Protein AF-A0A951I788-F1 (afdb_monomer)

Sequence (431 aa):
MEDENIITALIYFEYGTEKSGVHGPYVSKDLDGYKVYNKINFRVRSKNEISKVMESAEQKAAFIKACNNFEFGFIRKLKELISNSDDDSFSTLNKNLDYILGLDSGRRTQVSFYALWCIMYGISFSTIQSVKIEIRDEIRQLCHLMNNIDSKEDFDRQIIAFRNRYKAPQPHSSFEDGLREMPHAKLTDISSIAAGKPILSNNDKQLKGKVPFIKKLKADSYIINPSEHSFTLWPNDGSVWKQSLKERILIQKGVENNNIVLSLINVPAVVGQNIVSIVPTRPGFHIYYIFGILASPVAYHLLGSGQKEKSELAIHAIKNLPIPLIDEPNQVPFIRLTEYLLALPEKDKRFLFFKRLLDLIALEVFFKDDFRSAGVEILSQLKSLPAIESNIEDDKDKFVDVDKVYSELSDPAHEVMALSLKALNINPTKN

Radius of gyration: 25.07 Å; Cα contacts (8 Å, |Δi|>4): 619; chains: 1; bounding box: 65×50×66 Å

Structure (mmCIF, N/CA/C/O backbone):
data_AF-A0A951I788-F1
#
_entry.id   AF-A0A951I788-F1
#
loop_
_atom_site.group_PDB
_atom_site.id
_atom_site.type_symbol
_atom_site.label_atom_id
_atom_site.label_alt_id
_atom_site.label_comp_id
_atom_site.label_asym_id
_atom_site.label_entity_id
_atom_site.label_seq_id
_atom_site.pdbx_PDB_ins_code
_atom_site.Cartn_x
_atom_site.Cartn_y
_atom_site.Cartn_z
_atom_site.occupancy
_atom_site.B_iso_or_equiv
_atom_site.auth_seq_id
_atom_site.auth_comp_id
_atom_site.auth_asym_id
_atom_site.auth_atom_id
_atom_site.pdbx_PDB_model_num
ATOM 1 N N . MET A 1 1 ? 2.827 7.978 31.286 1.00 51.19 1 MET A N 1
ATOM 2 C CA . MET A 1 1 ? 2.399 6.910 30.367 1.00 51.19 1 MET A CA 1
ATOM 3 C C . MET A 1 1 ? 3.086 7.232 29.069 1.00 51.19 1 MET A C 1
ATOM 5 O O . MET A 1 1 ? 2.883 8.333 28.582 1.00 51.19 1 MET A O 1
ATOM 9 N N . GLU A 1 2 ? 3.999 6.376 28.638 1.00 73.81 2 GLU A N 1
ATOM 10 C CA . GLU A 1 2 ? 4.799 6.638 27.441 1.00 73.81 2 GLU A CA 1
ATOM 11 C C . GLU A 1 2 ? 3.942 6.347 26.213 1.00 73.81 2 GLU A C 1
ATOM 13 O O . GLU A 1 2 ? 3.358 5.264 26.114 1.00 73.81 2 GLU A O 1
ATOM 18 N N . ASP A 1 3 ? 3.840 7.321 25.310 1.00 82.12 3 ASP A N 1
ATOM 19 C CA . ASP A 1 3 ? 3.029 7.235 24.091 1.00 82.12 3 ASP A CA 1
ATOM 20 C C . ASP A 1 3 ? 3.413 6.010 23.238 1.00 82.12 3 ASP A C 1
ATOM 22 O O . ASP A 1 3 ? 2.553 5.371 22.629 1.00 82.12 3 ASP A O 1
ATOM 26 N N . GLU A 1 4 ? 4.682 5.599 23.300 1.00 86.44 4 GLU A N 1
ATOM 27 C CA . GLU A 1 4 ? 5.230 4.403 22.650 1.00 86.44 4 GLU A CA 1
ATOM 28 C C . GLU A 1 4 ? 4.503 3.112 23.052 1.00 86.44 4 GLU A C 1
ATOM 30 O O . GLU A 1 4 ? 4.222 2.266 22.200 1.00 86.44 4 GLU A O 1
ATOM 35 N N . ASN A 1 5 ? 4.115 2.968 24.323 1.00 88.06 5 ASN A N 1
ATOM 36 C CA . ASN A 1 5 ? 3.394 1.784 24.802 1.00 88.06 5 ASN A CA 1
ATOM 37 C C . ASN A 1 5 ? 1.968 1.711 24.238 1.00 88.06 5 ASN A C 1
ATOM 39 O O . ASN A 1 5 ? 1.449 0.621 23.986 1.00 88.06 5 ASN A O 1
ATOM 43 N N . ILE A 1 6 ? 1.320 2.865 24.043 1.00 91.38 6 ILE A N 1
ATOM 44 C CA . ILE A 1 6 ? -0.019 2.928 23.445 1.00 91.38 6 ILE A CA 1
ATOM 45 C C . ILE A 1 6 ? 0.082 2.557 21.968 1.00 91.38 6 ILE A C 1
ATOM 47 O O . ILE A 1 6 ? -0.643 1.671 21.522 1.00 91.38 6 ILE A O 1
ATOM 51 N N . ILE A 1 7 ? 1.012 3.182 21.241 1.00 93.12 7 ILE A N 1
ATOM 52 C CA . ILE A 1 7 ? 1.238 2.937 19.812 1.00 93.12 7 ILE A CA 1
ATOM 53 C C . ILE A 1 7 ? 1.564 1.461 19.567 1.00 93.12 7 ILE A C 1
ATOM 55 O O . ILE A 1 7 ? 0.912 0.817 18.749 1.00 93.12 7 ILE A O 1
ATOM 59 N N . THR A 1 8 ? 2.502 0.897 20.330 1.00 93.56 8 THR A N 1
ATOM 60 C CA . THR A 1 8 ? 2.912 -0.510 20.196 1.00 93.56 8 THR A CA 1
ATOM 61 C C . THR A 1 8 ? 1.738 -1.462 20.414 1.00 93.56 8 THR A C 1
ATOM 63 O O . THR A 1 8 ? 1.557 -2.414 19.658 1.00 93.56 8 THR A O 1
ATOM 66 N N . ALA A 1 9 ? 0.889 -1.195 21.409 1.00 94.00 9 ALA A N 1
ATOM 67 C CA . ALA A 1 9 ? -0.285 -2.021 21.660 1.00 94.00 9 ALA A CA 1
ATOM 68 C C . ALA A 1 9 ? -1.354 -1.904 20.561 1.00 94.00 9 ALA A C 1
ATOM 70 O O . ALA A 1 9 ? -1.969 -2.907 20.214 1.00 94.00 9 ALA A O 1
ATOM 71 N N . LEU A 1 10 ? -1.568 -0.712 19.997 1.00 94.62 10 LEU A N 1
ATOM 72 C CA . LEU A 1 10 ? -2.505 -0.528 18.886 1.00 94.62 10 LEU A CA 1
ATOM 73 C C . LEU A 1 10 ? -2.024 -1.235 17.610 1.00 94.62 10 LEU A C 1
ATOM 75 O O . LEU A 1 10 ? -2.814 -1.909 16.954 1.00 94.62 10 LEU A O 1
ATOM 79 N N . ILE A 1 11 ? -0.724 -1.157 17.304 1.00 94.44 11 ILE A N 1
ATOM 80 C CA . ILE A 1 11 ? -0.102 -1.931 16.216 1.00 94.44 11 ILE A CA 1
ATOM 81 C C . ILE A 1 11 ? -0.267 -3.432 16.470 1.00 94.44 11 ILE A C 1
ATOM 83 O O . ILE A 1 11 ? -0.579 -4.193 15.557 1.00 94.44 11 ILE A O 1
ATOM 87 N N . TYR A 1 12 ? -0.100 -3.872 17.718 1.00 93.69 12 TYR A N 1
ATOM 88 C CA . TYR A 1 12 ? -0.312 -5.267 18.079 1.00 93.69 12 TYR A CA 1
ATOM 89 C C . TYR A 1 12 ? -1.769 -5.714 17.890 1.00 93.69 12 TYR A C 1
ATOM 91 O O . TYR A 1 12 ? -2.011 -6.837 17.451 1.00 93.69 12 TYR A O 1
ATOM 99 N N . PHE A 1 13 ? -2.750 -4.844 18.149 1.00 92.31 13 PHE A N 1
ATOM 100 C CA . PHE A 1 13 ? -4.143 -5.152 17.825 1.00 92.31 13 PHE A CA 1
ATOM 101 C C . PHE A 1 13 ? -4.349 -5.317 16.324 1.00 92.31 13 PHE A C 1
ATOM 103 O O . PHE A 1 13 ? -4.982 -6.296 15.932 1.00 92.31 13 PHE A O 1
ATOM 110 N N . GLU A 1 14 ? -3.767 -4.430 15.511 1.00 90.50 14 GLU A N 1
ATOM 111 C CA . GLU A 1 14 ? -3.787 -4.519 14.047 1.00 90.50 14 GLU A CA 1
ATOM 112 C C . GLU A 1 14 ? -3.213 -5.862 13.573 1.00 90.50 14 GLU A C 1
ATOM 114 O O . GLU A 1 14 ? -3.875 -6.600 12.843 1.00 90.50 14 GLU A O 1
ATOM 119 N N . TYR A 1 15 ? -2.044 -6.246 14.092 1.00 91.44 15 TYR A N 1
ATOM 120 C CA . TYR A 1 15 ? -1.424 -7.553 13.856 1.00 91.44 15 TYR A CA 1
ATOM 121 C C . TYR A 1 15 ? -2.345 -8.723 14.242 1.00 91.44 15 TYR A C 1
ATOM 123 O O . TYR A 1 15 ? -2.467 -9.707 13.509 1.00 91.44 15 TYR A O 1
ATOM 131 N N . GLY A 1 16 ? -3.024 -8.614 15.387 1.00 88.06 16 GLY A N 1
ATOM 132 C CA . GLY A 1 16 ? -3.962 -9.620 15.875 1.00 88.06 16 GLY A CA 1
ATOM 133 C C . GLY A 1 16 ? -5.195 -9.791 14.983 1.00 88.06 16 GLY A C 1
ATOM 134 O O . GLY A 1 16 ? -5.715 -10.907 14.899 1.00 88.06 16 GLY A O 1
ATOM 135 N N . THR A 1 17 ? -5.645 -8.740 14.285 1.00 83.75 17 THR A N 1
ATOM 136 C CA . THR A 1 17 ? -6.822 -8.818 13.396 1.00 83.75 17 THR A CA 1
ATOM 137 C C . THR A 1 17 ? -6.600 -9.731 12.195 1.00 83.75 17 THR A C 1
ATOM 139 O O . THR A 1 17 ? -7.507 -10.462 11.817 1.00 83.75 17 THR A O 1
ATOM 142 N N . GLU A 1 18 ? -5.385 -9.787 11.644 1.00 70.19 18 GLU A N 1
ATOM 143 C CA . GLU A 1 18 ? -5.087 -10.658 10.498 1.00 70.19 18 GLU A CA 1
ATOM 144 C C . GLU A 1 18 ? -5.062 -12.143 10.880 1.00 70.19 18 GLU A C 1
ATOM 146 O O . GLU A 1 18 ? -5.366 -13.013 10.066 1.00 70.19 18 GLU A O 1
ATOM 151 N N . LYS A 1 19 ? -4.713 -12.444 12.137 1.00 68.75 19 LYS A N 1
ATOM 152 C CA . LYS A 1 19 ? -4.648 -13.815 12.669 1.00 68.75 19 LYS A CA 1
ATOM 153 C C . LYS A 1 19 ? -5.966 -14.304 13.250 1.00 68.75 19 LYS A C 1
ATOM 155 O O . LYS A 1 19 ? -6.134 -15.499 13.491 1.00 68.75 19 LYS A O 1
ATOM 160 N N . SER A 1 20 ? -6.870 -13.380 13.541 1.00 62.38 20 SER A N 1
ATOM 161 C CA . SER A 1 20 ? -8.139 -13.660 14.188 1.00 62.38 20 SER A CA 1
ATOM 162 C C . SER A 1 20 ? -9.224 -13.522 13.131 1.00 62.38 20 SER A C 1
ATOM 164 O O . SER A 1 20 ? -9.684 -12.420 12.872 1.00 62.38 20 SER A O 1
ATOM 166 N N . GLY A 1 21 ? -9.694 -14.629 12.549 1.00 54.75 21 GLY A N 1
ATOM 167 C CA . GLY A 1 21 ? -10.907 -14.638 11.710 1.00 54.75 21 GLY A CA 1
ATOM 168 C C . GLY A 1 21 ? -12.195 -14.336 12.498 1.00 54.75 21 GLY A C 1
ATOM 169 O O . GLY A 1 21 ? -13.260 -14.853 12.179 1.00 54.75 21 GLY A O 1
ATOM 170 N N . VAL A 1 22 ? -12.089 -13.593 13.603 1.00 53.91 22 VAL A N 1
ATOM 171 C CA . VAL A 1 22 ? -13.124 -13.440 14.618 1.00 53.91 22 VAL A CA 1
ATOM 172 C C . VAL A 1 22 ? -13.979 -12.226 14.286 1.00 53.91 22 VAL A C 1
ATOM 174 O O . VAL A 1 22 ? -13.533 -11.083 14.335 1.00 53.91 22 VAL A O 1
ATOM 177 N N . HIS A 1 23 ? -15.252 -12.492 14.016 1.00 53.78 23 HIS A N 1
ATOM 178 C CA . HIS A 1 23 ? -16.305 -11.492 13.928 1.00 53.78 23 HIS A CA 1
ATOM 179 C C . HIS A 1 23 ? -17.006 -11.384 15.288 1.00 53.78 23 HIS A C 1
ATOM 181 O O . HIS A 1 23 ? -17.914 -12.149 15.602 1.00 53.78 23 HIS A O 1
ATOM 187 N N . GLY A 1 24 ? -16.547 -10.447 16.118 1.00 61.50 24 GLY A N 1
ATOM 188 C CA . GLY A 1 24 ? -17.158 -10.087 17.400 1.00 61.50 24 GLY A CA 1
ATOM 189 C C . GLY A 1 24 ? -17.111 -8.570 17.638 1.00 61.50 24 GLY A C 1
ATOM 190 O O . GLY A 1 24 ? -16.564 -7.836 16.810 1.00 61.50 24 GLY A O 1
ATOM 191 N N . PRO A 1 25 ? -17.660 -8.060 18.759 1.00 60.59 25 PRO A N 1
ATOM 192 C CA . PRO A 1 25 ? -17.604 -6.628 19.082 1.00 60.59 25 PRO A CA 1
ATOM 193 C C . PRO A 1 25 ? -16.152 -6.138 19.210 1.00 60.59 25 PRO A C 1
ATOM 195 O O . PRO A 1 25 ? -15.811 -5.050 18.739 1.00 60.59 25 PRO A O 1
ATOM 198 N N . TYR A 1 26 ? -15.272 -6.993 19.733 1.00 67.94 26 TYR A N 1
ATOM 199 C CA . TYR A 1 26 ? -13.830 -6.780 19.786 1.00 67.94 26 TYR A CA 1
ATOM 200 C C . TYR A 1 26 ? -13.182 -7.550 18.639 1.00 67.94 26 TYR A C 1
ATOM 202 O O . TYR A 1 26 ? -13.280 -8.770 18.549 1.00 67.94 26 TYR A O 1
ATOM 210 N N . VAL A 1 27 ? -12.579 -6.799 17.728 1.00 69.62 27 VAL A N 1
ATOM 211 C CA . VAL A 1 27 ? -12.089 -7.277 16.430 1.00 69.62 27 VAL A CA 1
ATOM 212 C C . VAL A 1 27 ? -10.801 -8.085 16.565 1.00 69.62 27 VAL A C 1
ATOM 214 O O . VAL A 1 27 ? -10.542 -9.008 15.800 1.00 69.62 27 VAL A O 1
ATOM 217 N N . SER A 1 28 ? -9.984 -7.741 17.557 1.00 75.50 28 SER A N 1
ATOM 218 C CA . SER A 1 28 ? -8.787 -8.493 17.903 1.00 75.50 28 SER A CA 1
ATOM 219 C C . SER A 1 28 ? -9.064 -9.340 19.135 1.00 75.50 28 SER A C 1
ATOM 221 O O . SER A 1 28 ? -9.581 -8.837 20.135 1.00 75.50 28 SER A O 1
ATOM 223 N N . LYS A 1 29 ? -8.649 -10.612 19.098 1.00 80.50 29 LYS A N 1
ATOM 224 C CA . LYS A 1 29 ? -8.667 -11.498 20.272 1.00 80.50 29 LYS A CA 1
ATOM 225 C C . LYS A 1 29 ? -7.791 -10.978 21.415 1.00 80.50 29 LYS A C 1
ATOM 227 O O . LYS A 1 29 ? -7.950 -11.443 22.541 1.00 80.50 29 LYS A O 1
ATOM 232 N N . ASP A 1 30 ? -6.876 -10.060 21.111 1.00 87.06 30 ASP A N 1
ATOM 233 C CA . ASP A 1 30 ? -5.893 -9.500 22.032 1.00 87.06 30 ASP A CA 1
ATOM 234 C C . ASP A 1 30 ? -6.407 -8.239 22.744 1.00 87.06 30 ASP A C 1
ATOM 236 O O . ASP A 1 30 ? -5.791 -7.787 23.715 1.00 87.06 30 ASP A O 1
ATOM 240 N N . LEU A 1 31 ? -7.557 -7.708 22.310 1.00 89.81 31 LEU A N 1
ATOM 241 C CA . LEU A 1 31 ? -8.275 -6.618 22.958 1.00 89.81 31 LEU A CA 1
ATOM 242 C C . LEU A 1 31 ? -9.454 -7.166 23.771 1.00 89.81 31 LEU A C 1
ATOM 244 O O . LEU A 1 31 ? -10.265 -7.946 23.279 1.00 89.81 31 LEU A O 1
ATOM 248 N N . ASP A 1 32 ? -9.573 -6.717 25.017 1.00 88.62 32 ASP A N 1
ATOM 249 C CA . ASP A 1 32 ? -10.652 -7.114 25.920 1.00 88.62 32 ASP A CA 1
ATOM 250 C C . ASP A 1 32 ? -11.352 -5.884 26.482 1.00 88.62 32 ASP A C 1
ATOM 252 O O . ASP A 1 32 ? -10.710 -5.051 27.128 1.00 88.62 32 ASP A O 1
ATOM 256 N N . GLY A 1 33 ? -12.660 -5.782 26.246 1.00 89.00 33 GLY A N 1
ATOM 257 C CA . GLY A 1 33 ? -13.533 -4.850 26.950 1.00 89.00 33 GLY A CA 1
ATOM 258 C C . GLY A 1 33 ? -14.158 -5.531 28.163 1.00 89.00 33 GLY A C 1
ATOM 259 O O . GLY A 1 33 ? -14.648 -6.653 28.060 1.00 89.00 33 GLY A O 1
ATOM 260 N N . TYR A 1 34 ? -14.141 -4.883 29.322 1.00 90.00 34 TYR A N 1
ATOM 261 C CA . TYR A 1 34 ? -14.698 -5.430 30.559 1.00 90.00 34 TYR A CA 1
ATOM 262 C C . TYR A 1 34 ? -15.330 -4.329 31.408 1.00 90.00 34 TYR A C 1
ATOM 264 O O . TYR A 1 34 ? -14.893 -3.177 31.395 1.00 90.00 34 TYR A O 1
ATOM 272 N N . LYS A 1 35 ? -16.376 -4.685 32.157 1.00 90.62 35 LYS A N 1
ATOM 273 C CA . LYS A 1 35 ? -17.075 -3.752 33.041 1.00 90.62 35 LYS A CA 1
ATOM 274 C C . LYS A 1 35 ? -16.393 -3.698 34.408 1.00 90.62 35 LYS A C 1
ATOM 276 O O . LYS A 1 35 ? -16.079 -4.733 34.990 1.00 90.62 35 LYS A O 1
ATOM 281 N N . VAL A 1 36 ? -16.201 -2.495 34.937 1.00 89.25 36 VAL A N 1
ATOM 282 C CA . VAL A 1 36 ? -15.782 -2.233 36.318 1.00 89.25 36 VAL A CA 1
ATOM 283 C C . VAL A 1 36 ? -16.747 -1.200 36.893 1.00 89.25 36 VAL A C 1
ATOM 285 O O . VAL A 1 36 ? -16.778 -0.057 36.437 1.00 89.25 36 VAL A O 1
ATOM 288 N N . TYR A 1 37 ? -17.558 -1.601 37.874 1.00 87.88 37 TYR A N 1
ATOM 289 C CA . TYR A 1 37 ? -18.695 -0.811 38.367 1.00 87.88 37 TYR A CA 1
ATOM 290 C C . TYR A 1 37 ? -19.642 -0.413 37.222 1.00 87.88 37 TYR A C 1
ATOM 292 O O . TYR A 1 37 ? -20.185 -1.293 36.559 1.00 87.88 37 TYR A O 1
ATOM 300 N N . ASN A 1 38 ? -19.808 0.885 36.960 1.00 87.38 38 ASN A N 1
ATOM 301 C CA . ASN A 1 38 ? -20.658 1.419 35.890 1.00 87.38 38 ASN A CA 1
ATOM 302 C C . ASN A 1 38 ? -19.860 1.836 34.646 1.00 87.38 38 ASN A C 1
ATOM 304 O O . ASN A 1 38 ? -20.390 2.525 33.779 1.00 87.38 38 ASN A O 1
ATOM 308 N N . LYS A 1 39 ? -18.585 1.429 34.560 1.00 89.19 39 LYS A N 1
ATOM 309 C CA . LYS A 1 39 ? -17.678 1.831 33.484 1.00 89.19 39 LYS A CA 1
ATOM 310 C C . LYS A 1 39 ? -17.190 0.653 32.654 1.00 89.19 39 LYS A C 1
ATOM 312 O O . LYS A 1 39 ? -16.792 -0.373 33.205 1.00 89.19 39 LYS A O 1
ATOM 317 N N . ILE A 1 40 ? -17.129 0.829 31.340 1.00 91.44 40 ILE A N 1
ATOM 318 C CA . ILE A 1 40 ? -16.417 -0.062 30.425 1.00 91.44 40 ILE A CA 1
ATOM 319 C C . ILE A 1 40 ? -14.955 0.362 30.354 1.00 91.44 40 ILE A C 1
ATOM 321 O O . ILE A 1 40 ? -14.629 1.522 30.115 1.00 91.44 40 ILE A O 1
ATOM 325 N N . ASN A 1 41 ? -14.070 -0.606 30.556 1.00 91.50 41 ASN A N 1
ATOM 326 C CA . ASN A 1 41 ? -12.634 -0.460 30.397 1.00 91.50 41 ASN A CA 1
ATOM 327 C C . ASN A 1 41 ? -12.132 -1.381 29.292 1.00 91.50 41 ASN A C 1
ATOM 329 O O . ASN A 1 41 ? -12.756 -2.390 28.975 1.00 91.50 41 ASN A O 1
ATOM 333 N N . PHE A 1 42 ? -10.969 -1.039 28.745 1.00 92.00 42 PHE A N 1
ATOM 334 C CA . PHE A 1 42 ? -10.278 -1.818 27.728 1.00 92.00 42 PHE A CA 1
ATOM 335 C C . PHE A 1 42 ? -8.872 -2.170 28.198 1.00 92.00 42 PHE A C 1
ATOM 337 O O . PHE A 1 42 ? -8.193 -1.354 28.822 1.00 92.00 42 PHE A O 1
ATOM 344 N N . ARG A 1 43 ? -8.406 -3.370 27.857 1.00 91.06 43 ARG A N 1
ATOM 345 C CA . ARG A 1 43 ? -7.030 -3.809 28.120 1.00 91.06 43 ARG A CA 1
ATOM 346 C C . ARG A 1 43 ? -6.499 -4.703 27.008 1.00 91.06 43 ARG A C 1
ATOM 348 O O . ARG A 1 43 ? -7.262 -5.361 26.307 1.00 91.06 43 ARG A O 1
ATOM 355 N N . VAL A 1 44 ? -5.174 -4.781 26.930 1.00 91.25 44 VAL A N 1
ATOM 356 C CA . VAL A 1 44 ? -4.469 -5.856 26.221 1.00 91.25 44 VAL A CA 1
ATOM 357 C C . VAL A 1 44 ? -4.607 -7.141 27.041 1.00 91.25 44 VAL A C 1
ATOM 359 O O . VAL A 1 44 ? -4.323 -7.116 28.242 1.00 91.25 44 VAL A O 1
ATOM 362 N N . ARG A 1 45 ? -5.006 -8.257 26.420 1.00 87.81 45 ARG A N 1
ATOM 363 C CA . ARG A 1 45 ? -5.160 -9.549 27.116 1.00 87.81 45 ARG A CA 1
ATOM 364 C C . ARG A 1 45 ? -3.847 -10.123 27.627 1.00 87.81 45 ARG A C 1
ATOM 366 O O . ARG A 1 45 ? -3.783 -10.545 28.776 1.00 87.81 45 ARG A O 1
ATOM 373 N N . SER A 1 46 ? -2.808 -10.125 26.795 1.00 85.56 46 SER A N 1
ATOM 374 C CA . SER A 1 46 ? -1.492 -10.640 27.171 1.00 85.56 46 SER A CA 1
ATOM 375 C C . SER A 1 46 ? -0.382 -9.724 26.674 1.00 85.56 46 SER A C 1
ATOM 377 O O . SER A 1 46 ? -0.001 -9.752 25.508 1.00 85.56 46 SER A O 1
ATOM 379 N N . LYS A 1 47 ? 0.160 -8.900 27.576 1.00 84.44 47 LYS A N 1
ATOM 380 C CA . LYS A 1 47 ? 1.266 -7.985 27.247 1.00 84.44 47 LYS A CA 1
ATOM 381 C C . LYS A 1 47 ? 2.560 -8.728 26.906 1.00 84.44 47 LYS A C 1
ATOM 383 O O . LYS A 1 47 ? 3.304 -8.265 26.055 1.00 84.44 47 LYS A O 1
ATOM 388 N N . ASN A 1 48 ? 2.792 -9.891 27.519 1.00 88.19 48 ASN A N 1
ATOM 389 C CA . ASN A 1 48 ? 3.985 -10.704 27.264 1.00 88.19 48 ASN A CA 1
ATOM 390 C C . ASN A 1 48 ? 4.039 -11.218 25.818 1.00 88.19 48 ASN A C 1
ATOM 392 O O . ASN A 1 48 ? 5.123 -11.460 25.298 1.00 88.19 48 ASN A O 1
ATOM 396 N N . GLU A 1 49 ? 2.886 -11.372 25.159 1.00 88.88 49 GLU A N 1
ATOM 397 C CA . GLU A 1 49 ? 2.854 -11.772 23.751 1.00 88.88 49 GLU A CA 1
ATOM 398 C C . GLU A 1 49 ? 3.360 -10.662 22.826 1.00 88.88 49 GLU A C 1
ATOM 400 O O . GLU A 1 49 ? 3.967 -10.978 21.810 1.00 88.88 49 GLU A O 1
ATOM 405 N N . ILE A 1 50 ? 3.206 -9.382 23.193 1.00 91.06 50 ILE A N 1
ATOM 406 C CA . ILE A 1 50 ? 3.736 -8.259 22.403 1.00 91.06 50 ILE A CA 1
ATOM 407 C C . ILE A 1 50 ? 5.256 -8.398 22.257 1.00 91.06 50 ILE A C 1
ATOM 409 O O . ILE A 1 50 ? 5.765 -8.402 21.138 1.00 91.06 50 ILE A O 1
ATOM 413 N N . SER A 1 51 ? 5.971 -8.583 23.373 1.00 90.44 51 SER A N 1
ATOM 414 C CA . SER A 1 51 ? 7.429 -8.755 23.365 1.00 90.44 51 SER A CA 1
ATOM 415 C C . SER A 1 51 ? 7.851 -9.974 22.545 1.00 90.44 51 SER A C 1
ATOM 417 O O . SER A 1 51 ? 8.728 -9.859 21.695 1.00 90.44 51 SER A O 1
ATOM 419 N N . LYS A 1 52 ? 7.161 -11.114 22.703 1.00 91.94 52 LYS A N 1
ATOM 420 C CA . LYS A 1 52 ? 7.441 -12.327 21.913 1.00 91.94 52 LYS A CA 1
ATOM 421 C C . LYS A 1 52 ? 7.291 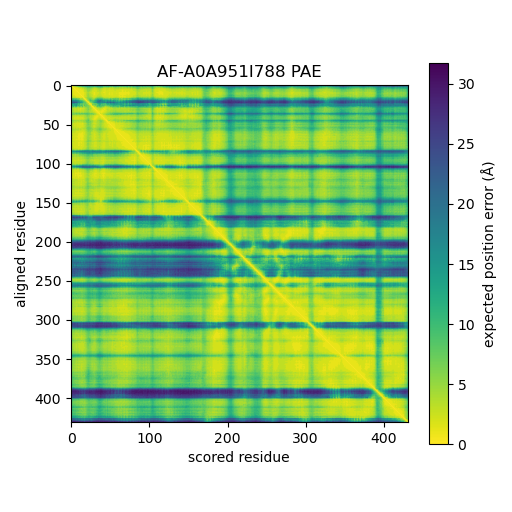-12.102 20.410 1.00 91.94 52 LYS A C 1
ATOM 423 O O . LYS A 1 52 ? 8.088 -12.623 19.636 1.00 91.94 52 LYS A O 1
ATOM 428 N N . VAL A 1 53 ? 6.267 -11.356 19.991 1.00 92.12 53 VAL A N 1
ATOM 429 C CA . VAL A 1 53 ? 6.049 -11.034 18.574 1.00 92.12 53 VAL A CA 1
ATOM 430 C C . VAL A 1 53 ? 7.156 -10.128 18.050 1.00 92.12 53 VAL A C 1
ATOM 432 O O . VAL A 1 53 ? 7.688 -10.385 16.974 1.00 92.12 53 VAL A O 1
ATOM 435 N N . MET A 1 54 ? 7.535 -9.104 18.815 1.00 89.19 54 MET A N 1
ATOM 436 C CA . MET A 1 54 ? 8.577 -8.154 18.417 1.00 89.19 54 MET A CA 1
ATOM 437 C C . MET A 1 54 ? 9.975 -8.785 18.348 1.00 89.19 54 MET A C 1
ATOM 439 O O . MET A 1 54 ? 10.781 -8.392 17.507 1.00 89.19 54 MET A O 1
ATOM 443 N N . GLU A 1 55 ? 10.259 -9.766 19.203 1.00 91.50 55 GLU A N 1
ATOM 444 C CA . GLU A 1 55 ? 11.538 -10.487 19.243 1.00 91.50 55 GLU A CA 1
ATOM 445 C C . GLU A 1 55 ? 11.603 -11.655 18.240 1.00 91.50 55 GLU A C 1
ATOM 447 O O . GLU A 1 55 ? 12.678 -12.195 17.973 1.00 91.50 55 GLU A O 1
ATOM 452 N N . SER A 1 56 ? 10.471 -12.046 17.647 1.00 92.94 56 SER A N 1
ATOM 453 C CA . SER A 1 56 ? 10.398 -13.162 16.704 1.00 92.94 56 SER A CA 1
ATOM 454 C C . SER A 1 56 ? 10.783 -12.739 15.285 1.00 92.94 56 SER A C 1
ATOM 456 O O . SER A 1 56 ? 10.065 -11.997 14.609 1.00 92.94 56 SER A O 1
ATOM 458 N N . ALA A 1 57 ? 11.886 -13.298 14.779 1.00 91.12 57 ALA A N 1
ATOM 459 C CA . ALA A 1 57 ? 12.301 -13.115 13.387 1.00 91.12 57 ALA A CA 1
ATOM 460 C C . ALA A 1 57 ? 11.238 -13.606 12.385 1.00 91.12 57 ALA A C 1
ATOM 462 O O . ALA A 1 57 ? 11.029 -12.967 11.356 1.00 91.12 57 ALA A O 1
ATOM 463 N N . GLU A 1 58 ? 10.525 -14.688 12.711 1.00 91.56 58 GLU A N 1
ATOM 464 C CA . GLU A 1 58 ? 9.454 -15.256 11.880 1.00 91.56 58 GLU A CA 1
ATOM 465 C C . GLU A 1 58 ? 8.257 -14.306 11.742 1.00 91.56 58 GLU A C 1
ATOM 467 O O . GLU A 1 58 ? 7.610 -14.246 10.700 1.00 91.56 58 GLU A O 1
ATOM 472 N N . GLN A 1 59 ? 7.955 -13.540 12.793 1.00 90.94 59 GLN A N 1
ATOM 473 C CA . GLN A 1 59 ? 6.792 -12.650 12.825 1.00 90.94 59 GLN A CA 1
ATOM 474 C C . GLN A 1 59 ? 7.116 -11.233 12.348 1.00 90.94 59 GLN A C 1
ATOM 476 O O . GLN A 1 59 ? 6.200 -10.436 12.138 1.00 90.94 59 GLN A O 1
ATOM 481 N N . LYS A 1 60 ? 8.399 -10.932 12.115 1.00 90.81 60 LYS A N 1
ATOM 482 C CA . LYS A 1 60 ? 8.895 -9.613 11.712 1.00 90.81 60 LYS A CA 1
ATOM 483 C C . LYS A 1 60 ? 8.144 -9.039 10.509 1.00 90.81 60 LYS A C 1
ATOM 485 O O . LYS A 1 60 ? 7.695 -7.899 10.574 1.00 90.81 60 LYS A O 1
ATOM 490 N N . ALA A 1 61 ? 7.985 -9.810 9.432 1.00 88.56 61 ALA A N 1
ATOM 491 C CA . ALA A 1 61 ? 7.321 -9.339 8.213 1.00 88.56 61 ALA A CA 1
ATOM 492 C C . ALA A 1 61 ? 5.843 -8.986 8.463 1.00 88.56 61 ALA A C 1
ATOM 494 O O . ALA A 1 61 ? 5.379 -7.905 8.098 1.00 88.56 61 ALA A O 1
ATOM 495 N N . ALA A 1 62 ? 5.120 -9.860 9.168 1.00 89.94 62 ALA A N 1
ATOM 496 C CA . ALA A 1 62 ? 3.722 -9.634 9.529 1.00 89.94 62 ALA A CA 1
ATOM 497 C C . ALA A 1 62 ? 3.551 -8.451 10.502 1.00 89.94 62 ALA A C 1
ATOM 499 O O . ALA A 1 62 ? 2.592 -7.691 10.390 1.00 89.94 62 ALA A O 1
ATOM 500 N N . PHE A 1 63 ? 4.490 -8.243 11.427 1.00 92.50 63 PHE A N 1
ATOM 501 C CA . PHE A 1 63 ? 4.450 -7.094 12.330 1.00 92.50 63 PHE A CA 1
ATOM 502 C C . PHE A 1 63 ? 4.777 -5.776 11.608 1.00 92.50 63 PHE A C 1
ATOM 504 O O . PHE A 1 63 ? 4.097 -4.779 11.827 1.00 92.50 63 PHE A O 1
ATOM 511 N N . ILE A 1 64 ? 5.739 -5.767 10.674 1.00 92.19 64 ILE A N 1
ATOM 512 C CA . ILE A 1 64 ? 6.005 -4.608 9.797 1.00 92.19 64 ILE A CA 1
ATOM 513 C C . ILE A 1 64 ? 4.753 -4.238 8.994 1.00 92.19 64 ILE A C 1
ATOM 515 O O . ILE A 1 64 ? 4.409 -3.058 8.891 1.00 92.19 64 ILE A O 1
ATOM 519 N N . LYS A 1 65 ? 4.044 -5.235 8.457 1.00 90.25 65 LYS A N 1
ATOM 520 C CA . LYS A 1 65 ? 2.761 -5.026 7.779 1.00 90.25 65 LYS A CA 1
ATOM 521 C C . LYS A 1 65 ? 1.740 -4.369 8.711 1.00 90.25 65 LYS A C 1
ATOM 523 O O . LYS A 1 65 ? 1.136 -3.373 8.325 1.00 90.25 65 LYS A O 1
ATOM 528 N N . ALA A 1 66 ? 1.609 -4.850 9.947 1.00 92.31 66 ALA A N 1
ATOM 529 C CA . ALA A 1 66 ? 0.729 -4.243 10.943 1.00 92.31 66 ALA A CA 1
ATOM 530 C C . ALA A 1 66 ? 1.110 -2.785 11.262 1.00 92.31 66 ALA A C 1
ATOM 532 O O . ALA A 1 66 ? 0.226 -1.934 11.334 1.00 92.31 66 ALA A O 1
ATOM 533 N N . CYS A 1 67 ? 2.406 -2.460 11.369 1.00 93.62 67 CYS A N 1
ATOM 534 C CA . CYS A 1 67 ? 2.869 -1.074 11.519 1.00 93.62 67 CYS A CA 1
ATOM 535 C C . CYS A 1 67 ? 2.406 -0.193 10.349 1.00 93.62 67 CYS A C 1
ATOM 537 O O . CYS A 1 67 ? 1.916 0.916 10.556 1.00 93.62 67 CYS A O 1
ATOM 539 N N . ASN A 1 68 ? 2.551 -0.688 9.116 1.00 92.94 68 ASN A N 1
ATOM 540 C CA . ASN A 1 68 ? 2.151 0.036 7.911 1.00 92.94 68 ASN A CA 1
ATOM 541 C C . ASN A 1 68 ? 0.627 0.206 7.832 1.00 92.94 68 ASN A C 1
ATOM 543 O O . ASN A 1 68 ? 0.161 1.309 7.557 1.00 92.94 68 ASN A O 1
ATOM 547 N N . ASN A 1 69 ? -0.150 -0.836 8.132 1.00 90.75 69 ASN A N 1
ATOM 548 C CA . ASN A 1 69 ? -1.614 -0.772 8.166 1.00 90.75 69 ASN A CA 1
ATOM 549 C C . ASN A 1 69 ? -2.117 0.189 9.250 1.00 90.75 69 ASN A C 1
ATOM 551 O O . ASN A 1 69 ? -3.044 0.968 9.020 1.00 90.75 69 ASN A O 1
ATOM 555 N N . PHE A 1 70 ? -1.480 0.187 10.421 1.00 93.56 70 PHE A N 1
ATOM 556 C CA . PHE A 1 70 ? -1.815 1.106 11.499 1.00 93.56 70 PHE A CA 1
ATOM 557 C C . PHE A 1 70 ? -1.572 2.567 11.090 1.00 93.56 70 PHE A C 1
ATOM 559 O O . PHE A 1 70 ? -2.468 3.400 11.224 1.00 93.56 70 PHE A O 1
ATOM 566 N N . GLU A 1 71 ? -0.396 2.888 10.547 1.00 93.44 71 GLU A N 1
ATOM 567 C CA . GLU A 1 71 ? -0.041 4.260 10.166 1.00 93.44 71 GLU A CA 1
ATOM 568 C C . GLU A 1 71 ? -0.833 4.750 8.943 1.00 93.44 71 GLU A C 1
ATOM 570 O O . GLU A 1 71 ? -1.526 5.768 8.987 1.00 93.44 71 GLU A O 1
ATOM 575 N N . PHE A 1 72 ? -0.780 4.005 7.844 1.00 92.12 72 PHE A N 1
ATOM 576 C CA . PHE A 1 72 ? -1.364 4.425 6.571 1.00 92.12 72 PHE A CA 1
ATOM 577 C C . PHE A 1 72 ? -2.856 4.080 6.441 1.00 92.12 72 PHE A C 1
ATOM 579 O O . PHE A 1 72 ? -3.526 4.568 5.532 1.00 92.12 72 PHE A O 1
ATOM 586 N N . GLY A 1 73 ? -3.397 3.277 7.359 1.00 89.62 73 GLY A N 1
ATOM 587 C CA . GLY A 1 73 ? -4.819 2.962 7.465 1.00 89.62 73 GLY A CA 1
ATOM 588 C C . GLY A 1 73 ? -5.478 3.686 8.635 1.00 89.62 73 GLY A C 1
ATOM 589 O O . GLY A 1 73 ? -6.216 4.652 8.433 1.00 89.62 73 GLY A O 1
ATOM 590 N N . PHE A 1 74 ? -5.250 3.218 9.866 1.00 92.50 74 PHE A N 1
ATOM 591 C CA . PHE A 1 74 ? -5.940 3.750 11.048 1.00 92.50 74 PHE A CA 1
ATOM 592 C C . PHE A 1 74 ? -5.600 5.221 11.327 1.00 92.50 74 PHE A C 1
ATOM 594 O O . PHE A 1 74 ? -6.517 6.036 11.422 1.00 92.50 74 PHE A O 1
ATOM 601 N N . ILE A 1 75 ? -4.317 5.592 11.407 1.00 94.12 75 ILE A N 1
ATOM 602 C CA . ILE A 1 75 ? -3.911 6.979 11.693 1.00 94.12 75 ILE A CA 1
ATOM 603 C C . ILE A 1 75 ? -4.340 7.920 10.566 1.00 94.12 75 ILE A C 1
ATOM 605 O O . ILE A 1 75 ? -4.833 9.012 10.847 1.00 94.12 75 ILE A O 1
ATOM 609 N N . ARG A 1 76 ? -4.249 7.488 9.300 1.00 92.06 76 ARG A N 1
ATOM 610 C CA . ARG A 1 76 ? -4.783 8.240 8.151 1.00 92.06 76 ARG A CA 1
ATOM 611 C C . ARG A 1 76 ? -6.276 8.540 8.311 1.00 92.06 76 ARG A C 1
ATOM 613 O O . ARG A 1 76 ? -6.684 9.692 8.180 1.00 92.06 76 ARG A O 1
ATOM 620 N N . LYS A 1 77 ? -7.079 7.519 8.630 1.00 93.12 77 LYS A N 1
ATOM 621 C CA . LYS A 1 77 ? -8.525 7.654 8.872 1.00 93.12 77 LYS A CA 1
ATOM 622 C C . LYS A 1 77 ? -8.834 8.531 10.076 1.00 93.12 77 LYS A C 1
ATOM 624 O O . LYS A 1 77 ? -9.748 9.338 10.003 1.00 93.12 77 LYS A O 1
ATOM 629 N N . LEU A 1 78 ? -8.083 8.393 11.167 1.00 95.19 78 LEU A N 1
ATOM 630 C CA . LEU A 1 78 ? -8.259 9.222 12.355 1.00 95.19 78 LEU A CA 1
ATOM 631 C C . LEU A 1 78 ? -7.939 10.685 12.059 1.00 95.19 78 LEU A C 1
ATOM 633 O O . LEU A 1 78 ? -8.707 11.555 12.454 1.00 95.19 78 LEU A O 1
ATOM 637 N N . LYS A 1 79 ? -6.844 10.953 11.342 1.00 93.75 79 LYS A N 1
ATOM 638 C CA . LYS A 1 79 ? -6.474 12.307 10.931 1.00 93.75 79 LYS A CA 1
ATOM 639 C C . LYS A 1 79 ? -7.571 12.927 10.077 1.00 93.75 79 LYS A C 1
ATOM 641 O O . LYS A 1 79 ? -8.039 14.004 10.420 1.00 93.75 79 LYS A O 1
ATOM 646 N N . GLU A 1 80 ? -8.026 12.220 9.041 1.00 93.06 80 GLU A N 1
ATOM 647 C CA . GLU A 1 80 ? -9.160 12.677 8.237 1.00 93.06 80 GLU A CA 1
ATOM 648 C C . GLU A 1 80 ? -10.373 12.915 9.129 1.00 93.06 80 GLU A C 1
ATOM 650 O O . GLU A 1 80 ? -10.917 14.009 9.120 1.00 93.06 80 GLU A O 1
ATOM 655 N N . LEU A 1 81 ? -10.734 11.960 9.987 1.00 94.75 81 LEU A N 1
ATOM 656 C CA . LEU A 1 81 ? -11.867 12.093 10.889 1.00 94.75 81 LEU A CA 1
ATOM 657 C C . LEU A 1 81 ? -11.760 13.340 11.761 1.00 94.75 81 LEU A C 1
ATOM 659 O O . LEU A 1 81 ? -12.787 13.966 11.939 1.00 94.75 81 LEU A O 1
ATOM 663 N N . ILE A 1 82 ? -10.596 13.748 12.277 1.00 94.12 82 ILE A N 1
ATOM 664 C CA . ILE A 1 82 ? -10.445 14.905 13.190 1.00 94.12 82 ILE A CA 1
ATOM 665 C C . ILE A 1 82 ? -10.021 16.219 12.506 1.00 94.12 82 ILE A C 1
ATOM 667 O O . ILE A 1 82 ? -10.012 17.256 13.161 1.00 94.12 82 ILE A O 1
ATOM 671 N N . SER A 1 83 ? -9.727 16.212 11.207 1.00 92.56 83 SER A N 1
ATOM 672 C CA . SER A 1 83 ? -9.386 17.406 10.414 1.00 92.56 83 SER A CA 1
ATOM 673 C C . SER A 1 83 ? -10.588 18.315 10.147 1.00 92.56 83 SER A C 1
ATOM 675 O O . SER A 1 83 ? -11.701 17.823 10.005 1.00 92.56 83 SER A O 1
ATOM 677 N N . ASN A 1 84 ? -10.423 19.626 10.023 1.00 83.75 84 ASN A N 1
ATOM 678 C CA . ASN A 1 84 ? -11.496 20.513 9.545 1.00 83.75 84 ASN A CA 1
ATOM 679 C C . ASN A 1 84 ? -11.088 21.090 8.187 1.00 83.75 84 ASN A C 1
ATOM 681 O O . ASN A 1 84 ? -9.899 21.234 7.932 1.00 83.75 84 ASN A O 1
ATOM 685 N N . SER A 1 85 ? -12.050 21.419 7.318 1.00 70.50 85 SER A N 1
ATOM 686 C CA . SER A 1 85 ? -11.752 21.928 5.965 1.00 70.50 85 SER A CA 1
ATOM 687 C C . SER A 1 85 ? -10.867 23.178 5.969 1.00 70.50 85 SER A C 1
ATOM 689 O O . SER A 1 85 ? -10.116 23.394 5.022 1.00 70.50 85 SER A O 1
ATOM 691 N N . ASP A 1 86 ? -10.933 23.961 7.049 1.00 75.19 86 ASP A N 1
ATOM 692 C CA . ASP A 1 86 ? -10.373 25.310 7.097 1.00 75.19 86 ASP A CA 1
ATOM 693 C C . ASP A 1 86 ? -9.157 25.433 8.041 1.00 75.19 86 ASP A C 1
ATOM 695 O O . ASP A 1 86 ? -8.439 26.430 7.984 1.00 75.19 86 ASP A O 1
ATOM 699 N N . ASP A 1 87 ? -8.906 24.442 8.912 1.00 82.06 87 ASP A N 1
ATOM 700 C CA . ASP A 1 87 ? -7.792 24.461 9.875 1.00 82.06 87 ASP A CA 1
ATOM 701 C C . ASP A 1 87 ? -7.370 23.047 10.322 1.00 82.06 87 ASP A C 1
ATOM 703 O O . ASP A 1 87 ? -8.059 22.381 11.100 1.00 82.06 87 ASP A O 1
ATOM 707 N N . ASP A 1 88 ? -6.183 22.639 9.869 1.00 82.88 88 ASP A N 1
ATOM 708 C CA . ASP A 1 88 ? -5.511 21.378 10.207 1.00 82.88 88 ASP A CA 1
ATOM 709 C C . ASP A 1 88 ? -4.328 21.567 11.178 1.00 82.88 88 ASP A C 1
ATOM 711 O O . ASP A 1 88 ? -3.427 20.726 11.274 1.00 82.88 88 ASP A O 1
ATOM 715 N N . SER A 1 89 ? -4.288 22.682 11.914 1.00 88.62 89 SER A N 1
ATOM 716 C CA . SER A 1 89 ? -3.258 22.907 12.926 1.00 88.62 89 SER A CA 1
ATOM 717 C C . SER A 1 89 ? -3.305 21.843 14.030 1.00 88.62 89 SER A C 1
ATOM 719 O O . SER A 1 89 ? -4.365 21.361 14.433 1.00 88.62 89 SER A O 1
ATOM 721 N N . PHE A 1 90 ? -2.143 21.509 14.604 1.00 88.19 90 PHE A N 1
ATOM 722 C CA . PHE A 1 90 ? -2.057 20.553 15.718 1.00 88.19 90 PHE A CA 1
ATOM 723 C C . PHE A 1 90 ? -2.957 20.924 16.906 1.00 88.19 90 PHE A C 1
ATOM 725 O O . PHE A 1 90 ? -3.434 20.038 17.610 1.00 88.19 90 PHE A O 1
ATOM 732 N N . SER A 1 91 ? -3.199 22.217 17.138 1.00 88.69 91 SER A N 1
ATOM 733 C CA . SER A 1 91 ? -4.111 22.693 18.184 1.00 88.69 91 SER A CA 1
ATOM 734 C C . SER A 1 91 ? -5.551 22.258 17.903 1.00 88.69 91 SER A C 1
ATOM 736 O O . SER A 1 91 ? -6.204 21.680 18.771 1.00 88.69 91 SER A O 1
ATOM 738 N N . THR A 1 92 ? -6.023 22.465 16.674 1.00 89.75 92 THR A N 1
ATOM 739 C CA . THR A 1 92 ? -7.382 22.109 16.251 1.00 89.75 92 THR A CA 1
ATOM 740 C C . THR A 1 92 ? -7.575 20.599 16.179 1.00 89.75 92 THR A C 1
ATOM 742 O O . THR A 1 92 ? -8.547 20.087 16.733 1.00 89.75 92 THR A O 1
ATOM 745 N N . LEU A 1 93 ? -6.601 19.861 15.636 1.00 91.56 93 LEU A N 1
ATOM 746 C CA . LEU A 1 93 ? -6.623 18.393 15.646 1.00 91.56 93 LEU A CA 1
ATOM 747 C C . LEU A 1 93 ? -6.694 17.841 17.078 1.00 91.56 93 LEU A C 1
ATOM 749 O O . LEU A 1 93 ? -7.469 16.927 17.348 1.00 91.56 93 LEU A O 1
ATOM 753 N N . ASN A 1 94 ? -5.932 18.416 18.016 1.00 90.31 94 ASN A N 1
ATOM 754 C CA . ASN A 1 94 ? -5.978 18.005 19.418 1.00 90.31 94 ASN A CA 1
ATOM 755 C C . ASN A 1 94 ? -7.348 18.266 20.053 1.00 90.31 94 ASN A C 1
ATOM 757 O O . ASN A 1 94 ? -7.887 17.364 20.687 1.00 90.31 94 ASN A O 1
ATOM 761 N N . LYS A 1 95 ? -7.935 19.449 19.845 1.00 90.56 95 LYS A N 1
ATOM 762 C CA . LYS A 1 95 ? -9.276 19.764 20.362 1.00 90.56 95 LYS A CA 1
ATOM 763 C C . LYS A 1 95 ? -10.340 18.818 19.806 1.00 90.56 95 LYS A C 1
ATOM 765 O O . LYS A 1 95 ? -11.187 18.343 20.555 1.00 90.56 95 LYS A O 1
ATOM 770 N N . ASN A 1 96 ? -10.275 18.509 18.513 1.00 91.75 96 ASN A N 1
ATOM 771 C CA . ASN A 1 96 ? -11.214 17.590 17.873 1.00 91.75 96 ASN A CA 1
ATOM 772 C C . ASN A 1 96 ? -11.025 16.148 18.366 1.00 91.75 96 ASN A C 1
ATOM 774 O O . ASN A 1 96 ? -12.005 15.427 18.538 1.00 91.75 96 ASN A O 1
ATOM 778 N N . LEU A 1 97 ? -9.786 15.734 18.648 1.00 93.06 97 LEU A N 1
ATOM 779 C CA . LEU A 1 97 ? -9.512 14.449 19.287 1.00 93.06 97 LEU A CA 1
ATOM 780 C C . LEU A 1 97 ? -10.088 14.392 20.713 1.00 93.06 97 LEU A C 1
ATOM 782 O O . LEU A 1 97 ? -10.703 13.396 21.082 1.00 93.06 97 LEU A O 1
ATOM 786 N N . ASP A 1 98 ? -9.942 15.458 21.500 1.00 92.12 98 ASP A N 1
ATOM 787 C CA . ASP A 1 98 ? -10.522 15.534 22.849 1.00 92.12 98 ASP A CA 1
ATOM 788 C C . ASP A 1 98 ? -12.055 15.494 22.811 1.00 92.12 98 ASP A C 1
ATOM 790 O O . ASP A 1 98 ? -12.675 14.793 23.615 1.00 92.12 98 ASP A O 1
ATOM 794 N N . TYR A 1 99 ? -12.653 16.165 21.822 1.00 91.69 99 TYR A N 1
ATOM 795 C CA . TYR A 1 99 ? -14.088 16.135 21.560 1.00 91.69 99 TYR A CA 1
ATOM 796 C C . TYR A 1 99 ? -14.600 14.711 21.309 1.00 91.69 99 TYR A C 1
ATOM 798 O O . TYR A 1 99 ? -15.507 14.262 22.007 1.00 91.69 99 TYR A O 1
ATOM 806 N N . ILE A 1 100 ? -14.009 13.969 20.362 1.00 93.81 100 ILE A N 1
ATOM 807 C CA . ILE A 1 100 ? -14.484 12.607 20.043 1.00 93.81 100 ILE A CA 1
ATOM 808 C C . ILE A 1 100 ? -14.230 11.608 21.176 1.00 93.81 100 ILE A C 1
ATOM 810 O O . ILE A 1 100 ? -14.937 10.610 21.293 1.00 93.81 100 ILE A O 1
ATOM 814 N N . LEU A 1 101 ? -13.238 11.865 22.032 1.00 91.69 101 LEU A N 1
ATOM 815 C CA . LEU A 1 101 ? -12.973 11.051 23.218 1.00 91.69 101 LEU A CA 1
ATOM 816 C C . LEU A 1 101 ? -13.876 11.420 24.409 1.00 91.69 101 LEU A C 1
ATOM 818 O O . LEU A 1 101 ? -13.772 10.783 25.458 1.00 91.69 101 LEU A O 1
ATOM 822 N N . GLY A 1 102 ? -14.751 12.424 24.266 1.00 85.31 102 GLY A N 1
ATOM 823 C CA . GLY A 1 102 ? -15.660 12.874 25.322 1.00 85.31 102 GLY A CA 1
ATOM 824 C C . GLY A 1 102 ? -14.928 13.461 26.532 1.00 85.31 102 GLY A C 1
ATOM 825 O O . GLY A 1 102 ? -15.370 13.291 27.670 1.00 85.31 102 GLY A O 1
ATOM 826 N N . LEU A 1 103 ? -13.771 14.094 26.311 1.00 82.56 103 LEU A N 1
ATOM 827 C CA . LEU A 1 103 ? -12.938 14.662 27.369 1.00 82.56 103 LEU A CA 1
ATOM 828 C C . LEU A 1 103 ? -13.343 16.118 27.630 1.00 82.56 103 LEU A C 1
ATOM 830 O O . LEU A 1 103 ? -12.700 17.043 27.150 1.00 82.56 103 LEU A O 1
ATOM 834 N N . ASP A 1 104 ? -14.390 16.329 28.431 1.00 64.62 104 ASP A N 1
ATOM 835 C CA . ASP A 1 104 ? -14.872 17.688 28.740 1.00 64.62 104 ASP A CA 1
ATOM 836 C C . ASP A 1 104 ? -13.908 18.474 29.672 1.00 64.62 104 ASP A C 1
ATOM 838 O O . ASP A 1 104 ? -13.968 19.699 29.752 1.00 64.62 104 ASP A O 1
ATOM 842 N N . SER A 1 105 ? -12.992 17.787 30.374 1.00 56.00 105 SER A N 1
ATOM 843 C CA . SER A 1 105 ? -11.873 18.380 31.150 1.00 56.00 105 SER A CA 1
ATOM 844 C C . SER A 1 105 ? -10.777 17.366 31.547 1.00 56.00 105 SER A C 1
ATOM 846 O O . SER A 1 105 ? -9.939 17.626 32.413 1.00 56.00 105 SER A O 1
ATOM 848 N N . GLY A 1 106 ? -10.801 16.171 30.949 1.00 65.50 106 GLY A N 1
ATOM 849 C CA . GLY A 1 106 ? -10.011 15.017 31.381 1.00 65.50 106 GLY A CA 1
ATOM 850 C C . GLY A 1 106 ? -8.704 14.817 30.614 1.00 65.50 106 GLY A C 1
ATOM 851 O O . GLY A 1 106 ? -8.511 15.311 29.508 1.00 65.50 106 GLY A O 1
ATOM 852 N N . ARG A 1 107 ? -7.802 14.016 31.188 1.00 79.31 107 ARG A N 1
ATOM 853 C CA . ARG A 1 107 ? -6.586 13.552 30.508 1.00 79.31 107 ARG A CA 1
ATOM 854 C C . ARG A 1 107 ? -6.930 12.401 29.559 1.00 79.31 107 ARG A C 1
ATOM 856 O O . ARG A 1 107 ? -7.631 11.473 29.957 1.00 79.31 107 ARG A O 1
ATOM 863 N N . ARG A 1 108 ? -6.361 12.404 28.349 1.00 87.38 108 ARG A N 1
ATOM 864 C CA . ARG A 1 108 ? -6.395 11.237 27.449 1.00 87.38 108 ARG A CA 1
ATOM 865 C C . ARG A 1 108 ? -5.826 10.009 28.156 1.00 87.38 108 ARG A C 1
ATOM 867 O O . ARG A 1 108 ? -4.771 10.085 28.791 1.00 87.38 108 ARG A O 1
ATOM 874 N N . THR A 1 109 ? -6.510 8.877 28.033 1.00 88.06 109 THR A N 1
ATOM 875 C CA . THR A 1 109 ? -6.071 7.610 28.627 1.00 88.06 109 THR A CA 1
ATOM 876 C C . THR A 1 109 ? -5.793 6.574 27.545 1.00 88.06 109 THR A C 1
ATOM 878 O O . THR A 1 109 ? -6.393 6.603 26.473 1.00 88.06 109 THR A O 1
ATOM 881 N N . GLN A 1 110 ? -4.920 5.612 27.841 1.00 89.62 110 GLN A N 1
ATOM 882 C CA . GLN A 1 110 ? -4.696 4.436 26.992 1.00 89.62 110 GLN A CA 1
ATOM 883 C C . GLN A 1 110 ? -6.001 3.697 26.666 1.00 89.62 110 GLN A C 1
ATOM 885 O O . GLN A 1 110 ? -6.207 3.285 25.529 1.00 89.62 110 GLN A O 1
ATOM 890 N N . VAL A 1 111 ? -6.907 3.600 27.642 1.00 89.62 111 VAL A N 1
ATOM 891 C CA . VAL A 1 111 ? -8.231 2.983 27.477 1.00 89.62 111 VAL A CA 1
ATOM 892 C C . VAL A 1 111 ? -9.051 3.706 26.405 1.00 89.62 111 VAL A C 1
ATOM 894 O O . VAL A 1 111 ? -9.660 3.047 25.567 1.00 89.62 111 VAL A O 1
ATOM 897 N N . SER A 1 112 ? -9.019 5.042 26.384 1.00 91.31 112 SER A N 1
ATOM 898 C CA . SER A 1 112 ? -9.712 5.858 25.378 1.00 91.31 112 SER A CA 1
ATOM 899 C C . SER A 1 112 ? -9.208 5.566 23.961 1.00 91.31 112 SER A C 1
ATOM 901 O O . SER A 1 112 ? -10.004 5.430 23.038 1.00 91.31 112 SER A O 1
ATOM 903 N N . PHE A 1 113 ? -7.894 5.401 23.781 1.00 93.62 113 PHE A N 1
ATOM 904 C CA . PHE A 1 113 ? -7.322 5.062 22.474 1.00 93.62 113 PHE A CA 1
ATOM 905 C C . PHE A 1 113 ? -7.634 3.629 22.036 1.00 93.62 113 PHE A C 1
ATOM 907 O O . PHE A 1 113 ? -7.871 3.387 20.854 1.00 93.62 113 PHE A O 1
ATOM 914 N N . TYR A 1 114 ? -7.682 2.683 22.974 1.00 93.88 114 TYR A N 1
ATOM 915 C CA . TYR A 1 114 ? -8.081 1.304 22.687 1.00 93.88 114 TYR A CA 1
ATOM 916 C C . TYR A 1 114 ? -9.543 1.220 22.251 1.00 93.88 114 TYR A C 1
ATOM 918 O O . TYR A 1 114 ? -9.860 0.529 21.281 1.00 93.88 114 TYR A O 1
ATOM 926 N N . ALA A 1 115 ? -10.416 1.968 22.929 1.00 92.50 115 ALA A N 1
ATOM 927 C CA . ALA A 1 115 ? -11.811 2.110 22.543 1.00 92.50 115 ALA A CA 1
ATOM 928 C C . ALA A 1 115 ? -11.936 2.733 21.149 1.00 92.50 115 ALA A C 1
ATOM 930 O O . ALA A 1 115 ? -12.630 2.180 20.302 1.00 92.50 115 ALA A O 1
ATOM 931 N N . LEU A 1 116 ? -11.215 3.826 20.882 1.00 94.88 116 LEU A N 1
ATOM 932 C CA . LEU A 1 116 ? -11.252 4.515 19.594 1.00 94.88 116 LEU A CA 1
ATOM 933 C C . LEU A 1 116 ? -10.813 3.610 18.434 1.00 94.88 116 LEU A C 1
ATOM 935 O O . LEU A 1 116 ? -11.518 3.531 17.429 1.00 94.88 116 LEU A O 1
ATOM 939 N N . TRP A 1 117 ? -9.696 2.887 18.583 1.00 94.19 117 TRP A N 1
ATOM 940 C CA . TRP A 1 117 ? -9.251 1.911 17.580 1.00 94.19 117 TRP A CA 1
ATOM 941 C C . TRP A 1 117 ? -10.306 0.831 17.339 1.00 94.19 117 TRP A C 1
ATOM 943 O O . TRP A 1 117 ? -10.636 0.535 16.192 1.00 94.19 117 TRP A O 1
ATOM 953 N N . CYS A 1 118 ? -10.897 0.304 18.416 1.00 91.75 118 CYS A N 1
ATOM 954 C CA . CYS A 1 118 ? -11.971 -0.674 18.324 1.00 91.75 118 CYS A CA 1
ATOM 955 C C . CYS A 1 118 ? -13.155 -0.095 17.537 1.00 91.75 118 CYS A C 1
ATOM 957 O O . CYS A 1 118 ? -13.560 -0.660 16.526 1.00 91.75 118 CYS A O 1
ATOM 959 N N . ILE A 1 119 ? -13.702 1.043 17.956 1.00 93.00 119 ILE A N 1
ATOM 960 C CA . ILE A 1 119 ? -14.903 1.644 17.364 1.00 93.00 119 ILE A CA 1
ATOM 961 C C . ILE A 1 119 ? -14.702 1.929 15.868 1.00 93.00 119 ILE A C 1
ATOM 963 O O . ILE A 1 119 ? -15.545 1.545 15.062 1.00 93.00 119 ILE A O 1
ATOM 967 N N . MET A 1 120 ? -13.565 2.518 15.485 1.00 92.19 120 MET A N 1
ATOM 968 C CA . MET A 1 120 ? -13.267 2.884 14.092 1.00 92.19 120 MET A CA 1
ATOM 969 C C . MET A 1 120 ? -12.923 1.700 13.176 1.00 92.19 120 MET A C 1
ATOM 971 O O . MET A 1 120 ? -12.764 1.881 11.961 1.00 92.19 120 MET A O 1
ATOM 975 N N . TYR A 1 121 ? -12.757 0.496 13.722 1.00 88.69 121 TYR A N 1
ATOM 976 C CA . TYR A 1 121 ? -12.406 -0.661 12.913 1.00 88.69 121 TYR A CA 1
ATOM 977 C C . TYR A 1 121 ? -13.492 -0.977 11.875 1.00 88.69 121 TYR A C 1
ATOM 979 O O . TYR A 1 121 ? -14.683 -1.013 12.183 1.00 88.69 121 TYR A O 1
ATOM 987 N N . GLY A 1 122 ? -13.065 -1.250 10.641 1.00 82.75 122 GLY A N 1
ATOM 988 C CA . GLY A 1 122 ? -13.952 -1.610 9.531 1.00 82.75 122 GLY A CA 1
ATOM 989 C C . GLY A 1 122 ? -14.641 -0.434 8.831 1.00 82.75 122 GLY A C 1
ATOM 990 O O . GLY A 1 122 ? -15.248 -0.650 7.788 1.00 82.75 122 GLY A O 1
ATOM 991 N N . ILE A 1 123 ? -14.518 0.797 9.339 1.00 88.12 123 ILE A N 1
ATOM 992 C CA . ILE A 1 123 ? -14.997 1.993 8.630 1.00 88.12 123 ILE A CA 1
ATOM 993 C C . ILE A 1 123 ? -13.992 2.351 7.533 1.00 88.12 123 ILE A C 1
ATOM 995 O O . ILE A 1 123 ? -12.786 2.441 7.809 1.00 88.12 123 ILE A O 1
ATOM 999 N N . SER A 1 124 ? -14.475 2.532 6.304 1.00 87.25 124 SER A N 1
ATOM 1000 C CA . SER A 1 124 ? -13.644 2.907 5.160 1.00 87.25 124 SER A CA 1
ATOM 1001 C C . SER A 1 124 ? -13.293 4.398 5.152 1.00 87.25 124 SER A C 1
ATOM 1003 O O . SER A 1 124 ? -13.829 5.193 5.926 1.00 87.25 124 SER A O 1
ATOM 1005 N N . PHE A 1 125 ? -12.335 4.781 4.309 1.00 87.62 125 PHE A N 1
ATOM 1006 C CA . PHE A 1 125 ? -11.869 6.164 4.246 1.00 87.62 125 PHE A CA 1
ATOM 1007 C C . PHE A 1 125 ? -12.922 7.086 3.607 1.00 87.62 125 PHE A C 1
ATOM 1009 O O . PHE A 1 125 ? -13.219 8.138 4.167 1.00 87.62 125 PHE A O 1
ATOM 1016 N N . SER A 1 126 ? -13.550 6.666 2.508 1.00 84.62 126 SER A N 1
ATOM 1017 C CA . SER A 1 126 ? -14.643 7.373 1.823 1.00 84.62 126 SER A CA 1
ATOM 1018 C C . SER A 1 126 ? -15.840 7.618 2.729 1.00 84.62 126 SER A C 1
ATOM 1020 O O . SER A 1 126 ? -16.338 8.739 2.759 1.00 84.62 1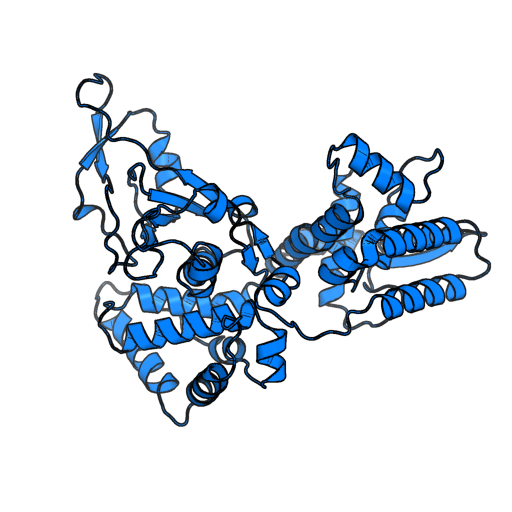26 SER A O 1
ATOM 1022 N N . THR A 1 127 ? -16.260 6.627 3.523 1.00 88.56 127 THR A N 1
ATOM 1023 C CA . THR A 1 127 ? -17.362 6.805 4.476 1.00 88.56 127 THR A CA 1
ATOM 1024 C C . THR A 1 127 ? -17.027 7.892 5.498 1.00 88.56 127 THR A C 1
ATOM 1026 O O . THR A 1 127 ? -17.873 8.720 5.830 1.00 88.56 127 THR A O 1
ATOM 1029 N N . ILE A 1 128 ? -15.774 7.952 5.968 1.00 91.69 128 ILE A N 1
ATOM 1030 C CA . ILE A 1 128 ? -15.331 9.045 6.844 1.00 91.69 128 ILE A CA 1
ATOM 1031 C C . ILE A 1 128 ? -15.394 10.383 6.111 1.00 91.69 128 ILE A C 1
ATOM 1033 O 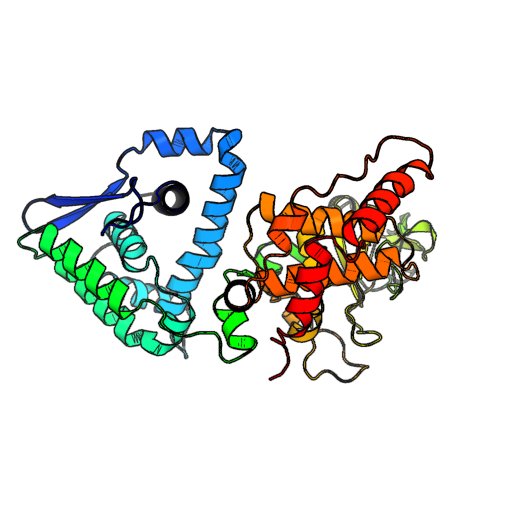O . ILE A 1 128 ? -15.851 11.355 6.700 1.00 91.69 128 ILE A O 1
ATOM 1037 N N . GLN A 1 129 ? -14.979 10.452 4.846 1.00 88.62 129 GLN A N 1
ATOM 1038 C CA . GLN A 1 129 ? -15.048 11.694 4.074 1.00 88.62 129 GLN A CA 1
ATOM 1039 C C . GLN A 1 129 ? -16.490 12.161 3.835 1.00 88.62 129 GLN A C 1
ATOM 1041 O O . GLN A 1 129 ? -16.753 13.360 3.897 1.00 88.62 129 GLN A O 1
ATOM 1046 N N . SER A 1 130 ? -17.427 11.242 3.590 1.00 87.50 130 SER A N 1
ATOM 1047 C CA . SER A 1 130 ? -18.807 11.583 3.236 1.00 87.50 130 SER A CA 1
ATOM 1048 C C . SER A 1 130 ? -19.660 12.003 4.432 1.00 87.50 130 SER A C 1
ATOM 1050 O O . SER A 1 130 ? -20.473 12.912 4.305 1.00 87.50 130 SER A O 1
ATOM 1052 N N . VAL A 1 131 ? -19.497 11.351 5.590 1.00 91.56 131 VAL A N 1
ATOM 1053 C CA . VAL A 1 131 ? -20.366 11.540 6.776 1.00 91.56 131 VAL A CA 1
ATOM 1054 C C . VAL A 1 131 ? -19.566 11.794 8.059 1.00 91.56 131 VAL A C 1
ATOM 1056 O O . VAL A 1 131 ? -19.920 11.376 9.160 1.00 91.56 131 VAL A O 1
ATOM 1059 N N . LYS A 1 132 ? -18.460 12.527 7.918 1.00 92.19 132 LYS A N 1
ATOM 1060 C CA . LYS A 1 132 ? -17.489 12.850 8.972 1.00 92.19 132 LYS A CA 1
ATOM 1061 C C . LYS A 1 132 ? -18.091 13.354 10.280 1.00 92.19 132 LYS A C 1
ATOM 1063 O O . LYS A 1 132 ? -17.683 12.917 11.353 1.00 92.19 132 LYS A O 1
ATOM 1068 N N . ILE A 1 133 ? -19.018 14.309 10.189 1.00 92.19 133 ILE A N 1
ATOM 1069 C CA . ILE A 1 133 ? -19.618 14.970 11.356 1.00 92.19 133 ILE A CA 1
ATOM 1070 C C . ILE A 1 133 ? -20.460 13.964 12.148 1.00 92.19 133 ILE A C 1
ATOM 1072 O O . ILE A 1 133 ? -20.273 13.838 13.354 1.00 92.19 133 ILE A O 1
ATOM 1076 N N . GLU A 1 134 ? -21.291 13.176 11.462 1.00 94.44 134 GLU A N 1
ATOM 1077 C CA . GLU A 1 134 ? -22.115 12.134 12.089 1.00 94.44 134 GLU A CA 1
ATOM 1078 C C . GLU A 1 134 ? -21.249 11.087 12.801 1.00 94.44 134 GLU A C 1
ATOM 1080 O O . GLU A 1 134 ? -21.491 10.756 13.963 1.00 94.44 134 GLU A O 1
ATOM 1085 N N . ILE A 1 135 ? -20.176 10.627 12.145 1.00 95.38 135 ILE A N 1
ATOM 1086 C CA . ILE A 1 135 ? -19.239 9.662 12.734 1.00 95.38 135 ILE A CA 1
ATOM 1087 C C . ILE A 1 135 ? -18.576 10.233 13.994 1.00 95.38 135 ILE A C 1
ATOM 1089 O O . ILE A 1 135 ? -18.452 9.518 14.988 1.00 95.38 135 ILE A O 1
ATOM 1093 N N . ARG A 1 136 ? -18.155 11.507 13.992 1.00 95.06 136 ARG A N 1
ATOM 1094 C CA . ARG A 1 136 ? -17.566 12.151 15.182 1.00 95.06 136 ARG A CA 1
ATOM 1095 C C . ARG A 1 136 ? -18.530 12.154 16.357 1.00 95.06 136 ARG A C 1
ATOM 1097 O O . ARG A 1 136 ? -18.128 11.809 17.468 1.00 95.06 136 ARG A O 1
ATOM 1104 N N . ASP A 1 137 ? -19.770 12.560 16.112 1.00 94.94 137 ASP A N 1
ATOM 1105 C CA . ASP A 1 137 ? -20.773 12.705 17.160 1.00 94.94 137 ASP A CA 1
ATOM 1106 C C . ASP A 1 137 ? -21.170 11.345 17.741 1.00 94.94 137 ASP A C 1
ATOM 1108 O O . ASP A 1 137 ? -21.268 11.204 18.961 1.00 94.94 137 ASP A O 1
ATOM 1112 N N . GLU A 1 138 ? -21.304 10.312 16.910 1.00 95.56 138 GLU A N 1
ATOM 1113 C CA . GLU A 1 138 ? -21.591 8.955 17.384 1.00 95.56 138 GLU A CA 1
ATOM 1114 C C . GLU A 1 138 ? -20.409 8.307 18.112 1.00 95.56 138 GLU A C 1
ATOM 1116 O O . GLU A 1 138 ? -20.609 7.662 19.142 1.00 95.56 138 GLU A O 1
ATOM 1121 N N . ILE A 1 139 ? -19.167 8.524 17.658 1.00 95.69 139 ILE A N 1
ATOM 1122 C CA . ILE A 1 139 ? -17.977 8.086 18.409 1.00 95.69 139 ILE A CA 1
ATOM 1123 C C . ILE A 1 139 ? -17.949 8.763 19.779 1.00 95.69 139 ILE A C 1
ATOM 1125 O O . ILE A 1 139 ? -17.729 8.089 20.786 1.00 95.69 139 ILE A O 1
ATOM 1129 N N . ARG A 1 140 ? -18.228 10.071 19.842 1.00 94.81 140 ARG A N 1
ATOM 1130 C CA . ARG A 1 140 ? -18.318 10.801 21.110 1.00 94.81 140 ARG A CA 1
ATOM 1131 C C . ARG A 1 140 ? -19.384 10.201 22.026 1.00 94.81 140 ARG A C 1
ATOM 1133 O O . ARG A 1 140 ? -19.121 9.991 23.210 1.00 94.81 140 ARG A O 1
ATOM 1140 N N . GLN A 1 141 ? -20.565 9.885 21.496 1.00 93.56 141 GLN A N 1
ATOM 1141 C CA . GLN A 1 141 ? -21.634 9.236 22.259 1.00 93.56 141 GLN A CA 1
ATOM 1142 C C . GLN A 1 141 ? -21.198 7.867 22.797 1.00 93.56 141 GLN A C 1
ATOM 1144 O O . GLN A 1 141 ? -21.387 7.598 23.982 1.00 93.56 141 GLN A O 1
ATOM 1149 N N . LEU A 1 142 ? -20.549 7.032 21.979 1.00 93.38 142 LEU A N 1
ATOM 1150 C CA . LEU A 1 142 ? -19.999 5.741 22.409 1.00 93.38 142 LEU A CA 1
ATOM 1151 C C . LEU A 1 142 ? -18.943 5.908 23.513 1.00 93.38 142 LEU A C 1
ATOM 1153 O O . LEU A 1 142 ? -18.985 5.191 24.513 1.00 93.38 142 LEU A O 1
ATOM 1157 N N . CYS A 1 143 ? -18.042 6.883 23.387 1.00 91.69 143 CYS A N 1
ATOM 1158 C CA . CYS A 1 143 ? -17.054 7.203 24.420 1.00 91.69 143 CYS A CA 1
ATOM 1159 C C . CYS A 1 143 ? -17.713 7.667 25.733 1.00 91.69 143 CYS A C 1
ATOM 1161 O O . CYS A 1 143 ? -17.272 7.273 26.813 1.00 91.69 143 CYS A O 1
ATOM 1163 N N . HIS A 1 144 ? -18.793 8.455 25.677 1.00 89.94 144 HIS A N 1
ATOM 1164 C CA . HIS A 1 144 ? -19.547 8.838 26.877 1.00 89.94 144 HIS A CA 1
ATOM 1165 C C . HIS A 1 144 ? -20.297 7.653 27.500 1.00 89.94 144 HIS A C 1
ATOM 1167 O O . HIS A 1 144 ? -20.275 7.501 28.725 1.00 89.94 144 HIS A O 1
ATOM 1173 N N . LEU A 1 145 ? -20.897 6.781 26.679 1.00 89.94 145 LEU A N 1
ATOM 1174 C CA . LEU A 1 145 ? -21.587 5.567 27.129 1.00 89.94 145 LEU A CA 1
ATOM 1175 C C . LEU A 1 145 ? -20.668 4.650 27.939 1.00 89.94 145 LEU A C 1
ATOM 1177 O O . LEU A 1 145 ? -21.127 4.021 28.889 1.00 89.94 145 LEU A O 1
ATOM 1181 N N . MET A 1 146 ? -19.359 4.635 27.654 1.00 89.62 146 MET A N 1
ATOM 1182 C CA . MET A 1 146 ? -18.393 3.873 28.453 1.00 89.62 146 MET A CA 1
ATOM 1183 C C . MET A 1 146 ? -18.401 4.236 29.942 1.00 89.62 146 MET A C 1
ATOM 1185 O O . MET A 1 146 ? -17.955 3.423 30.742 1.00 89.62 146 MET A O 1
ATOM 1189 N N . ASN A 1 147 ? -18.859 5.427 30.342 1.00 85.19 147 ASN A N 1
ATOM 1190 C CA . ASN A 1 147 ? -18.857 5.847 31.745 1.00 85.19 147 ASN A CA 1
ATOM 1191 C C . ASN A 1 147 ? -20.167 5.572 32.496 1.00 85.19 147 ASN A C 1
ATOM 1193 O O . ASN A 1 147 ? -20.151 5.642 33.724 1.00 85.19 147 ASN A O 1
ATOM 1197 N N . ASN A 1 148 ? -21.258 5.279 31.784 1.00 82.94 148 ASN A N 1
ATOM 1198 C CA . ASN A 1 148 ? -22.606 5.144 32.336 1.00 82.94 148 ASN A CA 1
ATOM 1199 C C . ASN A 1 148 ? -23.356 4.010 31.624 1.00 82.94 148 ASN A C 1
ATOM 1201 O O . ASN A 1 148 ? -24.314 4.268 30.896 1.00 82.94 148 ASN A O 1
ATOM 1205 N N . ILE A 1 149 ? -22.907 2.763 31.803 1.00 82.94 149 ILE A N 1
ATOM 1206 C CA . ILE A 1 149 ? -23.597 1.612 31.211 1.00 82.94 149 ILE A CA 1
ATOM 1207 C C . ILE A 1 149 ? -23.958 0.532 32.226 1.00 82.94 149 ILE A C 1
ATOM 1209 O O . ILE A 1 149 ? -23.197 0.228 33.153 1.00 82.94 149 ILE A O 1
ATOM 1213 N N . ASP A 1 150 ? -25.115 -0.086 32.003 1.00 80.75 150 ASP A N 1
ATOM 1214 C CA . ASP A 1 150 ? -25.676 -1.120 32.869 1.00 80.75 150 ASP A CA 1
ATOM 1215 C C . ASP A 1 150 ? -25.091 -2.504 32.576 1.00 80.75 150 ASP A C 1
ATOM 1217 O O . ASP A 1 150 ? -24.803 -3.256 33.511 1.00 80.75 150 ASP A O 1
ATOM 1221 N N . SER A 1 151 ? -24.800 -2.822 31.312 1.00 87.88 151 SER A N 1
ATOM 1222 C CA . SER A 1 151 ? -24.174 -4.092 30.928 1.00 87.88 151 SER A CA 1
ATOM 1223 C C . SER A 1 151 ? -23.078 -3.912 29.877 1.00 87.88 151 SER A C 1
ATOM 1225 O O . SER A 1 151 ? -23.065 -2.946 29.116 1.00 87.88 151 SER A O 1
ATOM 1227 N N . LYS A 1 152 ? -22.126 -4.851 29.836 1.00 89.62 152 LYS A N 1
ATOM 1228 C CA . LYS A 1 152 ? -21.101 -4.891 28.781 1.00 89.62 152 LYS A CA 1
ATOM 1229 C C . LYS A 1 152 ? -21.737 -5.254 27.438 1.00 89.62 152 LYS A C 1
ATOM 1231 O O . LYS A 1 152 ? -21.335 -4.749 26.398 1.00 89.62 152 LYS A O 1
ATOM 1236 N N . GLU A 1 153 ? -22.740 -6.115 27.474 1.00 89.38 153 GLU A N 1
ATOM 1237 C CA . GLU A 1 153 ? -23.469 -6.622 26.321 1.00 89.38 153 GLU A CA 1
ATOM 1238 C C . GLU A 1 153 ? -24.209 -5.493 25.591 1.00 89.38 153 GLU A C 1
ATOM 1240 O O . GLU A 1 153 ? -24.242 -5.476 24.361 1.00 89.38 153 GLU A O 1
ATOM 1245 N N . ASP A 1 154 ? -24.744 -4.513 26.327 1.00 88.88 154 ASP A N 1
ATOM 1246 C CA . ASP A 1 154 ? -25.318 -3.293 25.751 1.00 88.88 154 ASP A CA 1
ATOM 1247 C C . ASP A 1 154 ? -24.277 -2.496 24.972 1.00 88.88 154 ASP A C 1
ATOM 1249 O O . ASP A 1 154 ? -24.530 -2.083 23.841 1.00 88.88 154 ASP A O 1
ATOM 1253 N N . PHE A 1 155 ? -23.085 -2.323 25.544 1.00 91.19 155 PHE A N 1
ATOM 1254 C CA . PHE A 1 155 ? -22.005 -1.596 24.885 1.00 91.19 155 PHE A CA 1
ATOM 1255 C C . PHE A 1 155 ? -21.564 -2.303 23.600 1.00 91.19 155 PHE A C 1
ATOM 1257 O O . PHE A 1 155 ? -21.432 -1.679 22.547 1.00 91.19 155 PHE A O 1
ATOM 1264 N N . ASP A 1 156 ? -21.396 -3.623 23.679 1.00 91.06 156 ASP A N 1
ATOM 1265 C CA . ASP A 1 156 ? -21.021 -4.471 22.552 1.00 91.06 156 ASP A CA 1
ATOM 1266 C C . ASP A 1 156 ? -22.040 -4.358 21.406 1.00 91.06 156 ASP A C 1
ATOM 1268 O O . ASP A 1 156 ? -21.652 -4.222 20.242 1.00 91.06 156 ASP A O 1
ATOM 1272 N N . ARG A 1 157 ? -23.344 -4.349 21.726 1.00 91.00 157 ARG A N 1
ATOM 1273 C CA . ARG A 1 157 ? -24.417 -4.137 20.741 1.00 91.00 157 ARG A CA 1
ATOM 1274 C C . ARG A 1 157 ? -24.317 -2.774 20.062 1.00 91.00 157 ARG A C 1
ATOM 1276 O O . ARG A 1 157 ? -24.465 -2.711 18.843 1.00 91.00 157 ARG A O 1
ATOM 1283 N N . GLN A 1 158 ? -24.036 -1.714 20.817 1.00 92.19 158 GLN A N 1
ATOM 1284 C CA . GLN A 1 158 ? -23.918 -0.361 20.266 1.00 92.19 158 GLN A CA 1
ATOM 1285 C C . GLN A 1 158 ? -22.712 -0.224 19.328 1.00 92.19 158 GLN A C 1
ATOM 1287 O O . GLN A 1 158 ? -22.839 0.363 18.255 1.00 92.19 158 GLN A O 1
ATOM 1292 N N . ILE A 1 159 ? -21.568 -0.837 19.663 1.00 91.31 159 ILE A N 1
ATOM 1293 C CA . ILE A 1 159 ? -20.404 -0.887 18.761 1.00 91.31 159 ILE A CA 1
ATOM 1294 C C . ILE A 1 159 ? -20.758 -1.600 17.451 1.00 91.31 159 ILE A C 1
ATOM 1296 O O . ILE A 1 159 ? -20.414 -1.124 16.369 1.00 91.31 159 ILE A O 1
ATOM 1300 N N . ILE A 1 160 ? -21.435 -2.749 17.531 1.00 89.88 160 ILE A N 1
ATOM 1301 C CA . ILE A 1 160 ? -21.819 -3.522 16.342 1.00 89.88 160 ILE A CA 1
ATOM 1302 C C . ILE A 1 160 ? -22.808 -2.730 15.477 1.00 89.88 160 ILE A C 1
ATOM 1304 O O . ILE A 1 160 ? -22.638 -2.676 14.259 1.00 89.88 160 ILE A O 1
ATOM 1308 N N . ALA A 1 161 ? -23.810 -2.091 16.087 1.00 91.69 161 ALA A N 1
ATOM 1309 C CA . ALA A 1 161 ? -24.789 -1.266 15.382 1.00 91.69 161 ALA A CA 1
ATOM 1310 C C . ALA A 1 161 ? -24.121 -0.092 14.651 1.00 91.69 161 ALA A C 1
ATOM 1312 O O . ALA A 1 161 ? -24.355 0.096 13.456 1.00 91.69 161 ALA A O 1
ATOM 1313 N N . PHE A 1 162 ? -23.228 0.626 15.337 1.00 93.50 162 PHE A N 1
ATOM 1314 C CA . PHE A 1 162 ? -22.430 1.705 14.759 1.00 93.50 162 PHE A CA 1
ATOM 1315 C C . PHE A 1 162 ? -21.619 1.226 13.547 1.00 93.50 162 PHE A C 1
ATOM 1317 O O . PHE A 1 162 ? -21.726 1.787 12.457 1.00 93.50 162 PHE A O 1
ATOM 1324 N N . ARG A 1 163 ? -20.860 0.130 13.686 1.00 89.50 163 ARG A N 1
ATOM 1325 C CA . ARG A 1 163 ? -20.063 -0.400 12.569 1.00 89.50 163 ARG A CA 1
ATOM 1326 C C . ARG A 1 163 ? -20.924 -0.854 11.397 1.00 89.50 163 ARG A C 1
ATOM 1328 O O . ARG A 1 163 ? -20.535 -0.628 10.261 1.00 89.50 163 ARG A O 1
ATOM 1335 N N . ASN A 1 164 ? -22.072 -1.481 11.650 1.00 88.81 164 ASN A N 1
ATOM 1336 C CA . ASN A 1 164 ? -22.978 -1.918 10.588 1.00 88.81 164 ASN A CA 1
ATOM 1337 C C . ASN A 1 164 ? -23.583 -0.734 9.827 1.00 88.81 164 ASN A C 1
ATOM 1339 O O . ASN A 1 164 ? -23.732 -0.823 8.612 1.00 88.81 164 ASN A O 1
ATOM 1343 N N . ARG A 1 165 ? -23.885 0.372 10.518 1.00 90.62 165 ARG A N 1
ATOM 1344 C CA . ARG A 1 165 ? -24.387 1.605 9.896 1.00 90.62 165 ARG A CA 1
ATOM 1345 C C . ARG A 1 165 ? -23.371 2.228 8.939 1.00 90.62 165 ARG A C 1
ATOM 1347 O O . ARG A 1 165 ? -23.755 2.680 7.867 1.00 90.62 165 ARG A O 1
ATOM 1354 N N . TYR A 1 166 ? -22.094 2.230 9.316 1.00 89.75 166 TYR A N 1
ATOM 1355 C CA . TYR A 1 166 ? -21.010 2.845 8.537 1.00 89.75 166 TYR A CA 1
ATOM 1356 C C . TYR A 1 166 ? -20.189 1.840 7.718 1.00 89.75 166 TYR A C 1
ATOM 1358 O O . TYR A 1 166 ? -19.110 2.164 7.213 1.00 89.75 166 TYR A O 1
ATOM 1366 N N . LYS A 1 167 ? -20.688 0.610 7.566 1.00 80.44 167 LYS A N 1
ATOM 1367 C CA . LYS A 1 167 ? -20.079 -0.396 6.699 1.00 80.44 167 LYS A CA 1
ATOM 1368 C C . LYS A 1 167 ? -20.355 0.000 5.248 1.00 80.44 167 LYS A C 1
ATOM 1370 O O . LYS A 1 167 ? -21.513 0.098 4.853 1.00 80.44 167 LYS A O 1
ATOM 1375 N N . ALA A 1 168 ? -19.299 0.263 4.480 1.00 64.69 168 ALA A N 1
ATOM 1376 C CA . ALA A 1 168 ? -19.400 0.752 3.105 1.00 64.69 168 ALA A CA 1
ATOM 1377 C C . ALA A 1 168 ? -20.298 -0.163 2.237 1.00 64.69 168 ALA A C 1
ATOM 1379 O O . ALA A 1 168 ? -20.037 -1.369 2.191 1.00 64.69 168 ALA A O 1
ATOM 1380 N N . PRO A 1 169 ? -21.329 0.372 1.548 1.00 51.97 169 PRO A N 1
ATOM 1381 C CA . PRO A 1 169 ? -22.174 -0.418 0.655 1.00 51.97 169 PRO A CA 1
ATOM 1382 C C . PRO A 1 169 ? -21.928 -0.211 -0.851 1.00 51.97 169 PRO A C 1
ATOM 1384 O O . PRO A 1 169 ? -22.706 -0.754 -1.627 1.00 51.97 169 PRO A O 1
ATOM 1387 N N . GLN A 1 170 ? -20.931 0.558 -1.306 1.00 52.09 170 GLN A N 1
ATOM 1388 C CA . GLN A 1 170 ? -20.906 0.999 -2.711 1.00 52.09 170 GLN A CA 1
ATOM 1389 C C . GLN A 1 170 ? -19.693 0.487 -3.509 1.00 52.09 170 GLN A C 1
ATOM 1391 O O . GLN A 1 170 ? -18.566 0.640 -3.037 1.00 52.09 170 GLN A O 1
ATOM 1396 N N . PRO A 1 171 ? -19.900 -0.095 -4.708 1.00 52.84 171 PRO A N 1
ATOM 1397 C CA . PRO A 1 171 ? -18.832 -0.299 -5.683 1.00 52.84 171 PRO A CA 1
ATOM 1398 C C . PRO A 1 171 ? -18.272 1.052 -6.158 1.00 52.84 171 PRO A C 1
ATOM 1400 O O . PRO A 1 171 ? -18.992 2.053 -6.191 1.00 52.84 171 PRO A O 1
ATOM 1403 N N . HIS A 1 172 ? -16.987 1.079 -6.520 1.00 58.75 172 HIS A N 1
ATOM 1404 C CA . HIS A 1 172 ? -16.295 2.294 -6.958 1.00 58.75 172 HIS A CA 1
ATOM 1405 C C . HIS A 1 172 ? -16.924 2.808 -8.258 1.00 58.75 172 HIS A C 1
ATOM 1407 O O . HIS A 1 172 ? -16.984 2.093 -9.255 1.00 58.75 172 HIS A O 1
ATOM 1413 N N . SER A 1 173 ? -17.428 4.045 -8.251 1.00 54.72 173 SER A N 1
ATOM 1414 C CA . SER A 1 173 ? -18.088 4.634 -9.426 1.00 54.72 173 SER A CA 1
ATOM 1415 C C . SER A 1 173 ? -17.109 5.322 -10.386 1.00 54.72 173 SER A C 1
ATOM 1417 O O . SER A 1 173 ? -17.436 5.565 -11.549 1.00 54.72 173 SER A O 1
ATOM 1419 N N . SER A 1 174 ? -15.892 5.612 -9.914 1.00 66.50 174 SER A N 1
ATOM 1420 C CA . SER A 1 174 ? -14.838 6.293 -10.666 1.00 66.50 174 SER A CA 1
ATOM 1421 C C . SER A 1 174 ? -13.431 5.796 -10.303 1.00 66.50 174 SER A C 1
ATOM 1423 O O . SER A 1 174 ? -13.212 5.219 -9.236 1.00 66.50 174 SER A O 1
ATOM 1425 N N . PHE A 1 175 ? -12.455 6.075 -11.179 1.00 66.94 175 PHE A N 1
ATOM 1426 C CA . PHE A 1 175 ? -11.023 5.834 -10.946 1.00 66.94 175 PHE A CA 1
ATOM 1427 C C . PHE A 1 175 ? -10.537 6.453 -9.625 1.00 66.94 175 PHE A C 1
ATOM 1429 O O . PHE A 1 175 ? -9.775 5.841 -8.875 1.00 66.94 175 PHE A O 1
ATOM 1436 N N . GLU A 1 176 ? -11.001 7.671 -9.326 1.00 71.44 176 GLU A N 1
ATOM 1437 C CA . GLU A 1 176 ? -10.648 8.382 -8.099 1.00 71.44 176 GLU A CA 1
ATOM 1438 C C . GLU A 1 176 ? -11.206 7.704 -6.844 1.00 71.44 176 GLU A C 1
ATOM 1440 O O . GLU A 1 176 ? -10.536 7.713 -5.811 1.00 71.44 176 GLU A O 1
ATOM 1445 N N . ASP A 1 177 ? -12.395 7.100 -6.921 1.00 66.69 177 ASP A N 1
ATOM 1446 C CA . ASP A 1 177 ? -13.012 6.412 -5.782 1.00 66.69 177 ASP A CA 1
ATOM 1447 C C . ASP A 1 177 ? -12.192 5.179 -5.379 1.00 66.69 177 ASP A C 1
ATOM 1449 O O . ASP A 1 177 ? -11.835 5.034 -4.206 1.00 66.69 177 ASP A O 1
ATOM 1453 N N . GLY A 1 178 ? -11.779 4.362 -6.358 1.00 67.50 178 GLY A N 1
ATOM 1454 C CA . GLY A 1 178 ? -10.925 3.193 -6.108 1.00 67.50 178 GLY A CA 1
ATOM 1455 C C . GLY A 1 178 ? -9.587 3.570 -5.458 1.00 67.50 178 GLY A C 1
ATOM 1456 O O . GLY A 1 178 ? -9.144 2.944 -4.492 1.00 67.50 178 GLY A O 1
ATOM 1457 N N . LEU A 1 179 ? -8.979 4.674 -5.906 1.00 70.62 179 LEU A N 1
ATOM 1458 C CA . LEU A 1 179 ? -7.739 5.202 -5.327 1.00 70.62 179 LEU A CA 1
ATOM 1459 C C . LEU A 1 179 ? -7.887 5.687 -3.880 1.00 70.62 179 LEU A C 1
ATOM 1461 O O . LEU A 1 179 ? -6.954 5.540 -3.081 1.00 70.62 179 LEU A O 1
ATOM 1465 N N . ARG A 1 180 ? -9.026 6.302 -3.540 1.00 70.81 180 ARG A N 1
ATOM 1466 C CA . ARG A 1 180 ? -9.300 6.801 -2.180 1.00 70.81 180 ARG A CA 1
ATOM 1467 C C . ARG A 1 180 ? -9.465 5.649 -1.195 1.00 70.81 180 ARG A C 1
ATOM 1469 O O . ARG A 1 180 ? -8.967 5.725 -0.066 1.00 70.81 180 ARG A O 1
ATOM 1476 N N . GLU A 1 181 ? -10.119 4.585 -1.641 1.00 72.12 181 GLU A N 1
ATOM 1477 C CA . GLU A 1 181 ? -10.452 3.431 -0.813 1.00 72.12 181 GLU A CA 1
ATOM 1478 C C . GLU A 1 181 ? -9.270 2.505 -0.571 1.00 72.12 181 GLU A C 1
ATOM 1480 O O . GLU A 1 181 ? -9.113 1.972 0.531 1.00 72.12 181 GLU A O 1
ATOM 1485 N N . MET A 1 182 ? -8.387 2.371 -1.557 1.00 79.88 182 MET A N 1
ATOM 1486 C CA . MET A 1 182 ? -7.208 1.537 -1.421 1.00 79.88 182 MET A CA 1
ATOM 1487 C C . MET A 1 182 ? -6.250 2.102 -0.347 1.00 79.88 182 MET A C 1
ATOM 1489 O O . MET A 1 182 ? -5.791 3.253 -0.442 1.00 79.88 182 MET A O 1
ATOM 1493 N N . PRO A 1 183 ? -5.882 1.303 0.674 1.00 83.81 183 PRO A N 1
ATOM 1494 C CA . PRO A 1 183 ? -4.826 1.673 1.604 1.00 83.81 183 PRO A CA 1
ATOM 1495 C C . PRO A 1 183 ? -3.513 1.910 0.849 1.00 83.81 183 PRO A C 1
ATOM 1497 O O . PRO A 1 183 ? -3.027 1.036 0.130 1.00 83.81 183 PRO A O 1
ATOM 1500 N N . HIS A 1 184 ? -2.932 3.095 1.018 1.00 91.75 184 HIS A N 1
ATOM 1501 C CA . HIS A 1 184 ? -1.669 3.481 0.391 1.00 91.75 184 HIS A CA 1
ATOM 1502 C C . HIS A 1 184 ? -0.816 4.325 1.323 1.00 91.75 184 HIS A C 1
ATOM 1504 O O . HIS A 1 184 ? -1.335 5.085 2.143 1.00 91.75 184 HIS A O 1
ATOM 1510 N N . ALA A 1 185 ? 0.492 4.255 1.108 1.00 94.00 185 ALA A N 1
ATOM 1511 C CA . ALA A 1 185 ? 1.435 5.251 1.587 1.00 94.00 185 ALA A CA 1
ATOM 1512 C C . ALA A 1 185 ? 1.726 6.267 0.477 1.00 94.00 185 ALA A C 1
ATOM 1514 O O . ALA A 1 185 ? 1.696 5.913 -0.703 1.00 94.00 185 ALA A O 1
ATOM 1515 N N . LYS A 1 186 ? 2.055 7.517 0.817 1.00 94.50 186 LYS A N 1
ATOM 1516 C CA . LYS A 1 186 ? 2.658 8.405 -0.186 1.00 94.50 186 LYS A CA 1
ATOM 1517 C C . LYS A 1 186 ? 4.090 7.957 -0.431 1.00 94.50 186 LYS A C 1
ATOM 1519 O O . LYS A 1 186 ? 4.776 7.524 0.496 1.00 94.50 186 LYS A O 1
ATOM 1524 N N . LEU A 1 187 ? 4.589 8.138 -1.651 1.00 96.00 187 LEU A N 1
ATOM 1525 C CA . LEU A 1 187 ? 5.969 7.782 -1.973 1.00 96.00 187 LEU A CA 1
ATOM 1526 C C . LEU A 1 187 ? 6.985 8.465 -1.035 1.00 96.00 187 LEU A C 1
ATOM 1528 O O . LEU A 1 187 ? 7.961 7.837 -0.628 1.00 96.00 187 LEU A O 1
ATOM 1532 N N . THR A 1 188 ? 6.736 9.717 -0.635 1.00 95.81 188 THR A N 1
ATOM 1533 C CA . THR A 1 188 ? 7.595 10.446 0.317 1.00 95.81 188 THR A CA 1
ATOM 1534 C C . THR A 1 188 ? 7.570 9.899 1.748 1.00 95.81 188 THR A C 1
ATOM 1536 O O . THR A 1 188 ? 8.497 10.193 2.498 1.00 95.81 188 THR A O 1
ATOM 1539 N N . ASP A 1 189 ? 6.544 9.136 2.134 1.00 94.69 189 ASP A N 1
ATOM 1540 C CA . ASP A 1 189 ? 6.441 8.542 3.475 1.00 94.69 189 ASP A CA 1
ATOM 1541 C C . ASP A 1 189 ? 7.269 7.249 3.577 1.00 94.69 189 ASP A C 1
ATOM 1543 O O . ASP A 1 189 ? 7.600 6.784 4.669 1.00 94.69 189 ASP A O 1
ATOM 1547 N N . ILE A 1 190 ? 7.614 6.654 2.427 1.00 95.62 190 ILE A N 1
ATOM 1548 C CA . ILE A 1 190 ? 8.317 5.366 2.345 1.00 95.62 190 ILE A CA 1
ATOM 1549 C C . ILE A 1 190 ? 9.703 5.465 1.704 1.00 95.62 190 ILE A C 1
ATOM 1551 O O . ILE A 1 190 ? 10.481 4.509 1.766 1.00 95.62 190 ILE A O 1
ATOM 1555 N N . SER A 1 191 ? 10.020 6.609 1.096 1.00 95.56 191 SER A N 1
ATOM 1556 C CA . SER A 1 191 ? 11.262 6.838 0.360 1.00 95.56 191 SER A CA 1
ATOM 1557 C C . SER A 1 191 ? 11.847 8.223 0.613 1.00 95.56 191 SER A C 1
ATOM 1559 O O . SER A 1 191 ? 11.137 9.220 0.720 1.00 95.56 191 SER A O 1
ATOM 1561 N N . SER A 1 192 ? 13.175 8.302 0.583 1.00 93.75 192 SER A N 1
ATOM 1562 C CA . SER A 1 192 ? 13.895 9.563 0.435 1.00 93.75 192 SER A CA 1
ATOM 1563 C C . SER A 1 192 ? 13.878 9.997 -1.030 1.00 93.75 192 SER A C 1
ATOM 1565 O O . SER A 1 192 ? 14.289 9.237 -1.910 1.00 93.75 192 SER A O 1
ATOM 1567 N N . ILE A 1 193 ? 13.404 11.218 -1.293 1.00 93.38 193 ILE A N 1
ATOM 1568 C CA . ILE A 1 193 ? 13.239 11.761 -2.645 1.00 93.38 193 ILE A CA 1
ATOM 1569 C C . ILE A 1 193 ? 14.071 13.032 -2.792 1.00 93.38 193 ILE A C 1
ATOM 1571 O O . ILE A 1 193 ? 13.839 14.025 -2.098 1.00 93.38 193 ILE A O 1
ATOM 1575 N N . ALA A 1 194 ? 15.008 13.023 -3.737 1.00 90.31 194 ALA A N 1
ATOM 1576 C CA . ALA A 1 194 ? 15.911 14.137 -3.997 1.00 90.31 194 ALA A CA 1
ATOM 1577 C C . ALA A 1 194 ? 15.885 14.545 -5.473 1.00 90.31 194 ALA A C 1
ATOM 1579 O O . ALA A 1 194 ? 15.979 13.707 -6.367 1.00 90.31 194 ALA A O 1
ATOM 1580 N N . ALA A 1 195 ? 15.799 15.849 -5.736 1.00 89.38 195 ALA A N 1
ATOM 1581 C CA . ALA A 1 195 ? 16.053 16.378 -7.071 1.00 89.38 195 ALA A CA 1
ATOM 1582 C C . ALA A 1 195 ? 17.551 16.299 -7.391 1.00 89.38 195 ALA A C 1
ATOM 1584 O O . ALA A 1 195 ? 18.396 16.513 -6.515 1.00 89.38 195 ALA A O 1
ATOM 1585 N N . GLY A 1 196 ? 17.873 16.034 -8.653 1.00 86.38 196 GLY A N 1
ATOM 1586 C CA . GLY A 1 196 ? 19.241 16.073 -9.136 1.00 86.38 196 GLY A CA 1
ATOM 1587 C C . GLY A 1 196 ? 19.859 17.469 -9.102 1.00 86.38 196 GLY A C 1
ATOM 1588 O O . GLY A 1 196 ? 19.215 18.479 -8.803 1.00 86.38 196 GLY A O 1
ATOM 1589 N N . LYS A 1 197 ? 21.155 17.521 -9.389 1.00 84.62 197 LYS A N 1
ATOM 1590 C CA . LYS A 1 197 ? 22.002 18.699 -9.188 1.00 84.62 197 LYS A CA 1
ATOM 1591 C C . LYS A 1 197 ? 22.400 19.330 -10.529 1.00 84.62 197 LYS A C 1
ATOM 1593 O O . LYS A 1 197 ? 22.443 18.630 -11.543 1.00 84.62 197 LYS A O 1
ATOM 1598 N N . PRO A 1 198 ? 22.674 20.648 -10.569 1.00 80.75 198 PRO A N 1
ATOM 1599 C CA . PRO A 1 198 ? 23.289 21.257 -11.745 1.00 80.75 198 PRO A CA 1
ATOM 1600 C C . PRO A 1 198 ? 24.688 20.685 -11.967 1.00 80.75 198 PRO A C 1
ATOM 1602 O O . PRO A 1 198 ? 25.344 20.242 -11.023 1.00 80.75 198 PRO A O 1
ATOM 1605 N N . ILE A 1 199 ? 25.153 20.741 -13.213 1.00 72.75 199 ILE A N 1
ATOM 1606 C CA . ILE A 1 199 ? 26.566 20.513 -13.523 1.00 72.75 199 ILE A CA 1
ATOM 1607 C C . ILE A 1 199 ? 27.360 21.655 -12.879 1.00 72.75 199 ILE A C 1
ATOM 1609 O O . ILE A 1 199 ? 27.086 22.824 -13.154 1.00 72.75 199 ILE A O 1
ATOM 1613 N N . LEU A 1 200 ? 28.316 21.320 -12.012 1.00 67.06 200 LEU A N 1
ATOM 1614 C CA . LEU A 1 200 ? 29.250 22.293 -11.446 1.00 67.06 200 LEU A CA 1
ATOM 1615 C C . LEU A 1 200 ? 30.214 22.756 -12.549 1.00 67.06 200 LEU A C 1
ATOM 1617 O O . LEU A 1 200 ? 30.703 21.941 -13.331 1.00 67.06 200 LEU A O 1
ATOM 1621 N N . SER A 1 201 ? 30.474 24.062 -12.639 1.00 57.62 201 SER A N 1
ATOM 1622 C CA . SER A 1 201 ? 31.461 24.597 -13.579 1.00 57.62 201 SER A CA 1
ATOM 1623 C C . SER A 1 201 ? 32.885 24.318 -13.074 1.00 57.62 201 SER A C 1
ATOM 1625 O O . SER A 1 201 ? 33.132 24.263 -11.872 1.00 57.62 201 SER A O 1
ATOM 1627 N N . ASN A 1 202 ? 33.844 24.155 -13.992 1.00 57.09 202 ASN A N 1
ATOM 1628 C CA . ASN A 1 202 ? 35.240 23.761 -13.715 1.00 57.09 202 ASN A CA 1
ATOM 1629 C C . ASN A 1 202 ? 36.053 24.726 -12.814 1.00 57.09 202 ASN A C 1
ATOM 1631 O O . ASN A 1 202 ? 37.248 24.511 -12.622 1.00 57.09 202 ASN A O 1
ATOM 1635 N N . ASN A 1 203 ? 35.451 25.785 -12.269 1.00 54.25 203 ASN A N 1
ATOM 1636 C CA . ASN A 1 203 ? 36.159 26.819 -11.510 1.00 54.25 203 ASN A CA 1
ATOM 1637 C C . ASN A 1 203 ? 36.311 26.505 -10.009 1.00 54.25 203 ASN A C 1
ATOM 1639 O O . ASN A 1 203 ? 37.030 27.227 -9.313 1.00 54.25 203 ASN A O 1
ATOM 1643 N N . ASP A 1 204 ? 35.705 25.425 -9.504 1.00 55.75 204 ASP A N 1
ATOM 1644 C CA . ASP A 1 204 ? 35.816 25.035 -8.096 1.00 55.75 204 ASP A CA 1
ATOM 1645 C C . ASP A 1 204 ? 37.109 24.251 -7.822 1.00 55.75 204 ASP A C 1
ATOM 1647 O O . ASP A 1 204 ? 37.241 23.057 -8.096 1.00 55.75 204 ASP A O 1
ATOM 1651 N N . LYS A 1 205 ? 38.082 24.936 -7.209 1.00 54.53 205 LYS A N 1
ATOM 1652 C CA . LYS A 1 205 ? 39.438 24.436 -6.899 1.00 54.53 205 LYS A CA 1
ATOM 1653 C C . LYS A 1 205 ? 39.496 23.259 -5.902 1.00 54.53 205 LYS A C 1
ATOM 1655 O O . LYS A 1 205 ? 40.589 22.836 -5.532 1.00 54.53 205 LYS A O 1
ATOM 1660 N N . GLN A 1 206 ? 38.355 22.731 -5.452 1.00 57.31 206 GLN A N 1
ATOM 1661 C CA . GLN A 1 206 ? 38.257 21.647 -4.460 1.00 57.31 206 GLN A CA 1
ATOM 1662 C C . GLN A 1 206 ? 37.741 20.308 -5.028 1.00 57.31 206 GLN A C 1
ATOM 1664 O O . GLN A 1 206 ? 37.572 19.347 -4.276 1.00 57.31 206 GLN A O 1
ATOM 1669 N N . LEU A 1 207 ? 37.506 20.207 -6.341 1.00 60.16 207 LEU A N 1
ATOM 1670 C CA . LEU A 1 207 ? 36.985 18.991 -6.973 1.00 60.16 207 LEU A CA 1
ATOM 1671 C C . LEU A 1 207 ? 38.132 18.070 -7.439 1.00 60.16 207 LEU A C 1
ATOM 1673 O O . LEU A 1 207 ? 39.012 18.508 -8.177 1.00 60.16 207 LEU A O 1
ATOM 1677 N N . LYS A 1 208 ? 38.139 16.790 -7.031 1.00 59.88 208 LYS A N 1
ATOM 1678 C CA . LYS A 1 208 ? 39.170 15.808 -7.458 1.00 59.88 208 LYS A CA 1
ATOM 1679 C C . LYS A 1 208 ? 38.634 14.443 -7.914 1.00 59.88 208 LYS A C 1
ATOM 1681 O O . LYS A 1 208 ? 39.352 13.735 -8.613 1.00 59.88 208 LYS A O 1
ATOM 1686 N N . GLY A 1 209 ? 37.398 14.067 -7.576 1.00 66.56 209 GLY A N 1
ATOM 1687 C CA . GLY A 1 209 ? 36.815 12.785 -7.994 1.00 66.56 209 GLY A CA 1
ATOM 1688 C C . GLY A 1 209 ? 36.040 12.895 -9.308 1.00 66.56 209 GLY A C 1
ATOM 1689 O O . GLY A 1 209 ? 35.171 13.758 -9.418 1.00 66.56 209 GLY A O 1
ATOM 1690 N N . LYS A 1 210 ? 36.323 12.015 -10.282 1.00 70.06 210 LYS A N 1
ATOM 1691 C CA . LYS A 1 210 ? 35.448 11.795 -11.446 1.00 70.06 210 LYS A CA 1
ATOM 1692 C C . LYS A 1 210 ? 34.343 10.822 -11.047 1.00 70.06 210 LYS A C 1
ATOM 1694 O O . LYS A 1 210 ? 34.637 9.693 -10.668 1.00 70.06 210 LYS A O 1
ATOM 1699 N N . VAL A 1 211 ? 33.093 11.251 -11.155 1.00 76.44 211 VAL A N 1
ATOM 1700 C CA . VAL A 1 211 ? 31.917 10.408 -10.906 1.00 76.44 211 VAL A CA 1
ATOM 1701 C C . VAL A 1 211 ? 31.040 10.427 -12.161 1.00 76.44 211 VAL A C 1
ATOM 1703 O O . VAL A 1 211 ? 30.955 11.478 -12.810 1.00 76.44 211 VAL A O 1
ATOM 1706 N N . PRO A 1 212 ? 30.400 9.304 -12.538 1.00 80.56 212 PRO A N 1
ATOM 1707 C CA . PRO A 1 212 ? 29.428 9.304 -13.623 1.00 80.56 212 PRO A CA 1
ATOM 1708 C C . PRO A 1 212 ? 28.329 10.342 -13.380 1.00 80.56 212 PRO A C 1
ATOM 1710 O O . PRO A 1 212 ? 27.781 10.439 -12.280 1.00 80.56 212 PRO A O 1
ATOM 1713 N N . PHE A 1 213 ? 28.013 11.120 -14.410 1.00 83.31 213 PHE A N 1
ATOM 1714 C CA . PHE A 1 213 ? 26.973 12.138 -14.406 1.00 83.31 213 PHE A CA 1
ATOM 1715 C C . PHE A 1 213 ? 25.897 11.800 -15.432 1.00 83.31 213 PHE A C 1
ATOM 1717 O O . PHE A 1 213 ? 26.121 11.815 -16.645 1.00 83.31 213 PHE A O 1
ATOM 1724 N N . ILE A 1 214 ? 24.696 11.543 -14.930 1.00 86.31 214 ILE A N 1
ATOM 1725 C CA . ILE A 1 214 ? 23.534 11.172 -15.725 1.00 86.31 214 ILE A CA 1
ATOM 1726 C C . ILE A 1 214 ? 22.736 12.440 -15.993 1.00 86.31 214 ILE A C 1
ATOM 1728 O O . ILE A 1 214 ? 22.024 12.946 -15.125 1.00 86.31 214 ILE A O 1
ATOM 1732 N N . LYS A 1 215 ? 22.881 12.982 -17.203 1.00 83.88 215 LYS A N 1
ATOM 1733 C CA . LYS A 1 215 ? 22.186 14.210 -17.613 1.00 83.88 215 LYS A CA 1
ATOM 1734 C C . LYS A 1 215 ? 20.737 13.955 -18.032 1.00 83.88 215 LYS A C 1
ATOM 1736 O O . LYS A 1 215 ? 19.876 14.792 -17.772 1.00 83.88 215 LYS A O 1
ATOM 1741 N N . LYS A 1 216 ? 20.494 12.834 -18.709 1.00 84.75 216 LYS A N 1
ATOM 1742 C CA . LYS A 1 216 ? 19.204 12.442 -19.277 1.00 84.75 216 LYS A CA 1
ATOM 1743 C C . LYS A 1 216 ? 19.075 10.923 -19.183 1.00 84.75 216 LYS A C 1
ATOM 1745 O O . LYS A 1 216 ? 20.079 10.230 -19.330 1.00 84.75 216 LYS A O 1
ATOM 1750 N N . LEU A 1 217 ? 17.865 10.438 -18.937 1.00 83.25 217 LEU A N 1
ATOM 1751 C CA . LEU A 1 217 ? 17.525 9.027 -19.042 1.00 83.25 217 LEU A CA 1
ATOM 1752 C C . LEU A 1 217 ? 17.190 8.697 -20.502 1.00 83.25 217 LEU A C 1
ATOM 1754 O O . LEU A 1 217 ? 16.642 9.526 -21.233 1.00 83.25 217 LEU A O 1
ATOM 1758 N N . LYS A 1 218 ? 17.539 7.492 -20.946 1.00 75.00 218 LYS A N 1
ATOM 1759 C CA . LYS A 1 218 ? 17.027 6.964 -22.213 1.00 75.00 218 LYS A CA 1
ATOM 1760 C C . LYS A 1 218 ? 15.622 6.428 -21.925 1.00 75.00 218 LYS A C 1
ATOM 1762 O O . LYS A 1 218 ? 15.475 5.666 -20.977 1.00 75.00 218 LYS A O 1
ATOM 1767 N N . ALA A 1 219 ? 14.620 6.845 -22.703 1.00 63.31 219 ALA A N 1
ATOM 1768 C CA . ALA A 1 219 ? 13.251 6.339 -22.559 1.00 63.31 219 ALA A CA 1
ATOM 1769 C C . ALA A 1 219 ? 13.186 4.816 -22.687 1.00 63.31 219 ALA A C 1
ATOM 1771 O O . ALA A 1 219 ? 12.412 4.190 -21.974 1.00 63.31 219 ALA A O 1
ATOM 1772 N N . ASP A 1 220 ? 14.065 4.267 -23.527 1.00 60.56 220 ASP A N 1
ATOM 1773 C CA . ASP A 1 220 ? 14.094 2.851 -23.870 1.00 60.56 220 ASP A CA 1
ATOM 1774 C C . ASP A 1 220 ? 15.047 2.027 -22.969 1.00 60.56 220 ASP A C 1
ATOM 1776 O O . ASP A 1 220 ? 15.681 1.080 -23.446 1.00 60.56 220 ASP A O 1
ATOM 1780 N N . SER A 1 221 ? 15.288 2.447 -21.717 1.00 63.22 221 SER A N 1
ATOM 1781 C CA . SER A 1 221 ? 16.188 1.703 -20.822 1.00 63.22 221 SER A CA 1
ATOM 1782 C C . SER A 1 221 ? 15.788 1.766 -19.347 1.00 63.22 221 SER A C 1
ATOM 1784 O O . SER A 1 221 ? 16.051 2.750 -18.645 1.00 63.22 221 SER A O 1
ATOM 1786 N N . TYR A 1 222 ? 15.264 0.654 -18.830 1.00 78.62 222 TYR A N 1
ATOM 1787 C CA . TYR A 1 222 ? 15.049 0.466 -17.389 1.00 78.62 222 TYR A CA 1
ATOM 1788 C C . TYR A 1 222 ? 16.334 0.301 -16.566 1.00 78.62 222 TYR A C 1
ATOM 1790 O O . TYR A 1 222 ? 16.298 0.510 -15.353 1.00 78.62 222 TYR A O 1
ATOM 1798 N N . ILE A 1 223 ? 17.480 0.005 -17.187 1.00 74.62 223 ILE A N 1
ATOM 1799 C CA . ILE A 1 223 ? 18.794 -0.015 -16.521 1.00 74.62 223 ILE A CA 1
ATOM 1800 C C . ILE A 1 223 ? 19.669 1.096 -17.086 1.00 74.62 223 ILE A C 1
ATOM 1802 O O . ILE A 1 223 ? 19.720 1.306 -18.296 1.00 74.62 223 ILE A O 1
ATOM 1806 N N . ILE A 1 224 ? 20.422 1.778 -16.225 1.00 68.94 224 ILE A N 1
ATOM 1807 C CA . ILE A 1 224 ? 21.490 2.675 -16.673 1.00 68.94 224 ILE A CA 1
ATOM 1808 C C . ILE A 1 224 ? 22.836 2.028 -16.409 1.00 68.94 224 ILE A C 1
ATOM 1810 O O . ILE A 1 224 ? 23.176 1.747 -15.261 1.00 68.94 224 ILE A O 1
ATOM 1814 N N . ASN A 1 225 ? 23.644 1.908 -17.460 1.00 65.19 225 ASN A N 1
ATOM 1815 C CA . ASN A 1 225 ? 25.069 1.672 -17.317 1.00 65.19 225 ASN A CA 1
ATOM 1816 C C . ASN A 1 225 ? 25.812 3.024 -17.275 1.00 65.19 225 ASN A C 1
ATOM 1818 O O . ASN A 1 225 ? 25.912 3.698 -18.305 1.00 65.19 225 ASN A O 1
ATOM 1822 N N . PRO A 1 226 ? 26.355 3.463 -16.121 1.00 60.00 226 PRO A N 1
ATOM 1823 C CA . PRO A 1 226 ? 26.963 4.788 -16.022 1.00 60.00 226 PRO A CA 1
ATOM 1824 C C . PRO A 1 226 ? 28.244 4.941 -16.839 1.00 60.00 226 PRO A C 1
ATOM 1826 O O . PRO A 1 226 ? 28.658 6.071 -17.090 1.00 60.00 226 PRO A O 1
ATOM 1829 N N . SER A 1 227 ? 28.877 3.835 -17.248 1.00 60.09 227 SER A N 1
ATOM 1830 C CA . SER A 1 227 ? 30.055 3.869 -18.124 1.00 60.09 227 SER A CA 1
ATOM 1831 C C . SER A 1 227 ? 29.754 4.461 -19.506 1.00 60.09 227 SER A C 1
ATOM 1833 O O . SER A 1 227 ? 30.657 4.984 -20.153 1.00 60.09 227 SER A O 1
ATOM 1835 N N . GLU A 1 228 ? 28.486 4.469 -19.930 1.00 59.56 228 GLU A N 1
ATOM 1836 C CA . GLU A 1 228 ? 28.048 5.074 -21.191 1.00 59.56 228 GLU A CA 1
ATOM 1837 C C . GLU A 1 228 ? 27.807 6.589 -21.091 1.00 59.56 228 GLU A C 1
ATOM 1839 O O . GLU A 1 228 ? 27.318 7.201 -22.041 1.00 59.56 228 GLU A O 1
ATOM 1844 N N . HIS A 1 229 ? 28.007 7.201 -19.921 1.00 67.38 229 HIS A N 1
ATOM 1845 C CA . HIS A 1 229 ? 27.564 8.569 -19.650 1.00 67.38 229 HIS A CA 1
ATOM 1846 C C . HIS A 1 229 ? 28.734 9.516 -19.380 1.00 67.38 229 HIS A C 1
ATOM 1848 O O . HIS A 1 229 ? 29.857 9.117 -19.078 1.00 67.38 229 HIS A O 1
ATOM 1854 N N . SER A 1 230 ? 28.464 10.817 -19.508 1.00 68.00 230 SER A N 1
ATOM 1855 C CA . SER A 1 230 ? 29.442 11.865 -19.214 1.00 68.00 230 SER A CA 1
ATOM 1856 C C . SER A 1 230 ? 29.934 11.780 -17.770 1.00 68.00 230 SER A C 1
ATOM 1858 O O . SER A 1 230 ? 29.168 11.440 -16.876 1.00 68.00 230 SER A O 1
ATOM 1860 N N . PHE A 1 231 ? 31.182 12.162 -17.518 1.00 67.50 231 PHE A N 1
ATOM 1861 C CA . PHE A 1 231 ? 31.735 12.256 -16.165 1.00 67.50 231 PHE A CA 1
ATOM 1862 C C . PHE A 1 231 ? 31.750 13.712 -15.700 1.00 67.50 231 PHE A C 1
ATOM 1864 O O . PHE A 1 231 ? 32.036 14.609 -16.492 1.00 67.50 231 PHE A O 1
ATOM 1871 N N . THR A 1 232 ? 31.493 13.942 -14.413 1.00 67.25 232 THR A N 1
ATOM 1872 C CA . THR A 1 232 ? 31.660 15.259 -13.779 1.00 67.25 232 THR A CA 1
ATOM 1873 C C . THR A 1 232 ? 32.660 15.189 -12.632 1.00 67.25 232 THR A C 1
ATOM 1875 O O . THR A 1 232 ? 32.858 14.135 -12.022 1.00 67.25 232 THR A O 1
ATOM 1878 N N . LEU A 1 233 ? 33.283 16.329 -12.334 1.00 65.94 233 LEU A N 1
ATOM 1879 C CA . LEU A 1 233 ? 34.055 16.530 -11.113 1.00 65.94 233 LEU A CA 1
ATOM 1880 C C . LEU A 1 233 ? 33.096 16.824 -9.947 1.00 65.94 233 LEU A C 1
ATOM 1882 O O . LEU A 1 233 ? 32.115 17.549 -10.127 1.00 65.94 233 LEU A O 1
ATOM 1886 N N . TRP A 1 234 ? 33.357 16.254 -8.767 1.00 67.94 234 TRP A N 1
ATOM 1887 C CA . TRP A 1 234 ? 32.498 16.416 -7.584 1.00 67.94 234 TRP A CA 1
ATOM 1888 C C . TRP A 1 234 ? 33.309 16.635 -6.284 1.00 67.94 234 TRP A C 1
ATOM 1890 O O . TRP A 1 234 ? 34.457 16.169 -6.217 1.00 67.94 234 TRP A O 1
ATOM 1900 N N . PRO A 1 235 ? 32.766 17.350 -5.265 1.00 61.22 235 PRO A N 1
ATOM 1901 C CA . PRO A 1 235 ? 33.440 17.571 -3.983 1.00 61.22 235 PRO A CA 1
ATOM 1902 C C . PRO A 1 235 ? 33.934 16.295 -3.294 1.00 61.22 235 PRO A C 1
ATOM 1904 O O . PRO A 1 235 ? 33.272 15.257 -3.310 1.00 61.22 235 PRO A O 1
ATOM 1907 N N . ASN A 1 236 ? 35.092 16.400 -2.639 1.00 56.41 236 ASN A N 1
ATOM 1908 C CA . ASN A 1 236 ? 35.778 15.301 -1.950 1.00 56.41 236 ASN A CA 1
ATOM 1909 C C . ASN A 1 236 ? 35.298 15.074 -0.496 1.00 56.41 236 ASN A C 1
ATOM 1911 O O . ASN A 1 236 ? 36.039 14.553 0.330 1.00 56.41 236 ASN A O 1
ATOM 1915 N N . ASP A 1 237 ? 34.083 15.499 -0.148 1.00 59.34 237 ASP A N 1
ATOM 1916 C CA . ASP A 1 237 ? 33.587 15.491 1.240 1.00 59.34 237 ASP A CA 1
ATOM 1917 C C . ASP A 1 237 ? 32.990 14.140 1.687 1.00 59.34 237 ASP A C 1
ATOM 1919 O O . ASP A 1 237 ? 32.497 14.004 2.807 1.00 59.34 237 ASP A O 1
ATOM 1923 N N . GLY A 1 238 ? 33.003 13.125 0.814 1.00 56.03 238 GLY A N 1
ATOM 1924 C CA . GLY A 1 238 ? 32.476 11.786 1.099 1.00 56.03 238 GLY A CA 1
ATOM 1925 C C . GLY A 1 238 ? 30.947 11.703 1.239 1.00 56.03 238 GLY A C 1
ATOM 1926 O O . GLY A 1 238 ? 30.410 10.599 1.357 1.00 56.03 238 GLY A O 1
ATOM 1927 N N . SER A 1 239 ? 30.225 12.828 1.195 1.00 60.00 239 SER A N 1
ATOM 1928 C CA . SER A 1 239 ? 28.773 12.884 1.411 1.00 60.00 239 SER A CA 1
ATOM 1929 C C . SER A 1 239 ? 27.997 12.196 0.283 1.00 60.00 239 SER A C 1
ATOM 1931 O O . SER A 1 239 ? 27.047 11.448 0.528 1.00 60.00 239 SER A O 1
ATOM 1933 N N . VAL A 1 240 ? 28.466 12.361 -0.956 1.00 55.00 240 VAL A N 1
ATOM 1934 C CA . VAL A 1 240 ? 27.852 11.765 -2.149 1.00 55.00 240 VAL A CA 1
ATOM 1935 C C . VAL A 1 240 ? 28.105 10.274 -2.249 1.00 55.00 240 VAL A C 1
ATOM 1937 O O . VAL A 1 240 ? 27.200 9.542 -2.636 1.00 55.00 240 VAL A O 1
ATOM 1940 N N . TRP A 1 241 ? 29.262 9.782 -1.813 1.00 53.56 241 TRP A N 1
ATOM 1941 C CA . TRP A 1 241 ? 29.536 8.343 -1.780 1.00 53.56 241 TRP A CA 1
ATOM 1942 C C . TRP A 1 241 ? 28.580 7.607 -0.834 1.00 53.56 241 TRP A C 1
ATOM 1944 O O . TRP A 1 241 ? 28.020 6.584 -1.207 1.00 53.56 241 TRP A O 1
ATOM 1954 N N . LYS A 1 242 ? 28.262 8.177 0.337 1.00 53.41 242 LYS A N 1
ATOM 1955 C CA . LYS A 1 242 ? 27.316 7.559 1.286 1.00 53.41 242 LYS A CA 1
ATOM 1956 C C . LYS A 1 242 ? 25.871 7.494 0.770 1.00 53.41 242 LYS A C 1
ATOM 1958 O O . LYS A 1 242 ? 25.172 6.530 1.066 1.00 53.41 242 LYS A O 1
ATOM 1963 N N . GLN A 1 243 ? 25.418 8.490 0.002 1.00 52.53 243 GLN A N 1
ATOM 1964 C CA . GLN A 1 243 ? 24.081 8.483 -0.617 1.00 52.53 243 GLN A CA 1
ATOM 1965 C C . GLN A 1 243 ? 24.023 7.676 -1.924 1.00 52.53 243 GLN A C 1
ATOM 1967 O O . GLN A 1 243 ? 22.943 7.264 -2.341 1.00 52.53 243 GLN A O 1
ATOM 1972 N N . SER A 1 244 ? 25.166 7.443 -2.575 1.00 55.78 244 SER A N 1
ATOM 1973 C CA . SER A 1 244 ? 25.229 6.858 -3.916 1.00 55.78 244 SER A CA 1
ATOM 1974 C C . SER A 1 244 ? 25.478 5.351 -3.975 1.00 55.78 244 SER A C 1
ATOM 1976 O O . SER A 1 244 ? 25.394 4.783 -5.057 1.00 55.78 244 SER A O 1
ATOM 1978 N N . LEU A 1 245 ? 25.709 4.709 -2.827 1.00 59.72 245 LEU A N 1
ATOM 1979 C CA . LEU A 1 245 ? 25.903 3.258 -2.701 1.00 59.72 245 LEU A CA 1
ATOM 1980 C C . LEU A 1 245 ? 24.602 2.451 -2.591 1.00 59.72 245 LEU A C 1
ATOM 1982 O O . LEU A 1 245 ? 24.646 1.226 -2.611 1.00 59.72 245 LEU A O 1
ATOM 1986 N N . LYS A 1 246 ? 23.451 3.111 -2.425 1.00 71.06 246 LYS A N 1
ATOM 1987 C CA . LYS A 1 246 ? 22.158 2.427 -2.341 1.00 71.06 246 LYS A CA 1
ATOM 1988 C C . LYS A 1 246 ? 21.526 2.331 -3.721 1.00 71.06 246 LYS A C 1
ATOM 1990 O O . LYS A 1 246 ? 21.506 3.321 -4.458 1.00 71.06 246 LYS A O 1
ATOM 1995 N N . GLU A 1 247 ? 20.976 1.159 -4.019 1.00 87.38 247 GLU A N 1
ATOM 1996 C CA . GLU A 1 247 ? 20.086 0.969 -5.157 1.00 87.38 247 GLU A CA 1
ATOM 1997 C C . GLU A 1 247 ? 18.929 1.970 -5.082 1.00 87.38 247 GLU A C 1
ATOM 1999 O O . GLU A 1 247 ? 18.392 2.253 -4.004 1.00 87.38 247 GLU A O 1
ATOM 2004 N N . ARG A 1 248 ? 18.596 2.577 -6.219 1.00 90.81 248 ARG A N 1
ATOM 2005 C CA . ARG A 1 248 ? 17.630 3.673 -6.275 1.00 90.81 248 ARG A CA 1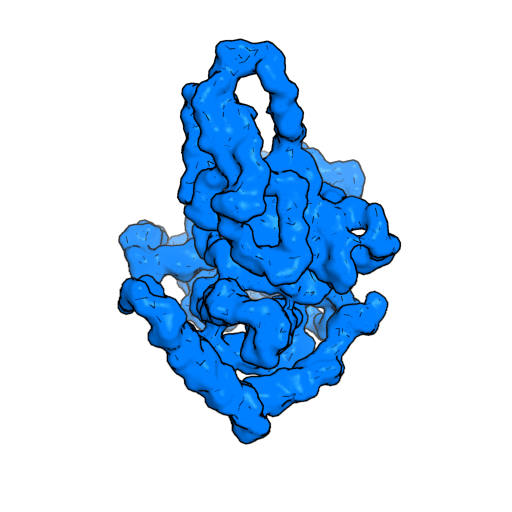
ATOM 2006 C C . ARG A 1 248 ? 16.948 3.754 -7.628 1.00 90.81 248 ARG A C 1
ATOM 2008 O O . ARG A 1 248 ? 17.505 3.357 -8.651 1.00 90.81 248 ARG A O 1
ATOM 2015 N N . ILE A 1 249 ? 15.761 4.340 -7.614 1.00 94.00 249 ILE A N 1
ATOM 2016 C CA . ILE A 1 249 ? 14.947 4.581 -8.801 1.00 94.00 249 ILE A CA 1
ATOM 2017 C C . ILE A 1 249 ? 15.189 6.018 -9.254 1.00 94.00 249 ILE A C 1
ATOM 2019 O O . ILE A 1 249 ? 15.198 6.948 -8.444 1.00 94.00 249 ILE A O 1
ATOM 2023 N N . LEU A 1 250 ? 15.392 6.202 -10.549 1.00 93.44 250 LEU A N 1
ATOM 2024 C CA . LEU A 1 250 ? 15.512 7.497 -11.194 1.00 93.44 250 LEU A CA 1
ATOM 2025 C C . LEU A 1 250 ? 14.266 7.750 -12.036 1.00 93.44 250 LEU A C 1
ATOM 2027 O O . LEU A 1 250 ? 13.861 6.881 -12.798 1.00 93.44 250 LEU A O 1
ATOM 2031 N N . ILE A 1 251 ? 13.689 8.943 -11.916 1.00 92.12 251 ILE A N 1
ATOM 2032 C CA . ILE A 1 251 ? 12.579 9.413 -12.750 1.00 92.12 251 ILE A CA 1
ATOM 2033 C C . ILE A 1 251 ? 13.026 10.672 -13.475 1.00 92.12 251 ILE A C 1
ATOM 2035 O O . ILE A 1 251 ? 13.458 11.636 -12.838 1.00 92.12 251 ILE A O 1
ATOM 2039 N N . GLN A 1 252 ? 12.897 10.700 -14.796 1.00 90.50 252 GLN A N 1
ATOM 2040 C CA . GLN A 1 252 ? 13.061 11.930 -15.559 1.00 90.50 252 GLN A CA 1
ATOM 2041 C C . GLN A 1 252 ? 11.773 12.751 -15.475 1.00 90.50 252 GLN A C 1
ATOM 2043 O O . GLN A 1 252 ? 10.677 12.245 -15.686 1.00 90.50 252 GLN A O 1
ATOM 2048 N N . LYS A 1 253 ? 11.905 14.045 -15.170 1.00 86.38 253 LYS A N 1
ATOM 2049 C CA . LYS A 1 253 ? 10.759 14.958 -15.061 1.00 86.38 253 LYS A CA 1
ATOM 2050 C C . LYS A 1 253 ? 10.052 15.176 -16.398 1.00 86.38 253 LYS A C 1
ATOM 2052 O O . LYS A 1 253 ? 8.878 15.503 -16.402 1.00 86.38 253 LYS A O 1
ATOM 2057 N N . GLY A 1 254 ? 10.748 15.038 -17.522 1.00 78.50 254 GLY A N 1
ATOM 2058 C CA . GLY A 1 254 ? 10.112 15.058 -18.838 1.00 78.50 254 GLY A CA 1
ATOM 2059 C C . GLY A 1 254 ? 9.403 13.735 -19.119 1.00 78.50 254 GLY A C 1
ATOM 2060 O O . GLY A 1 254 ? 10.012 12.679 -18.954 1.00 78.50 254 GLY A O 1
ATOM 2061 N N . VAL A 1 255 ? 8.151 13.812 -19.562 1.00 70.25 255 VAL A N 1
ATOM 2062 C CA . VAL A 1 255 ? 7.385 12.671 -20.081 1.00 70.25 255 VAL A CA 1
ATOM 2063 C C . VAL A 1 255 ? 7.763 12.450 -21.548 1.00 70.25 255 VAL A C 1
ATOM 2065 O O . VAL A 1 255 ? 7.871 13.413 -22.304 1.00 70.25 255 VAL A O 1
ATOM 2068 N N . GLU A 1 256 ? 7.950 11.197 -21.963 1.00 69.75 256 GLU A N 1
ATOM 2069 C CA . GLU A 1 256 ? 8.171 10.829 -23.369 1.00 69.75 256 GLU A CA 1
ATOM 2070 C C . GLU A 1 256 ? 7.135 9.761 -23.768 1.00 69.75 256 GLU A C 1
ATOM 2072 O O . GLU A 1 256 ? 6.930 8.795 -23.037 1.00 69.75 256 GLU A O 1
ATOM 2077 N N . ASN A 1 257 ? 6.446 9.939 -24.904 1.00 67.25 257 ASN A N 1
ATOM 2078 C CA . ASN A 1 257 ? 5.477 8.976 -25.464 1.00 67.25 257 ASN A CA 1
ATOM 2079 C C . ASN A 1 257 ? 4.392 8.483 -24.482 1.00 67.25 257 ASN A C 1
ATOM 2081 O O . ASN A 1 257 ? 4.099 7.290 -24.433 1.00 67.25 257 ASN A O 1
ATOM 2085 N N . ASN A 1 258 ? 3.802 9.385 -23.692 1.00 67.81 258 ASN A N 1
ATOM 2086 C CA . ASN A 1 258 ? 2.813 9.050 -22.656 1.00 67.81 258 ASN A CA 1
ATOM 2087 C C . ASN A 1 258 ? 3.304 8.039 -21.605 1.00 67.81 258 ASN A C 1
ATOM 2089 O O . ASN A 1 258 ? 2.499 7.351 -20.986 1.00 67.81 258 ASN A O 1
ATOM 2093 N N . ASN A 1 259 ? 4.617 7.967 -21.381 1.00 70.88 259 ASN A N 1
ATOM 2094 C CA . ASN A 1 259 ? 5.214 7.139 -20.347 1.00 70.88 259 ASN A CA 1
ATOM 2095 C C . ASN A 1 259 ? 6.106 7.977 -19.429 1.00 70.88 259 ASN A C 1
ATOM 2097 O O . ASN A 1 259 ? 6.766 8.939 -19.839 1.00 70.88 259 ASN A O 1
ATOM 2101 N N . ILE A 1 260 ? 6.139 7.578 -18.160 1.00 83.38 260 ILE A N 1
ATOM 2102 C CA . ILE A 1 260 ? 7.148 8.060 -17.221 1.00 83.38 260 ILE A CA 1
ATOM 2103 C C . ILE A 1 260 ? 8.468 7.411 -17.627 1.00 83.38 260 ILE A C 1
ATOM 2105 O O . ILE A 1 260 ? 8.562 6.189 -17.679 1.00 83.38 260 ILE A O 1
ATOM 2109 N N . VAL A 1 261 ? 9.493 8.216 -17.900 1.00 87.75 261 VAL A N 1
ATOM 2110 C CA . VAL A 1 261 ? 10.833 7.681 -18.152 1.00 87.75 261 VAL A CA 1
ATOM 2111 C C . VAL A 1 261 ? 11.494 7.388 -16.809 1.00 87.75 261 VAL A C 1
ATOM 2113 O O . VAL A 1 261 ? 11.767 8.307 -16.026 1.00 87.75 261 VAL A O 1
ATOM 2116 N N . LEU A 1 262 ? 11.743 6.106 -16.553 1.00 90.44 262 LEU A N 1
ATOM 2117 C CA . LEU A 1 262 ? 12.306 5.612 -15.304 1.00 90.44 262 LEU A CA 1
ATOM 2118 C C . LEU A 1 262 ? 13.471 4.648 -15.533 1.00 90.44 262 LEU A C 1
ATOM 2120 O O . LEU A 1 262 ? 13.512 3.936 -16.532 1.00 90.44 262 LEU A O 1
ATOM 2124 N N . SER A 1 263 ? 14.386 4.584 -14.569 1.00 91.06 263 SER A N 1
ATOM 2125 C CA . SER A 1 263 ? 15.455 3.583 -14.569 1.00 91.06 263 SER A CA 1
ATOM 2126 C C . SER A 1 263 ? 15.890 3.213 -13.152 1.00 91.06 263 SER A C 1
ATOM 2128 O O . SER A 1 263 ? 15.788 4.019 -12.225 1.00 91.06 263 SER A O 1
ATOM 2130 N N . LEU A 1 264 ? 16.431 2.010 -12.989 1.00 89.88 264 LEU A N 1
ATOM 2131 C CA . LEU A 1 264 ? 17.121 1.551 -11.789 1.00 89.88 264 LEU A CA 1
ATOM 2132 C C . LEU A 1 264 ? 18.627 1.769 -11.921 1.00 89.88 264 LEU A C 1
ATOM 2134 O O . LEU A 1 264 ? 19.219 1.611 -12.992 1.00 89.88 264 LEU A O 1
ATOM 2138 N N . ILE A 1 265 ? 19.252 2.142 -10.808 1.00 87.19 265 ILE A N 1
ATOM 2139 C CA . ILE A 1 265 ? 20.703 2.253 -10.710 1.00 87.19 265 ILE A CA 1
ATOM 2140 C C . ILE A 1 265 ? 21.178 1.695 -9.371 1.00 87.19 265 ILE A C 1
ATOM 2142 O O . ILE A 1 265 ? 20.665 2.053 -8.310 1.00 87.19 265 ILE A O 1
ATOM 2146 N N . ASN A 1 266 ? 22.189 0.835 -9.433 1.00 82.31 266 ASN A N 1
ATOM 2147 C CA . ASN A 1 266 ? 22.815 0.160 -8.294 1.00 82.31 266 ASN A CA 1
ATOM 2148 C C . ASN A 1 266 ? 24.278 0.591 -8.083 1.00 82.31 266 ASN A C 1
ATOM 2150 O O . ASN A 1 266 ? 25.015 -0.014 -7.311 1.00 82.31 266 ASN A O 1
ATOM 2154 N N . VAL A 1 267 ? 24.701 1.643 -8.779 1.00 78.12 267 VAL A N 1
ATOM 2155 C CA . VAL A 1 267 ? 26.081 2.120 -8.820 1.00 78.12 267 VAL A CA 1
ATOM 2156 C C . VAL A 1 267 ? 26.159 3.615 -8.5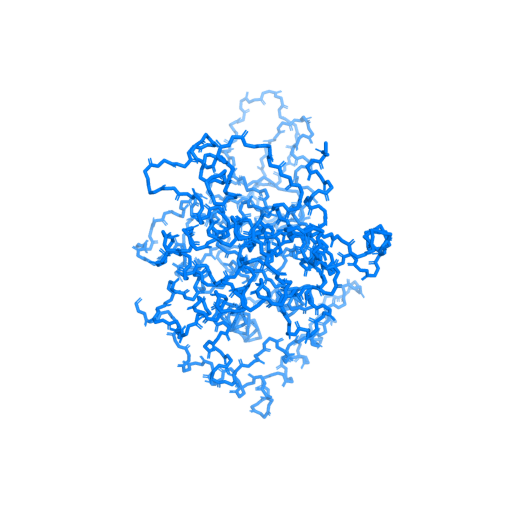10 1.00 78.12 267 VAL A C 1
ATOM 2158 O O . VAL A 1 267 ? 25.235 4.376 -8.828 1.00 78.12 267 VAL A O 1
ATOM 2161 N N . PRO A 1 268 ? 27.276 4.074 -7.922 1.00 79.50 268 PRO A N 1
ATOM 2162 C CA . PRO A 1 268 ? 27.474 5.483 -7.640 1.00 79.50 268 PRO A CA 1
ATOM 2163 C C . PRO A 1 268 ? 27.430 6.362 -8.893 1.00 79.50 268 PRO A C 1
ATOM 2165 O O . PRO A 1 268 ? 28.271 6.257 -9.783 1.00 79.50 268 PRO A O 1
ATOM 2168 N N . ALA A 1 269 ? 26.467 7.280 -8.936 1.00 81.88 269 ALA A N 1
ATOM 2169 C CA . ALA A 1 269 ? 26.373 8.310 -9.967 1.00 81.88 269 ALA A CA 1
ATOM 2170 C C . ALA A 1 269 ? 25.751 9.594 -9.411 1.00 81.88 269 ALA A C 1
ATOM 2172 O O . ALA A 1 269 ? 24.983 9.559 -8.445 1.00 81.88 269 ALA A O 1
ATOM 2173 N N . VAL A 1 270 ? 26.037 10.719 -10.054 1.00 83.44 270 VAL A N 1
ATOM 2174 C CA . VAL A 1 270 ? 25.336 11.989 -9.853 1.00 83.44 270 VAL A CA 1
ATOM 2175 C C . VAL A 1 270 ? 24.296 12.143 -10.960 1.00 83.44 270 VAL A C 1
ATOM 2177 O O . VAL A 1 270 ? 24.555 11.796 -12.109 1.00 83.44 270 VAL A O 1
ATOM 2180 N N . VAL A 1 271 ? 23.115 12.661 -10.629 1.00 87.06 271 VAL A N 1
ATOM 2181 C CA . VAL A 1 271 ? 22.026 12.870 -11.595 1.00 87.06 271 VAL A CA 1
ATOM 2182 C C . VAL A 1 271 ? 21.746 14.358 -11.790 1.00 87.06 271 VAL A C 1
ATOM 2184 O O . VAL A 1 271 ? 21.840 15.145 -10.843 1.00 87.06 271 VAL A O 1
ATOM 2187 N N . GLY A 1 272 ? 21.419 14.747 -13.021 1.00 87.50 272 GLY A N 1
ATOM 2188 C CA . GLY A 1 272 ? 21.117 16.127 -13.397 1.00 87.50 272 GLY A CA 1
ATOM 2189 C C . GLY A 1 272 ? 19.784 16.641 -12.842 1.00 87.50 272 GLY A C 1
ATOM 2190 O O . GLY A 1 272 ? 18.925 15.863 -12.442 1.00 87.50 272 GLY A O 1
ATOM 2191 N N . GLN A 1 273 ? 19.578 17.962 -12.856 1.00 88.88 273 GLN A N 1
ATOM 2192 C CA . GLN A 1 273 ? 18.388 18.636 -12.289 1.00 88.88 273 GLN A CA 1
ATOM 2193 C C . GLN A 1 273 ? 17.032 18.147 -12.826 1.00 88.88 273 GLN A C 1
ATOM 2195 O O . GLN A 1 273 ? 16.009 18.283 -12.143 1.00 88.88 273 GLN A O 1
ATOM 2200 N N . ASN A 1 274 ? 17.022 17.570 -14.028 1.00 88.88 274 ASN A N 1
ATOM 2201 C CA . ASN A 1 274 ? 15.822 17.041 -14.676 1.00 88.88 274 ASN A CA 1
ATOM 2202 C C . ASN A 1 274 ? 15.479 15.616 -14.228 1.00 88.88 274 ASN A C 1
ATOM 2204 O O . ASN A 1 274 ? 14.517 15.040 -14.725 1.00 88.88 274 ASN A O 1
ATOM 2208 N N . ILE A 1 275 ? 16.246 15.052 -13.297 1.00 91.12 275 ILE A N 1
ATOM 2209 C CA . ILE A 1 275 ? 16.051 13.712 -12.759 1.00 91.12 275 ILE A CA 1
ATOM 2210 C C . ILE A 1 275 ? 15.738 13.821 -11.268 1.00 91.12 275 ILE A C 1
ATOM 2212 O O . ILE A 1 275 ? 16.312 14.637 -10.541 1.00 91.12 275 ILE A O 1
ATOM 2216 N N . VAL A 1 276 ? 14.807 12.998 -10.810 1.00 92.44 276 VAL A N 1
ATOM 2217 C CA . VAL A 1 276 ? 14.475 12.790 -9.404 1.00 92.44 276 VAL A CA 1
ATOM 2218 C C . VAL A 1 276 ? 14.986 11.413 -9.002 1.00 92.44 276 VAL A C 1
ATOM 2220 O O . VAL A 1 276 ? 14.766 10.438 -9.710 1.00 92.44 276 VAL A O 1
ATOM 2223 N N . SER A 1 277 ? 15.682 11.345 -7.874 1.00 92.94 277 SER A N 1
ATOM 2224 C CA . SER A 1 277 ? 16.172 10.108 -7.276 1.00 92.94 277 SER A CA 1
ATOM 2225 C C . SER A 1 277 ? 15.268 9.700 -6.121 1.00 92.94 277 SER A C 1
ATOM 2227 O O . SER A 1 277 ? 14.958 10.528 -5.265 1.00 92.94 277 SER A O 1
ATOM 2229 N N . ILE A 1 278 ? 14.907 8.422 -6.072 1.00 94.81 278 ILE A N 1
ATOM 2230 C CA . ILE A 1 278 ? 14.043 7.820 -5.057 1.00 94.81 278 ILE A CA 1
ATOM 2231 C C . ILE A 1 278 ? 14.792 6.648 -4.430 1.00 94.81 278 ILE A C 1
ATOM 2233 O O . ILE A 1 278 ? 15.183 5.708 -5.121 1.00 94.81 278 ILE A O 1
ATOM 2237 N N . VAL A 1 279 ? 14.988 6.705 -3.117 1.00 93.88 279 VAL A N 1
ATOM 2238 C CA . VAL A 1 279 ? 15.619 5.640 -2.332 1.00 93.88 279 VAL A CA 1
ATOM 2239 C C . VAL A 1 279 ? 14.596 5.140 -1.317 1.00 93.88 279 VAL A C 1
ATOM 2241 O O . VAL A 1 279 ? 14.283 5.897 -0.395 1.00 93.88 279 VAL A O 1
ATOM 2244 N N . PRO A 1 280 ? 14.079 3.906 -1.440 1.00 93.38 280 PRO A N 1
ATOM 2245 C CA . PRO A 1 280 ? 13.214 3.329 -0.419 1.00 93.38 280 PRO A CA 1
ATOM 2246 C C . PRO A 1 280 ? 13.935 3.287 0.930 1.00 93.38 280 PRO A C 1
ATOM 2248 O O . PRO A 1 280 ? 15.077 2.837 1.038 1.00 93.38 280 PRO A O 1
ATOM 2251 N N . THR A 1 281 ? 13.286 3.807 1.966 1.00 93.44 281 THR A N 1
ATOM 2252 C CA . THR A 1 281 ? 13.845 3.886 3.324 1.00 93.44 281 THR A CA 1
ATOM 2253 C C . THR A 1 281 ? 13.028 3.103 4.336 1.00 93.44 281 THR A C 1
ATOM 2255 O O . THR A 1 281 ? 13.525 2.824 5.426 1.00 93.44 281 THR A O 1
ATOM 2258 N N . ARG A 1 282 ? 11.782 2.759 3.997 1.00 92.94 282 ARG A N 1
ATOM 2259 C CA . ARG A 1 282 ? 10.845 2.117 4.912 1.00 92.94 282 ARG A CA 1
ATOM 2260 C C . ARG A 1 282 ? 10.798 0.595 4.710 1.00 92.94 282 ARG A C 1
ATOM 2262 O O . ARG A 1 282 ? 10.622 0.148 3.578 1.00 92.94 282 ARG A O 1
ATOM 2269 N N . PRO A 1 283 ? 10.901 -0.211 5.785 1.00 91.75 283 PRO A N 1
ATOM 2270 C CA . PRO A 1 283 ? 10.695 -1.654 5.707 1.00 91.75 283 PRO A CA 1
ATOM 2271 C C . PRO A 1 283 ? 9.294 -2.032 5.208 1.00 91.75 283 PRO A C 1
ATOM 2273 O O . PRO A 1 283 ? 8.315 -1.322 5.444 1.00 91.75 283 PRO A O 1
ATOM 2276 N N . GLY A 1 284 ? 9.200 -3.191 4.557 1.00 91.38 284 GLY A N 1
ATOM 2277 C CA . GLY A 1 284 ? 7.946 -3.700 3.999 1.00 91.38 284 GLY A CA 1
ATOM 2278 C C . GLY A 1 284 ? 7.610 -3.166 2.607 1.00 91.38 284 GLY A C 1
ATOM 2279 O O . GLY A 1 284 ? 6.526 -3.453 2.120 1.00 91.38 284 GLY A O 1
ATOM 2280 N N . PHE A 1 285 ? 8.513 -2.422 1.959 1.00 94.69 285 PHE A N 1
ATOM 2281 C CA . PHE A 1 285 ? 8.379 -2.014 0.560 1.00 94.69 285 PHE A CA 1
ATOM 2282 C C . PHE A 1 285 ? 9.650 -2.363 -0.210 1.00 94.69 285 PHE A C 1
ATOM 2284 O O . PHE A 1 285 ? 10.704 -1.765 0.015 1.00 94.69 285 PHE A O 1
ATOM 2291 N N . HIS A 1 286 ? 9.556 -3.327 -1.123 1.00 94.94 286 HIS A N 1
ATOM 2292 C CA . HIS A 1 286 ? 10.676 -3.686 -1.983 1.00 94.94 286 HIS A CA 1
ATOM 2293 C C . HIS A 1 286 ? 10.884 -2.635 -3.082 1.00 94.94 286 HIS A C 1
ATOM 2295 O O . HIS A 1 286 ? 9.923 -2.108 -3.647 1.00 94.94 286 HIS A O 1
ATOM 2301 N N . ILE A 1 287 ? 12.137 -2.348 -3.442 1.00 95.06 287 ILE A N 1
ATOM 2302 C CA . ILE A 1 287 ? 12.447 -1.351 -4.477 1.00 95.06 287 ILE A CA 1
ATOM 2303 C C . ILE A 1 287 ? 11.869 -1.732 -5.844 1.00 95.06 287 ILE A C 1
ATOM 2305 O O . ILE A 1 287 ? 11.284 -0.882 -6.505 1.00 95.06 287 ILE A O 1
ATOM 2309 N N . TYR A 1 288 ? 11.944 -3.006 -6.234 1.00 95.25 288 TYR A N 1
ATOM 2310 C CA . TYR A 1 288 ? 11.331 -3.491 -7.479 1.00 95.25 288 TYR A CA 1
ATOM 2311 C C . TYR A 1 288 ? 9.803 -3.457 -7.454 1.00 95.25 288 TYR A C 1
ATOM 2313 O O . TYR A 1 288 ? 9.190 -3.223 -8.488 1.00 95.25 288 TYR A O 1
ATOM 2321 N N . TYR A 1 289 ? 9.179 -3.585 -6.280 1.00 97.19 289 TYR A N 1
ATOM 2322 C CA . TYR A 1 289 ? 7.742 -3.351 -6.155 1.00 97.19 289 TYR A CA 1
ATOM 2323 C C . TYR A 1 289 ? 7.398 -1.879 -6.427 1.00 97.19 289 TYR A C 1
ATOM 2325 O O . TYR A 1 289 ? 6.558 -1.587 -7.276 1.00 97.19 289 TYR A O 1
ATOM 2333 N N . ILE A 1 290 ? 8.105 -0.945 -5.780 1.00 97.31 290 ILE A N 1
ATOM 2334 C CA . ILE A 1 290 ? 7.918 0.496 -6.014 1.00 97.31 290 ILE A CA 1
ATOM 2335 C C . ILE A 1 290 ? 8.192 0.841 -7.485 1.00 97.31 290 ILE A C 1
ATOM 2337 O O . ILE A 1 290 ? 7.416 1.571 -8.095 1.00 97.31 290 ILE A O 1
ATOM 2341 N N . PHE A 1 291 ? 9.262 0.296 -8.070 1.00 95.50 291 PHE A N 1
ATOM 2342 C CA . PHE A 1 291 ? 9.587 0.473 -9.484 1.00 95.50 291 PHE A CA 1
ATOM 2343 C C . PHE A 1 291 ? 8.459 -0.025 -10.386 1.00 95.50 291 PHE A C 1
ATOM 2345 O O . PHE A 1 291 ? 8.034 0.708 -11.271 1.00 95.50 291 PHE A O 1
ATOM 2352 N N . GLY A 1 292 ? 7.932 -1.225 -10.130 1.00 95.06 292 GLY A N 1
ATOM 2353 C CA . GLY A 1 292 ? 6.850 -1.800 -10.919 1.00 95.06 292 GLY A CA 1
ATOM 2354 C C . GLY A 1 292 ? 5.573 -0.959 -10.889 1.00 95.06 292 GLY A C 1
ATOM 2355 O O . GLY A 1 292 ? 4.959 -0.731 -11.929 1.00 95.06 292 GLY A O 1
ATOM 2356 N N . ILE A 1 293 ? 5.222 -0.408 -9.722 1.00 95.50 293 ILE A N 1
ATOM 2357 C CA . ILE A 1 293 ? 4.114 0.548 -9.593 1.00 95.50 293 ILE A CA 1
ATOM 2358 C C . ILE A 1 293 ? 4.395 1.827 -10.389 1.00 95.50 293 ILE A C 1
ATOM 2360 O O . ILE A 1 293 ? 3.530 2.278 -11.138 1.00 95.50 293 ILE A O 1
ATOM 2364 N N . LEU A 1 294 ? 5.599 2.395 -10.282 1.00 93.44 294 LEU A N 1
ATOM 2365 C CA . LEU A 1 294 ? 5.993 3.610 -11.008 1.00 93.44 294 LEU A CA 1
ATOM 2366 C C . LEU A 1 294 ? 6.058 3.417 -12.530 1.00 93.44 294 LEU A C 1
ATOM 2368 O O . LEU A 1 294 ? 5.800 4.362 -13.270 1.00 93.44 294 LEU A O 1
ATOM 2372 N N . ALA A 1 295 ? 6.386 2.209 -12.990 1.00 90.69 295 ALA A N 1
ATOM 2373 C CA . ALA A 1 295 ? 6.417 1.832 -14.401 1.00 90.69 295 ALA A CA 1
ATOM 2374 C C . ALA A 1 295 ? 5.016 1.604 -14.995 1.00 90.69 295 ALA A C 1
ATOM 2376 O O . ALA A 1 295 ? 4.874 1.458 -16.215 1.00 90.69 295 ALA A O 1
ATOM 2377 N N . SER A 1 296 ? 3.991 1.511 -14.145 1.00 89.69 296 SER A N 1
ATOM 2378 C CA . SER A 1 296 ? 2.638 1.161 -14.564 1.00 89.69 296 SER A CA 1
ATOM 2379 C C . SER A 1 296 ? 1.884 2.346 -15.193 1.00 89.69 296 SER A C 1
ATOM 2381 O O . SER A 1 296 ? 2.125 3.509 -14.844 1.00 89.69 296 SER A O 1
ATOM 2383 N N . PRO A 1 297 ? 0.887 2.074 -16.056 1.00 86.00 297 PRO A N 1
ATOM 2384 C CA . PRO A 1 297 ? -0.028 3.085 -16.581 1.00 86.00 297 PRO A CA 1
ATOM 2385 C C . PRO A 1 297 ? -0.772 3.866 -15.493 1.00 86.00 297 PRO A C 1
ATOM 2387 O O . PRO A 1 297 ? -1.125 5.024 -15.706 1.00 86.00 297 PRO A O 1
ATOM 2390 N N . VAL A 1 298 ? -0.994 3.260 -14.320 1.00 87.31 298 VAL A N 1
ATOM 2391 C CA . VAL A 1 298 ? -1.675 3.913 -13.192 1.00 87.31 298 VAL A CA 1
ATOM 2392 C C . VAL A 1 298 ? -0.847 5.086 -12.677 1.00 87.31 298 VAL A C 1
ATOM 2394 O O . VAL A 1 298 ? -1.377 6.184 -12.513 1.00 87.31 298 VAL A O 1
ATOM 2397 N N . ALA A 1 299 ? 0.461 4.890 -12.487 1.00 89.19 299 ALA A N 1
ATOM 2398 C CA . ALA A 1 299 ? 1.355 5.965 -12.068 1.00 89.19 299 ALA A CA 1
ATOM 2399 C C . ALA A 1 299 ? 1.408 7.090 -13.108 1.00 89.19 299 ALA A C 1
ATOM 2401 O O . ALA A 1 299 ? 1.373 8.263 -12.740 1.00 89.19 299 ALA A O 1
ATOM 2402 N N . TYR A 1 300 ? 1.436 6.749 -14.399 1.00 85.75 300 TYR A N 1
ATOM 2403 C CA . TYR A 1 300 ? 1.374 7.746 -15.467 1.00 85.75 300 TYR A CA 1
ATOM 2404 C C . TYR A 1 300 ? 0.085 8.575 -15.403 1.00 85.75 300 TYR A C 1
ATOM 2406 O O . TYR A 1 300 ? 0.148 9.804 -15.421 1.00 85.75 300 TYR A O 1
ATOM 2414 N N . HIS A 1 301 ? -1.072 7.923 -15.261 1.00 84.50 301 HIS A N 1
ATOM 2415 C CA . HIS A 1 301 ? -2.357 8.612 -15.169 1.00 84.50 301 HIS A CA 1
ATOM 2416 C C . HIS A 1 301 ? -2.417 9.534 -13.940 1.00 84.50 301 HIS A C 1
ATOM 2418 O O . HIS A 1 301 ? -2.764 10.705 -14.065 1.00 84.50 301 HIS A O 1
ATOM 2424 N N . LEU A 1 302 ? -1.966 9.049 -12.780 1.00 84.94 302 LEU A N 1
ATOM 2425 C CA . LEU A 1 302 ? -1.896 9.816 -11.531 1.00 84.94 302 LEU A CA 1
ATOM 2426 C C . LEU A 1 302 ? -0.968 11.035 -11.598 1.00 84.94 302 LEU A C 1
ATOM 2428 O O . LEU A 1 302 ? -1.201 12.035 -10.920 1.00 84.94 302 LEU A O 1
ATOM 2432 N N . LEU A 1 303 ? 0.106 10.952 -12.383 1.00 83.69 303 LEU A N 1
ATOM 2433 C CA . LEU A 1 303 ? 1.045 12.057 -12.565 1.00 83.69 303 LEU A CA 1
ATOM 2434 C C . LEU A 1 303 ? 0.663 12.991 -13.723 1.00 83.69 303 LEU A C 1
ATOM 2436 O O . LEU A 1 303 ? 1.224 14.086 -13.804 1.00 83.69 303 LEU A O 1
ATOM 2440 N N . GLY A 1 304 ? -0.243 12.580 -14.618 1.00 67.12 304 GLY A N 1
ATOM 2441 C CA . GLY A 1 304 ? -0.288 13.131 -15.973 1.00 67.12 304 GLY A CA 1
ATOM 2442 C C . GLY A 1 304 ? -1.628 13.152 -16.709 1.00 67.12 304 GLY A C 1
ATOM 2443 O O . GLY A 1 304 ? -1.615 13.522 -17.884 1.00 67.12 304 GLY A O 1
ATOM 2444 N N . SER A 1 305 ? -2.776 12.840 -16.096 1.00 54.62 305 SER A N 1
ATOM 2445 C CA . SER A 1 305 ? -4.093 12.982 -16.746 1.00 54.62 305 SER A CA 1
ATOM 2446 C C . SER A 1 305 ? -4.416 14.462 -17.058 1.00 54.62 305 SER A C 1
ATOM 2448 O O . SER A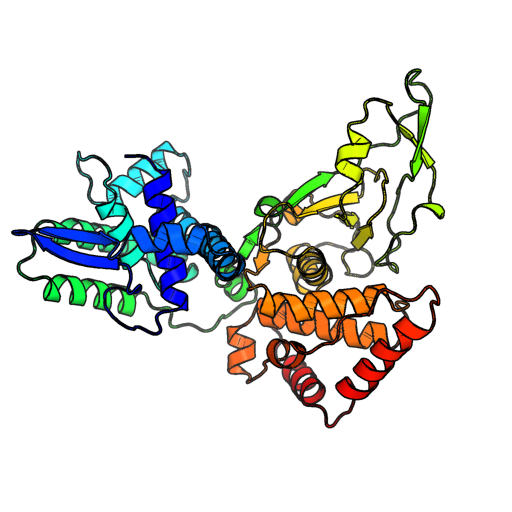 1 305 ? -5.051 15.162 -16.274 1.00 54.62 305 SER A O 1
ATOM 2450 N N . GLY A 1 306 ? -3.922 14.976 -18.190 1.00 50.72 306 GLY A N 1
ATOM 2451 C CA . GLY A 1 306 ? -4.147 16.352 -18.670 1.00 50.72 306 GLY A CA 1
ATOM 2452 C C . GLY A 1 306 ? -2.889 17.131 -19.073 1.00 50.72 306 GLY A C 1
ATOM 2453 O O . GLY A 1 306 ? -2.985 18.269 -19.538 1.00 50.72 306 GLY A O 1
ATOM 2454 N N . GLN A 1 307 ? -1.701 16.545 -18.926 1.00 53.72 307 GLN A N 1
ATOM 2455 C CA . GLN A 1 307 ? -0.443 17.183 -19.304 1.00 53.72 307 GLN A CA 1
ATOM 2456 C C . GLN A 1 307 ? -0.163 17.001 -20.811 1.00 53.72 307 GLN A C 1
ATOM 2458 O O . GLN A 1 307 ? -0.081 15.882 -21.308 1.00 53.72 307 GLN A O 1
ATOM 2463 N N . LYS A 1 308 ? -0.041 18.110 -21.565 1.00 55.16 308 LYS A N 1
ATOM 2464 C CA . LYS A 1 308 ? 0.418 18.089 -22.973 1.00 55.16 308 LYS A CA 1
ATOM 2465 C C . LYS A 1 308 ? 1.821 17.465 -23.033 1.00 55.16 308 LYS A C 1
ATOM 2467 O O . LYS A 1 308 ? 2.582 17.648 -22.091 1.00 55.16 308 LYS A O 1
ATOM 2472 N N . GLU A 1 309 ? 2.202 16.854 -24.160 1.00 55.28 309 GLU A N 1
ATOM 2473 C CA . GLU A 1 309 ? 3.478 16.135 -24.423 1.00 55.28 309 GLU A CA 1
ATOM 2474 C C . GLU A 1 309 ? 4.804 16.857 -24.042 1.00 55.28 309 GLU A C 1
ATOM 2476 O O . GLU A 1 309 ? 5.883 16.313 -24.252 1.00 55.28 309 GLU A O 1
ATOM 2481 N N . LYS A 1 310 ? 4.772 18.084 -23.504 1.00 54.62 310 LYS A N 1
ATOM 2482 C CA . LYS A 1 310 ? 5.945 18.894 -23.136 1.00 54.62 310 LYS A CA 1
ATOM 2483 C C . LYS A 1 310 ? 5.964 19.421 -21.696 1.00 54.62 310 LYS A C 1
ATOM 2485 O O . LYS A 1 310 ? 6.847 20.220 -21.386 1.00 54.62 310 LYS A O 1
ATOM 2490 N N . SER A 1 311 ? 5.023 19.063 -20.825 1.00 67.12 311 SER A N 1
ATOM 2491 C CA . SER A 1 311 ? 5.078 19.532 -19.433 1.00 67.12 311 SER A CA 1
ATOM 2492 C C . SER A 1 311 ? 5.969 18.651 -18.559 1.00 67.12 311 SER A C 1
ATOM 2494 O O . SER A 1 311 ? 6.029 17.432 -18.705 1.00 67.12 311 SER A O 1
ATOM 2496 N N . GLU A 1 312 ? 6.702 19.306 -17.660 1.00 78.81 312 GLU A N 1
ATOM 2497 C CA . GLU A 1 312 ? 7.532 18.636 -16.668 1.00 78.81 312 GLU A CA 1
ATOM 2498 C C . GLU A 1 312 ? 6.678 18.147 -15.492 1.00 78.81 312 GLU A C 1
ATOM 2500 O O . GLU A 1 312 ? 5.816 18.864 -14.973 1.00 78.81 312 GLU A O 1
ATOM 2505 N N . LEU A 1 313 ? 6.974 16.939 -15.019 1.00 84.69 313 LEU A N 1
ATOM 2506 C CA . LEU A 1 313 ? 6.412 16.371 -13.806 1.00 84.69 313 LEU A CA 1
ATOM 2507 C C . LEU A 1 313 ? 6.821 17.219 -12.600 1.00 84.69 313 LEU A C 1
ATOM 2509 O O . LEU A 1 313 ? 8.004 17.359 -12.262 1.00 84.69 313 LEU A O 1
ATOM 2513 N N . ALA A 1 314 ? 5.821 17.752 -11.902 1.00 86.44 314 ALA A N 1
ATOM 2514 C CA . ALA A 1 314 ? 6.043 18.457 -10.654 1.00 86.44 314 ALA A CA 1
ATOM 2515 C C . ALA A 1 314 ? 6.589 17.482 -9.600 1.00 86.44 314 ALA A C 1
ATOM 2517 O O . ALA A 1 314 ? 5.986 16.447 -9.314 1.00 86.44 314 ALA A O 1
ATOM 2518 N N . ILE A 1 315 ? 7.696 17.840 -8.941 1.00 88.06 315 ILE A N 1
ATOM 2519 C CA . ILE A 1 315 ? 8.277 17.003 -7.877 1.00 88.06 315 ILE A CA 1
ATOM 2520 C C . ILE A 1 315 ? 7.281 16.732 -6.741 1.00 88.06 315 ILE A C 1
ATOM 2522 O O . ILE A 1 315 ? 7.320 15.674 -6.123 1.00 88.06 315 ILE A O 1
ATOM 2526 N N . HIS A 1 316 ? 6.373 17.674 -6.479 1.00 89.31 316 HIS A N 1
ATOM 2527 C CA . HIS A 1 316 ? 5.309 17.505 -5.497 1.00 89.31 316 HIS A CA 1
ATOM 2528 C C . HIS A 1 316 ? 4.325 16.393 -5.900 1.00 89.31 316 HIS A C 1
ATOM 2530 O O . HIS A 1 316 ? 3.877 15.649 -5.030 1.00 89.31 316 HIS A O 1
ATOM 2536 N N . ALA A 1 317 ? 4.007 16.242 -7.190 1.00 89.88 317 ALA A N 1
ATOM 2537 C CA . ALA A 1 317 ? 3.155 15.153 -7.667 1.00 89.88 317 ALA A CA 1
ATOM 2538 C C . ALA A 1 317 ? 3.845 13.797 -7.451 1.00 89.88 317 ALA A C 1
ATOM 2540 O O . ALA A 1 317 ? 3.263 12.906 -6.844 1.00 89.88 317 ALA A O 1
ATOM 2541 N N . ILE A 1 318 ? 5.133 13.694 -7.809 1.00 91.69 318 ILE A N 1
ATOM 2542 C CA . ILE A 1 318 ? 5.948 12.488 -7.570 1.00 91.69 318 ILE A CA 1
ATOM 2543 C C . ILE A 1 318 ? 5.988 12.138 -6.074 1.00 91.69 318 ILE A C 1
ATOM 2545 O O . ILE A 1 318 ? 5.776 10.990 -5.698 1.00 91.69 318 ILE A O 1
ATOM 2549 N N . LYS A 1 319 ? 6.222 13.127 -5.202 1.00 93.00 319 LYS A N 1
ATOM 2550 C CA . LYS A 1 319 ? 6.269 12.930 -3.741 1.00 93.00 319 LYS A CA 1
ATOM 2551 C C . LYS A 1 319 ? 4.969 12.370 -3.163 1.00 93.00 319 LYS A C 1
ATOM 2553 O O . LYS A 1 319 ? 5.019 11.601 -2.205 1.00 93.00 319 LYS A O 1
ATOM 2558 N N . ASN A 1 320 ? 3.834 12.765 -3.731 1.00 91.81 320 ASN A N 1
ATOM 2559 C CA . ASN A 1 320 ? 2.510 12.387 -3.251 1.00 91.81 320 ASN A CA 1
ATOM 2560 C C . ASN A 1 320 ? 1.914 11.176 -3.962 1.00 91.81 320 ASN A C 1
ATOM 2562 O O . ASN A 1 320 ? 0.773 10.832 -3.660 1.00 91.81 320 ASN A O 1
ATOM 2566 N N . LEU A 1 321 ? 2.650 10.539 -4.876 1.00 92.62 321 LEU A N 1
ATOM 2567 C CA . LEU A 1 321 ? 2.134 9.381 -5.585 1.00 92.62 321 LEU A CA 1
ATOM 2568 C C . LEU A 1 321 ? 1.735 8.283 -4.578 1.00 92.62 321 LEU A C 1
ATOM 2570 O O . LEU A 1 321 ? 2.560 7.932 -3.724 1.00 92.62 321 LEU A O 1
ATOM 2574 N N . PRO A 1 322 ? 0.499 7.758 -4.645 1.00 93.44 322 PRO A N 1
ATOM 2575 C CA . PRO A 1 322 ? 0.059 6.676 -3.781 1.00 93.44 322 PRO A CA 1
ATOM 2576 C C . PRO A 1 322 ? 0.743 5.366 -4.179 1.00 93.44 322 PRO A C 1
ATOM 2578 O O . PRO A 1 322 ? 0.708 4.954 -5.336 1.00 93.44 322 PRO A O 1
ATOM 2581 N N . ILE A 1 323 ? 1.341 4.696 -3.198 1.00 95.69 323 ILE A N 1
ATOM 2582 C CA . ILE A 1 323 ? 1.909 3.356 -3.325 1.00 95.69 323 ILE A CA 1
ATOM 2583 C C . ILE A 1 323 ? 1.028 2.398 -2.516 1.00 95.69 323 ILE A C 1
ATOM 2585 O O . ILE A 1 323 ? 0.926 2.573 -1.294 1.00 95.69 323 ILE A O 1
ATOM 2589 N N . PRO A 1 324 ? 0.385 1.406 -3.157 1.00 94.31 324 PRO A N 1
ATOM 2590 C CA . PRO A 1 324 ? -0.502 0.480 -2.466 1.00 94.31 324 PRO A CA 1
ATOM 2591 C C . PRO A 1 324 ? 0.178 -0.268 -1.319 1.00 94.31 324 PRO A C 1
ATOM 2593 O O . PRO A 1 324 ? 1.343 -0.669 -1.419 1.00 94.31 324 PRO A O 1
ATOM 2596 N N . LEU A 1 325 ? -0.567 -0.496 -0.238 1.00 92.25 325 LEU A N 1
ATOM 2597 C CA . LEU A 1 325 ? -0.128 -1.344 0.867 1.00 92.25 325 LEU A CA 1
ATOM 2598 C C . LEU A 1 325 ? -0.491 -2.798 0.572 1.00 92.25 325 LEU A C 1
ATOM 2600 O O . LEU A 1 325 ? -1.623 -3.228 0.790 1.00 92.25 325 LEU A O 1
ATOM 2604 N N . ILE A 1 326 ? 0.491 -3.564 0.107 1.00 92.00 326 ILE A N 1
ATOM 2605 C CA . ILE A 1 326 ? 0.379 -5.015 -0.045 1.00 92.00 326 ILE A CA 1
ATOM 2606 C C . ILE A 1 326 ? 1.469 -5.706 0.768 1.00 92.00 326 ILE A C 1
ATOM 2608 O O . ILE A 1 326 ? 2.548 -5.153 0.993 1.00 92.00 326 ILE A O 1
ATOM 2612 N N . ASP A 1 327 ? 1.178 -6.915 1.235 1.00 88.50 327 ASP A N 1
ATOM 2613 C CA . ASP A 1 327 ? 2.147 -7.696 1.994 1.00 88.50 327 ASP A CA 1
ATOM 2614 C C . ASP A 1 327 ? 3.274 -8.241 1.116 1.00 88.50 327 ASP A C 1
ATOM 2616 O O . ASP A 1 327 ? 3.178 -8.313 -0.107 1.00 88.50 327 ASP A O 1
ATOM 2620 N N . GLU A 1 328 ? 4.368 -8.615 1.771 1.00 89.12 328 GLU A N 1
ATOM 2621 C CA . GLU A 1 328 ? 5.587 -9.074 1.113 1.00 89.12 328 GLU A CA 1
ATOM 2622 C C . GLU A 1 328 ? 5.350 -10.247 0.138 1.00 89.12 328 GLU A C 1
ATOM 2624 O O . GLU A 1 328 ? 5.829 -10.153 -0.993 1.00 89.12 328 GLU A O 1
ATOM 2629 N N . PRO A 1 329 ? 4.536 -11.280 0.456 1.00 90.88 329 PRO A N 1
ATOM 2630 C CA . PRO A 1 329 ? 4.218 -12.332 -0.511 1.00 90.88 329 PRO A CA 1
ATOM 2631 C C . PRO A 1 329 ? 3.516 -11.820 -1.776 1.00 90.88 329 PRO A C 1
ATOM 2633 O O . PRO A 1 329 ? 3.756 -12.342 -2.861 1.00 90.88 329 PRO A O 1
ATOM 2636 N N . ASN A 1 330 ? 2.664 -10.798 -1.662 1.00 93.25 330 ASN A N 1
ATOM 2637 C CA . ASN A 1 330 ? 2.009 -10.178 -2.815 1.00 93.25 330 ASN A CA 1
ATOM 2638 C C . ASN A 1 330 ? 2.919 -9.176 -3.555 1.00 93.25 330 ASN A C 1
ATOM 2640 O O . ASN A 1 330 ? 2.604 -8.801 -4.680 1.00 93.25 330 ASN A O 1
ATOM 2644 N N . GLN A 1 331 ? 4.059 -8.768 -2.983 1.00 95.62 331 GLN A N 1
ATOM 2645 C CA . GLN A 1 331 ? 5.080 -7.993 -3.704 1.00 95.62 331 GLN A CA 1
ATOM 2646 C C . GLN A 1 331 ? 5.943 -8.878 -4.612 1.00 95.62 331 GLN A C 1
ATOM 2648 O O . GLN A 1 331 ? 6.453 -8.381 -5.614 1.00 95.62 331 GLN A O 1
ATOM 2653 N N . VAL A 1 332 ? 6.082 -10.178 -4.315 1.00 95.06 332 VAL A N 1
ATOM 2654 C CA . VAL A 1 332 ? 6.933 -11.111 -5.082 1.00 95.06 332 VAL A CA 1
ATOM 2655 C C . VAL A 1 332 ? 6.649 -11.089 -6.592 1.00 95.06 332 VAL A C 1
ATOM 2657 O O . VAL A 1 332 ? 7.613 -10.944 -7.343 1.00 95.06 332 VAL A O 1
ATOM 2660 N N . PRO A 1 333 ? 5.393 -11.130 -7.080 1.00 96.62 333 PRO A N 1
ATOM 2661 C CA . PRO A 1 333 ? 5.122 -11.023 -8.515 1.00 96.62 333 PRO A CA 1
ATOM 2662 C C . PRO A 1 333 ? 5.691 -9.750 -9.159 1.00 96.62 333 PRO A C 1
ATOM 2664 O O . PRO A 1 333 ? 6.292 -9.820 -10.228 1.00 96.62 333 PRO A O 1
ATOM 2667 N N . PHE A 1 334 ? 5.580 -8.593 -8.495 1.00 97.25 334 PHE A N 1
ATOM 2668 C CA . PHE A 1 334 ? 6.163 -7.340 -8.993 1.00 97.25 334 PHE A CA 1
ATOM 2669 C C . PHE A 1 334 ? 7.687 -7.403 -9.042 1.00 97.25 334 PHE A C 1
ATOM 2671 O O . PHE A 1 334 ? 8.291 -6.921 -9.999 1.00 97.25 334 PHE A O 1
ATOM 2678 N N . ILE A 1 335 ? 8.300 -7.996 -8.015 1.00 94.94 335 ILE A N 1
ATOM 2679 C CA . ILE A 1 335 ? 9.750 -8.183 -7.927 1.00 94.94 335 ILE A CA 1
ATOM 2680 C C . ILE A 1 335 ? 10.225 -9.025 -9.114 1.00 94.94 335 ILE A C 1
ATOM 2682 O O . ILE A 1 335 ? 11.068 -8.561 -9.876 1.00 94.94 335 ILE A O 1
ATOM 2686 N N . ARG A 1 336 ? 9.622 -10.201 -9.328 1.00 94.75 336 ARG A N 1
ATOM 2687 C CA . ARG A 1 336 ? 10.004 -11.132 -10.402 1.00 94.75 336 ARG A CA 1
ATOM 2688 C C . ARG A 1 336 ? 9.783 -10.561 -11.792 1.00 94.75 336 ARG A C 1
ATOM 2690 O O . ARG A 1 336 ? 10.683 -10.611 -12.621 1.00 94.75 336 ARG A O 1
ATOM 2697 N N . LEU A 1 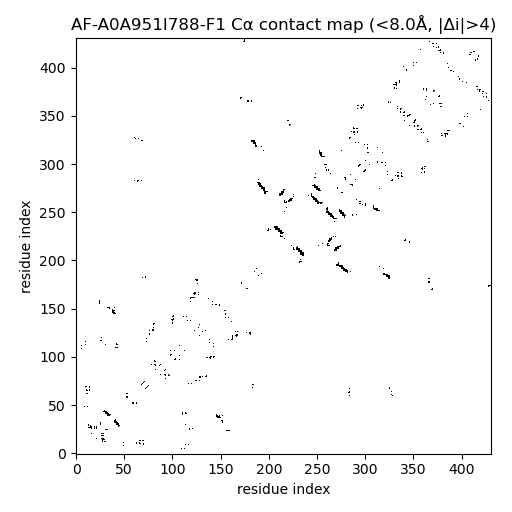337 ? 8.622 -9.959 -12.042 1.00 95.12 337 LEU A N 1
ATOM 2698 C CA . LEU A 1 337 ? 8.350 -9.345 -13.341 1.00 95.12 337 LEU A CA 1
ATOM 2699 C C . LEU A 1 337 ? 9.310 -8.190 -13.630 1.00 95.12 337 LEU A C 1
ATOM 2701 O O . LEU A 1 337 ? 9.780 -8.061 -14.756 1.00 95.12 337 LEU A O 1
ATOM 2705 N N . THR A 1 338 ? 9.641 -7.380 -12.622 1.00 93.31 338 THR A N 1
ATOM 2706 C CA . THR A 1 338 ? 10.636 -6.313 -12.778 1.00 93.31 338 THR A CA 1
ATOM 2707 C C . THR A 1 338 ? 12.013 -6.894 -13.088 1.00 93.31 338 THR A C 1
ATOM 2709 O O . THR A 1 338 ? 12.648 -6.438 -14.030 1.00 93.31 338 THR A O 1
ATOM 2712 N N . GLU A 1 339 ? 12.459 -7.931 -12.375 1.00 90.94 339 GLU A N 1
ATOM 2713 C CA . GLU A 1 339 ? 13.719 -8.630 -12.672 1.00 90.94 339 GLU A CA 1
ATOM 2714 C C . GLU A 1 339 ? 13.756 -9.151 -14.118 1.00 90.94 339 GLU A C 1
ATOM 2716 O O . GLU A 1 339 ? 14.746 -8.934 -14.817 1.00 90.94 339 GLU A O 1
ATOM 2721 N N . TYR A 1 340 ? 12.670 -9.763 -14.609 1.00 91.88 340 TYR A N 1
ATOM 2722 C CA . TYR A 1 340 ? 12.589 -10.221 -16.002 1.00 91.88 340 TYR A CA 1
ATOM 2723 C C . TYR A 1 340 ? 12.671 -9.061 -16.998 1.00 91.88 340 TYR A C 1
ATOM 2725 O O . TYR A 1 340 ? 13.379 -9.163 -17.997 1.00 91.88 340 TYR A O 1
ATOM 2733 N N . LEU A 1 341 ? 11.984 -7.945 -16.734 1.00 90.81 341 LEU A N 1
ATOM 2734 C CA . LEU A 1 341 ? 12.051 -6.755 -17.590 1.00 90.81 341 LEU A CA 1
ATOM 2735 C C . LEU A 1 341 ? 13.458 -6.164 -17.642 1.00 90.81 341 LEU A C 1
ATOM 2737 O O . LEU A 1 341 ? 13.903 -5.741 -18.702 1.00 90.81 341 LEU A O 1
ATOM 2741 N N . LEU A 1 342 ? 14.160 -6.159 -16.511 1.00 86.75 342 LEU A N 1
ATOM 2742 C CA . LEU A 1 342 ? 15.541 -5.694 -16.409 1.00 86.75 342 LEU A CA 1
ATOM 2743 C C . LEU A 1 342 ? 16.521 -6.623 -17.146 1.00 86.75 342 LEU A C 1
ATOM 2745 O O . LEU A 1 342 ? 17.549 -6.161 -17.633 1.00 86.75 342 LEU A O 1
ATOM 2749 N N . ALA A 1 343 ? 16.206 -7.915 -17.257 1.00 86.50 343 ALA A N 1
ATOM 2750 C CA . ALA A 1 343 ? 17.026 -8.890 -17.973 1.00 86.50 343 ALA A CA 1
ATOM 2751 C C . ALA A 1 343 ? 16.800 -8.897 -19.498 1.00 86.50 343 ALA A C 1
ATOM 2753 O O . ALA A 1 343 ? 17.618 -9.452 -20.229 1.00 86.50 343 ALA A O 1
ATOM 2754 N N . LEU A 1 344 ? 15.709 -8.309 -19.999 1.00 86.75 344 LEU A N 1
ATOM 2755 C CA . LEU A 1 344 ? 15.298 -8.414 -21.401 1.00 86.75 344 LEU A CA 1
ATOM 2756 C C . LEU A 1 344 ? 15.487 -7.102 -22.184 1.00 86.75 344 LEU A C 1
ATOM 2758 O O . LEU A 1 344 ? 15.264 -6.020 -21.645 1.00 86.75 344 LEU A O 1
ATOM 2762 N N . PRO A 1 345 ? 15.807 -7.163 -23.492 1.00 84.75 345 PRO A N 1
ATOM 2763 C CA . PRO A 1 345 ? 15.753 -5.987 -24.360 1.00 84.75 345 PRO A CA 1
ATOM 2764 C C . PRO A 1 345 ? 14.314 -5.473 -24.528 1.00 84.75 345 PRO A C 1
ATOM 2766 O O . PRO A 1 345 ? 13.400 -6.261 -24.753 1.00 84.75 345 PRO A O 1
ATOM 2769 N N . GLU A 1 346 ? 14.097 -4.157 -24.533 1.00 76.75 346 GLU A N 1
ATOM 2770 C CA . GLU A 1 346 ? 12.731 -3.596 -24.514 1.00 76.75 346 GLU A CA 1
ATOM 2771 C C . GLU A 1 346 ? 11.876 -3.898 -25.755 1.00 76.75 346 GLU A C 1
ATOM 2773 O O . GLU A 1 346 ? 10.649 -3.969 -25.692 1.00 76.75 346 GLU A O 1
ATOM 2778 N N . LYS A 1 347 ? 12.518 -4.107 -26.909 1.00 83.56 347 LYS A N 1
ATOM 2779 C CA . LYS A 1 347 ? 11.832 -4.476 -28.161 1.00 83.56 347 LYS A CA 1
ATOM 2780 C C . LYS A 1 347 ? 11.519 -5.970 -28.252 1.00 83.56 347 LYS A C 1
ATOM 2782 O O . LYS A 1 347 ? 10.972 -6.423 -29.257 1.00 83.56 347 LYS A O 1
ATOM 2787 N N . ASP A 1 348 ? 11.890 -6.741 -27.237 1.00 89.00 348 ASP A N 1
ATOM 2788 C CA . ASP A 1 348 ? 11.633 -8.167 -27.183 1.00 89.00 348 ASP A CA 1
ATOM 2789 C C . ASP A 1 348 ? 10.148 -8.449 -26.907 1.00 89.00 348 ASP A C 1
ATOM 2791 O O . ASP A 1 348 ? 9.523 -7.849 -26.033 1.00 89.00 348 ASP A O 1
ATOM 2795 N N . LYS A 1 349 ? 9.567 -9.415 -27.623 1.00 92.38 349 LYS A N 1
ATOM 2796 C CA . LYS A 1 349 ? 8.182 -9.856 -27.390 1.00 92.38 349 LYS A CA 1
ATOM 2797 C C . LYS A 1 349 ? 7.945 -10.318 -25.943 1.00 92.38 349 LYS A C 1
ATOM 2799 O O . LYS A 1 349 ? 6.849 -10.131 -25.420 1.00 92.38 349 LYS A O 1
ATOM 2804 N N . ARG A 1 350 ? 8.967 -10.892 -25.298 1.00 92.94 350 ARG A N 1
ATOM 2805 C CA . ARG A 1 350 ? 8.956 -11.336 -23.897 1.00 92.94 350 ARG A CA 1
ATOM 2806 C C . ARG A 1 350 ? 8.872 -10.137 -22.963 1.00 92.94 350 ARG A C 1
ATOM 2808 O O . ARG A 1 350 ? 8.065 -10.142 -22.041 1.00 92.94 350 ARG A O 1
ATOM 2815 N N . PHE A 1 351 ? 9.635 -9.083 -23.254 1.00 92.19 351 PHE A N 1
ATOM 2816 C CA . PHE A 1 351 ? 9.587 -7.838 -22.494 1.00 92.19 351 PHE A CA 1
ATOM 2817 C C . PHE A 1 351 ? 8.183 -7.235 -22.540 1.00 92.19 351 PHE A C 1
ATOM 2819 O O . PHE A 1 351 ? 7.588 -6.969 -21.500 1.00 92.19 351 PHE A O 1
ATOM 2826 N N . LEU A 1 352 ? 7.605 -7.104 -23.739 1.00 92.00 352 LEU A N 1
ATOM 2827 C CA . LEU A 1 352 ? 6.250 -6.571 -23.910 1.00 92.00 352 LEU A CA 1
ATOM 2828 C C . LEU A 1 352 ? 5.198 -7.412 -23.171 1.00 92.00 352 LEU A C 1
ATOM 2830 O O . LEU A 1 352 ? 4.265 -6.867 -22.579 1.00 92.00 352 LEU A O 1
ATOM 2834 N N . PHE A 1 353 ? 5.359 -8.736 -23.180 1.00 95.00 353 PHE A N 1
ATOM 2835 C CA . PHE A 1 353 ? 4.491 -9.656 -22.453 1.00 95.00 353 PHE A CA 1
ATOM 2836 C C . PHE A 1 353 ? 4.568 -9.452 -20.934 1.00 95.00 353 PHE A C 1
ATOM 2838 O O . PHE A 1 353 ? 3.542 -9.204 -20.298 1.00 95.00 353 PHE A O 1
ATOM 2845 N N . PHE A 1 354 ? 5.767 -9.488 -20.349 1.00 95.31 354 PHE A N 1
ATOM 2846 C CA . PHE A 1 354 ? 5.936 -9.293 -18.907 1.00 95.31 354 PHE A CA 1
ATOM 2847 C C . PHE A 1 354 ? 5.561 -7.880 -18.463 1.00 95.31 354 PHE A C 1
ATOM 2849 O O . PHE A 1 354 ? 4.990 -7.714 -17.386 1.00 95.31 354 PHE A O 1
ATOM 2856 N N . LYS A 1 355 ? 5.785 -6.867 -19.309 1.00 93.38 355 LYS A N 1
ATOM 2857 C CA . LYS A 1 355 ? 5.361 -5.488 -19.042 1.00 93.38 355 LYS A CA 1
ATOM 2858 C C . LYS A 1 355 ? 3.847 -5.404 -18.933 1.00 93.38 355 LYS A C 1
ATOM 2860 O O . LYS A 1 355 ? 3.330 -4.788 -18.007 1.00 93.38 355 LYS A O 1
ATOM 2865 N N . ARG A 1 356 ? 3.130 -6.078 -19.833 1.00 93.50 356 ARG A N 1
ATOM 2866 C CA . ARG A 1 356 ? 1.671 -6.156 -19.771 1.00 93.50 356 ARG A CA 1
ATOM 2867 C C . ARG A 1 356 ? 1.188 -6.860 -18.503 1.00 93.50 356 ARG A C 1
ATOM 2869 O O . ARG A 1 356 ? 0.232 -6.388 -17.899 1.00 93.50 356 ARG A O 1
ATOM 2876 N N . LEU A 1 357 ? 1.829 -7.954 -18.088 1.00 95.69 357 LEU A N 1
ATOM 2877 C CA . LEU A 1 357 ? 1.483 -8.617 -16.824 1.00 95.69 357 LEU A CA 1
ATOM 2878 C C . LEU A 1 357 ? 1.714 -7.698 -15.621 1.00 95.69 357 LEU A C 1
ATOM 2880 O O . LEU A 1 357 ? 0.843 -7.614 -14.759 1.00 95.69 357 LEU A O 1
ATOM 2884 N N . LEU A 1 358 ? 2.836 -6.972 -15.596 1.00 95.62 358 LEU A N 1
ATOM 2885 C CA . LEU A 1 358 ? 3.148 -5.991 -14.555 1.00 95.62 358 LEU A CA 1
ATOM 2886 C C . LEU A 1 358 ? 2.067 -4.903 -14.472 1.00 95.62 358 LEU A C 1
ATOM 2888 O O . LEU A 1 358 ? 1.620 -4.547 -13.383 1.00 95.62 358 LEU A O 1
ATOM 2892 N N . ASP A 1 359 ? 1.607 -4.418 -15.624 1.00 93.38 359 ASP A N 1
ATOM 2893 C CA . ASP A 1 359 ? 0.561 -3.398 -15.709 1.00 93.38 359 ASP A CA 1
ATOM 2894 C C . ASP A 1 359 ? -0.788 -3.913 -15.204 1.00 93.38 359 ASP A C 1
ATOM 2896 O O . ASP A 1 359 ? -1.497 -3.198 -14.496 1.00 93.38 359 ASP A O 1
ATOM 2900 N N . LEU A 1 360 ? -1.124 -5.165 -15.521 1.00 94.50 360 LEU A N 1
ATOM 2901 C CA . LEU A 1 360 ? -2.348 -5.807 -15.053 1.00 94.50 360 LEU A CA 1
ATOM 2902 C C . LEU A 1 360 ? -2.346 -6.011 -13.539 1.00 94.50 360 LEU A C 1
ATOM 2904 O O . LEU A 1 360 ? -3.340 -5.683 -12.899 1.00 94.50 360 LEU A O 1
ATOM 2908 N N . ILE A 1 361 ? -1.246 -6.491 -12.949 1.00 95.62 361 ILE A N 1
ATOM 2909 C CA . ILE A 1 361 ? -1.187 -6.657 -11.490 1.00 95.62 361 ILE A CA 1
ATOM 2910 C C . ILE A 1 361 ? -1.120 -5.315 -10.755 1.00 95.62 361 ILE A C 1
ATOM 2912 O O . ILE A 1 361 ? -1.637 -5.208 -9.645 1.00 95.62 361 ILE A O 1
ATOM 2916 N N . ALA A 1 362 ? -0.542 -4.272 -11.362 1.00 94.06 362 ALA A N 1
ATOM 2917 C CA . ALA A 1 362 ? -0.630 -2.920 -10.820 1.00 94.06 362 ALA A CA 1
ATOM 2918 C C . ALA A 1 362 ? -2.096 -2.466 -10.768 1.00 94.06 362 ALA A C 1
ATOM 2920 O O . ALA A 1 362 ? -2.570 -2.060 -9.710 1.00 94.06 362 ALA A O 1
ATOM 2921 N N . LEU A 1 363 ? -2.837 -2.607 -11.874 1.00 91.81 363 LEU A N 1
ATOM 2922 C CA . LEU A 1 363 ? -4.271 -2.306 -11.918 1.00 91.81 363 LEU A CA 1
ATOM 2923 C C . LEU A 1 363 ? -5.068 -3.134 -10.902 1.00 91.81 363 LEU A C 1
ATOM 2925 O O . LEU A 1 363 ? -5.879 -2.564 -10.181 1.00 91.81 363 LEU A O 1
ATOM 2929 N N . GLU A 1 364 ? -4.810 -4.437 -10.792 1.00 92.19 364 GLU A N 1
ATOM 2930 C CA . GLU A 1 364 ? -5.485 -5.321 -9.832 1.00 92.19 364 GLU A CA 1
ATOM 2931 C C . GLU A 1 364 ? -5.308 -4.844 -8.388 1.00 92.19 364 GLU A C 1
ATOM 2933 O O . GLU A 1 364 ? -6.256 -4.852 -7.607 1.00 92.19 364 GLU A O 1
ATOM 2938 N N . VAL A 1 365 ? -4.108 -4.391 -8.023 1.00 92.75 365 VAL A N 1
ATOM 2939 C CA . VAL A 1 365 ? -3.844 -3.899 -6.668 1.00 92.75 365 VAL A CA 1
ATOM 2940 C C . VAL A 1 365 ? -4.563 -2.572 -6.397 1.00 92.75 365 VAL A C 1
ATOM 2942 O O . VAL A 1 365 ? -5.082 -2.386 -5.295 1.00 92.75 365 VAL A O 1
ATOM 2945 N N . PHE A 1 366 ? -4.633 -1.675 -7.384 1.00 89.25 366 PHE A N 1
ATOM 2946 C CA . PHE A 1 366 ? -5.347 -0.400 -7.259 1.00 89.25 366 PHE A CA 1
ATOM 2947 C C . PHE A 1 366 ? -6.877 -0.544 -7.287 1.00 89.25 366 PHE A C 1
ATOM 2949 O O . PHE A 1 366 ? -7.565 0.197 -6.591 1.00 89.25 366 PHE A O 1
ATOM 2956 N N . PHE A 1 367 ? -7.403 -1.516 -8.036 1.00 86.88 367 PHE A N 1
ATOM 2957 C CA . PHE A 1 367 ? -8.836 -1.725 -8.288 1.00 86.88 367 PHE A CA 1
ATOM 2958 C C . PHE A 1 367 ? -9.289 -3.117 -7.836 1.00 86.88 367 PHE A C 1
ATOM 2960 O O . PHE A 1 367 ? -9.993 -3.839 -8.544 1.00 86.88 367 PHE A O 1
ATOM 2967 N N . LYS A 1 368 ? -8.860 -3.513 -6.634 1.00 86.50 368 LYS A N 1
ATOM 2968 C CA . LYS A 1 368 ? -9.022 -4.877 -6.113 1.00 86.50 368 LYS A CA 1
ATOM 2969 C C . LYS A 1 368 ? -10.466 -5.378 -6.129 1.00 86.50 368 LYS A C 1
ATOM 2971 O O . LYS A 1 368 ? -10.701 -6.543 -6.443 1.00 86.50 368 LYS A O 1
ATOM 2976 N N . ASP A 1 369 ? -11.422 -4.521 -5.783 1.00 83.00 369 ASP A N 1
ATOM 2977 C CA . ASP A 1 369 ? -12.836 -4.904 -5.723 1.00 83.00 369 ASP A CA 1
ATOM 2978 C C . ASP A 1 369 ? -13.433 -5.123 -7.119 1.00 83.00 369 ASP A C 1
ATOM 2980 O O . ASP A 1 369 ? -14.208 -6.064 -7.307 1.00 83.00 369 ASP A O 1
ATOM 2984 N N . ASP A 1 370 ? -13.020 -4.330 -8.111 1.00 84.38 370 ASP A N 1
ATOM 2985 C CA . ASP A 1 370 ? -13.468 -4.465 -9.501 1.00 84.38 370 ASP A CA 1
ATOM 2986 C C . ASP A 1 370 ? -12.912 -5.747 -10.129 1.00 84.38 370 ASP A C 1
ATOM 2988 O O . ASP A 1 370 ? -13.649 -6.532 -10.731 1.00 84.38 370 ASP A O 1
ATOM 2992 N N . PHE A 1 371 ? -11.620 -6.012 -9.913 1.00 89.81 371 PHE A N 1
ATOM 2993 C CA . PHE A 1 371 ? -10.962 -7.244 -10.353 1.00 89.81 371 PHE A CA 1
ATOM 2994 C C . PHE A 1 371 ? -11.584 -8.482 -9.704 1.00 89.81 371 PHE A C 1
ATOM 2996 O O . PHE A 1 371 ? -11.950 -9.431 -10.402 1.00 89.81 371 PHE A O 1
ATOM 3003 N N . ARG A 1 372 ? -11.817 -8.446 -8.387 1.00 88.38 372 ARG A N 1
ATOM 3004 C CA . ARG A 1 372 ? -12.498 -9.528 -7.667 1.00 88.38 372 ARG A CA 1
ATOM 3005 C C . ARG A 1 372 ? -13.923 -9.752 -8.176 1.00 88.38 372 ARG A C 1
ATOM 3007 O O . ARG A 1 372 ? -14.317 -10.900 -8.369 1.00 88.38 372 ARG A O 1
ATOM 3014 N N . SER A 1 373 ? -14.688 -8.688 -8.417 1.00 86.50 373 SER A N 1
ATOM 3015 C CA . SER A 1 373 ? -16.069 -8.781 -8.922 1.00 86.50 373 SER A CA 1
ATOM 3016 C C . SER A 1 373 ? -16.131 -9.356 -10.339 1.00 86.50 373 SER A C 1
ATOM 3018 O O . SER A 1 373 ? -17.078 -10.061 -10.682 1.00 86.50 373 SER A O 1
ATOM 3020 N N . ALA A 1 374 ? -15.096 -9.116 -11.146 1.00 88.31 374 ALA A N 1
ATOM 3021 C CA . ALA A 1 374 ? -14.924 -9.715 -12.465 1.00 88.31 374 ALA A CA 1
ATOM 3022 C C . ALA A 1 374 ? -14.362 -11.154 -12.428 1.00 88.31 374 ALA A C 1
ATOM 3024 O O . ALA A 1 374 ? -14.210 -11.780 -13.482 1.00 88.31 374 ALA A O 1
ATOM 3025 N N . GLY A 1 375 ? -14.040 -11.689 -11.243 1.00 90.75 375 GLY A N 1
ATOM 3026 C CA . GLY A 1 375 ? -13.399 -12.996 -11.089 1.00 90.75 375 GLY A CA 1
ATOM 3027 C C . GLY A 1 375 ? -12.001 -13.043 -11.711 1.00 90.75 375 GLY A C 1
ATOM 3028 O O . GLY A 1 375 ? -11.635 -14.047 -12.326 1.00 90.75 375 GLY A O 1
ATOM 3029 N N . VAL A 1 376 ? -11.257 -11.936 -11.620 1.00 92.56 376 VAL A N 1
ATOM 3030 C CA . VAL A 1 376 ? -9.889 -11.796 -12.122 1.00 92.56 376 VAL A CA 1
ATOM 3031 C C . VAL A 1 376 ? -8.930 -11.670 -10.942 1.00 92.56 376 VAL A C 1
ATOM 3033 O O . VAL A 1 376 ? -8.953 -10.675 -10.228 1.00 92.56 376 VAL A O 1
ATOM 3036 N N . GLU A 1 377 ? -8.071 -12.673 -10.764 1.00 93.38 377 GLU A N 1
ATOM 3037 C CA . GLU A 1 377 ? -7.031 -12.704 -9.726 1.00 93.38 377 GLU A CA 1
ATOM 3038 C C . GLU A 1 377 ? -5.694 -13.109 -10.369 1.00 93.38 377 GLU A C 1
ATOM 3040 O O . GLU A 1 377 ? -5.274 -14.260 -10.301 1.00 93.38 377 GLU A O 1
ATOM 3045 N N . ILE A 1 378 ? -5.039 -12.190 -11.084 1.00 94.75 378 ILE A N 1
ATOM 3046 C CA . ILE A 1 378 ? -3.781 -12.480 -11.795 1.00 94.75 378 ILE A CA 1
ATOM 3047 C C . ILE A 1 378 ? -2.628 -12.542 -10.793 1.00 94.75 378 ILE A C 1
ATOM 3049 O O . ILE A 1 378 ? -1.748 -13.397 -10.898 1.00 94.75 378 ILE A O 1
ATOM 3053 N N . LEU A 1 379 ? -2.642 -11.665 -9.788 1.00 94.50 379 LEU A N 1
ATOM 3054 C CA . LEU A 1 379 ? -1.595 -11.582 -8.777 1.00 94.50 379 LEU A CA 1
ATOM 3055 C C . LEU A 1 379 ? -1.403 -12.906 -8.022 1.00 94.50 379 LEU A C 1
ATOM 3057 O O . LEU A 1 379 ? -0.271 -13.267 -7.699 1.00 94.50 379 LEU A O 1
ATOM 3061 N N . SER A 1 380 ? -2.486 -13.642 -7.748 1.00 92.94 380 SER A N 1
ATOM 3062 C CA . SER A 1 380 ? -2.426 -14.938 -7.059 1.00 92.94 380 SER A CA 1
ATOM 3063 C C . SER A 1 380 ? -1.741 -16.013 -7.907 1.00 92.94 380 SER A C 1
ATOM 3065 O O . SER A 1 380 ? -0.933 -16.772 -7.370 1.00 92.94 380 SER A O 1
ATOM 3067 N N . GLN A 1 381 ? -1.985 -16.009 -9.219 1.00 93.75 381 GLN A N 1
ATOM 3068 C CA . GLN A 1 381 ? -1.410 -16.951 -10.184 1.00 93.75 381 GLN A CA 1
ATOM 3069 C C . GLN A 1 381 ? 0.093 -16.738 -10.411 1.00 93.75 381 GLN A C 1
ATOM 3071 O O . GLN A 1 381 ? 0.800 -17.653 -10.817 1.00 93.75 381 GLN A O 1
ATOM 3076 N N . LEU A 1 382 ? 0.607 -15.539 -10.123 1.00 94.50 382 LEU A N 1
ATOM 3077 C CA . LEU A 1 382 ? 2.013 -15.183 -10.345 1.00 94.50 382 LEU A CA 1
ATOM 3078 C C . LEU A 1 382 ? 2.898 -15.320 -9.093 1.00 94.50 382 LEU A C 1
ATOM 3080 O O . LEU A 1 382 ? 4.082 -14.983 -9.130 1.00 94.50 382 LEU A O 1
ATOM 3084 N N . LYS A 1 383 ? 2.369 -15.819 -7.968 1.00 91.94 383 LYS A N 1
ATOM 3085 C CA . LYS A 1 383 ? 3.137 -15.950 -6.711 1.00 91.94 383 LYS A CA 1
ATOM 3086 C C . LYS A 1 383 ? 4.297 -16.939 -6.791 1.00 91.94 383 LYS A C 1
ATOM 3088 O O . LYS A 1 383 ? 5.254 -16.809 -6.034 1.00 91.94 383 LYS A O 1
ATOM 3093 N N . SER A 1 384 ? 4.202 -17.920 -7.682 1.00 88.12 384 SER A N 1
ATOM 3094 C CA . SER A 1 384 ? 5.201 -18.974 -7.879 1.00 88.12 384 SER A CA 1
ATOM 3095 C C . SER A 1 384 ? 6.232 -18.647 -8.959 1.00 88.12 384 SER A C 1
ATOM 3097 O O . SER A 1 384 ? 6.984 -19.537 -9.352 1.00 88.12 384 SER A O 1
ATOM 3099 N N . LEU A 1 385 ? 6.278 -17.402 -9.451 1.00 91.62 385 LEU A N 1
ATOM 3100 C CA . LEU A 1 385 ? 7.275 -16.992 -10.437 1.00 91.62 385 LEU A CA 1
ATOM 3101 C C . LEU A 1 385 ? 8.704 -17.258 -9.915 1.00 91.62 385 LEU A C 1
ATOM 3103 O O . LEU A 1 385 ? 9.048 -16.799 -8.816 1.00 91.62 385 LEU A O 1
ATOM 3107 N N . PRO A 1 386 ? 9.546 -17.979 -10.678 1.00 90.75 386 PRO A N 1
ATOM 3108 C CA . PRO A 1 386 ? 10.892 -18.323 -10.238 1.00 90.75 386 PRO A CA 1
ATOM 3109 C C . PRO A 1 386 ? 11.792 -17.086 -10.175 1.00 90.75 386 PRO A C 1
ATOM 3111 O O . PRO A 1 386 ? 11.675 -16.163 -10.981 1.00 90.75 386 PRO A O 1
ATOM 3114 N N . ALA A 1 387 ? 12.712 -17.058 -9.212 1.00 86.06 387 ALA A N 1
ATOM 3115 C CA . ALA A 1 387 ? 13.775 -16.056 -9.200 1.00 86.06 387 ALA A CA 1
ATOM 3116 C C . ALA A 1 387 ? 14.697 -16.249 -10.409 1.00 86.06 387 ALA A C 1
ATOM 3118 O O . ALA A 1 387 ? 14.905 -17.381 -10.836 1.00 86.06 387 ALA A O 1
ATOM 3119 N N . ILE A 1 388 ? 15.295 -15.168 -10.911 1.00 80.38 388 ILE A N 1
ATOM 3120 C CA . ILE A 1 388 ? 16.456 -15.305 -11.795 1.00 80.38 388 ILE A CA 1
ATOM 3121 C C . ILE A 1 388 ? 17.644 -15.683 -10.905 1.00 80.38 388 ILE A C 1
ATOM 3123 O O . ILE A 1 388 ? 18.032 -14.899 -10.035 1.00 80.38 388 ILE A O 1
ATOM 3127 N N . GLU A 1 389 ? 18.225 -16.867 -11.086 1.00 62.31 389 GLU A N 1
ATOM 3128 C CA . GLU A 1 389 ? 19.449 -17.232 -10.373 1.00 62.31 389 GLU A CA 1
ATOM 3129 C C . GLU A 1 389 ? 20.600 -16.331 -10.856 1.00 62.31 389 GLU A C 1
ATOM 3131 O O . GLU A 1 389 ? 21.034 -16.378 -12.005 1.00 62.31 389 GLU A O 1
ATOM 3136 N N . SER A 1 390 ? 21.086 -15.438 -9.987 1.00 49.00 390 SER A N 1
ATOM 3137 C CA . SER A 1 390 ? 22.117 -14.453 -10.345 1.00 49.00 390 SER A CA 1
ATOM 3138 C C . SER A 1 390 ? 23.551 -14.984 -10.258 1.00 49.00 390 SER A C 1
ATOM 3140 O O . SER A 1 390 ? 24.489 -14.207 -10.429 1.00 49.00 390 SER A O 1
ATOM 3142 N N . ASN A 1 391 ? 23.741 -16.272 -9.978 1.00 38.62 391 ASN A N 1
ATOM 3143 C CA . ASN A 1 391 ? 25.056 -16.889 -9.850 1.00 38.62 391 ASN A CA 1
ATOM 3144 C C . ASN A 1 391 ? 25.308 -17.808 -11.039 1.00 38.62 391 ASN A C 1
ATOM 3146 O O . ASN A 1 391 ? 24.982 -18.976 -10.939 1.00 38.62 391 ASN A O 1
ATOM 3150 N N . ILE A 1 392 ? 25.893 -17.284 -12.115 1.00 39.56 392 ILE A N 1
ATOM 3151 C CA . ILE A 1 392 ? 26.823 -17.970 -13.028 1.00 39.56 392 ILE A CA 1
ATOM 3152 C C . ILE A 1 392 ? 27.416 -16.860 -13.911 1.00 39.56 392 ILE A C 1
ATOM 3154 O O . ILE A 1 392 ? 26.706 -15.973 -14.382 1.00 39.56 392 ILE A O 1
ATOM 3158 N N . GLU A 1 393 ? 28.735 -16.873 -14.079 1.00 41.19 393 GLU A N 1
ATOM 3159 C CA . GLU A 1 393 ? 29.539 -15.875 -14.801 1.00 41.19 393 GLU A CA 1
ATOM 3160 C C . GLU A 1 393 ? 29.306 -15.862 -16.331 1.00 41.19 393 GLU A C 1
ATOM 3162 O O . GLU A 1 393 ? 30.030 -15.182 -17.053 1.00 41.19 393 GLU A O 1
ATOM 3167 N N . ASP A 1 394 ? 28.263 -16.538 -16.826 1.00 44.25 394 ASP A N 1
ATOM 3168 C CA . ASP A 1 394 ? 27.893 -16.616 -18.238 1.00 44.25 394 ASP A CA 1
ATOM 3169 C C . ASP A 1 394 ? 26.473 -16.076 -18.479 1.00 44.25 394 ASP A C 1
ATOM 3171 O O . ASP A 1 394 ? 25.466 -16.611 -18.017 1.00 44.25 394 ASP A O 1
ATOM 3175 N N . ASP A 1 395 ? 26.391 -15.010 -19.276 1.00 52.75 395 ASP A N 1
ATOM 3176 C CA . ASP A 1 395 ? 25.178 -14.237 -19.589 1.00 52.75 395 ASP A CA 1
ATOM 3177 C C . ASP A 1 395 ? 24.062 -15.042 -20.288 1.00 52.75 395 ASP A C 1
ATOM 3179 O O . ASP A 1 395 ? 22.973 -14.521 -20.492 1.00 52.75 395 ASP A O 1
ATOM 3183 N N . LYS A 1 396 ? 24.298 -16.299 -20.689 1.00 48.59 396 LYS A N 1
ATOM 3184 C CA . LYS A 1 396 ? 23.338 -17.104 -21.467 1.00 48.59 396 LYS A CA 1
ATOM 3185 C C . LYS A 1 396 ? 22.315 -17.848 -20.609 1.00 48.59 396 LYS A C 1
ATOM 3187 O O . LYS A 1 396 ? 21.172 -17.972 -21.045 1.00 48.59 396 LYS A O 1
ATOM 3192 N N . ASP A 1 397 ? 22.681 -18.282 -19.404 1.00 48.41 397 ASP A N 1
ATOM 3193 C CA . ASP A 1 397 ? 21.811 -19.132 -18.577 1.00 48.41 397 ASP A CA 1
ATOM 3194 C C . ASP A 1 397 ? 20.691 -18.337 -17.883 1.00 48.41 397 ASP A C 1
ATOM 3196 O O . ASP A 1 397 ? 19.594 -18.858 -17.695 1.00 48.41 397 ASP A O 1
ATOM 3200 N N . LYS A 1 398 ? 20.882 -17.027 -17.645 1.00 53.34 398 LYS A N 1
ATOM 3201 C CA . LYS A 1 398 ? 19.819 -16.128 -17.145 1.00 53.34 398 LYS A CA 1
ATOM 3202 C C . LYS A 1 398 ? 18.603 -16.051 -18.072 1.00 53.34 398 LYS A C 1
ATOM 3204 O O . LYS A 1 398 ? 17.486 -15.839 -17.607 1.00 53.34 398 LYS A O 1
ATOM 3209 N N . PHE A 1 399 ? 18.807 -16.195 -19.383 1.00 54.94 399 PHE A N 1
ATOM 3210 C CA . PHE A 1 399 ? 17.724 -16.120 -20.367 1.00 54.94 399 PHE A CA 1
ATOM 3211 C C . PHE A 1 399 ? 16.923 -17.420 -20.463 1.00 54.94 399 PHE A C 1
ATOM 3213 O O . PHE A 1 399 ? 15.746 -17.369 -20.820 1.00 54.94 399 PHE A O 1
ATOM 3220 N N . VAL A 1 400 ? 17.528 -18.560 -20.112 1.00 56.22 400 VAL A N 1
ATOM 3221 C CA . VAL A 1 400 ? 16.895 -19.884 -20.221 1.00 56.22 400 VAL A CA 1
ATOM 3222 C C . VAL A 1 400 ? 15.673 -19.982 -19.306 1.00 56.22 400 VAL A C 1
ATOM 3224 O O . VAL A 1 400 ? 14.622 -20.468 -19.732 1.00 56.22 400 VAL A O 1
ATOM 3227 N N . ASP A 1 401 ? 15.761 -19.439 -18.090 1.00 74.75 401 ASP A N 1
ATOM 3228 C CA . ASP A 1 401 ? 14.632 -19.424 -17.156 1.00 74.75 401 ASP A CA 1
ATOM 3229 C C . ASP A 1 401 ? 13.520 -18.469 -17.601 1.00 74.75 401 ASP A C 1
ATOM 3231 O O . ASP A 1 401 ? 12.337 -18.809 -17.534 1.00 74.75 401 ASP A O 1
ATOM 3235 N N . VAL A 1 402 ? 13.877 -17.302 -18.143 1.00 86.56 402 VAL A N 1
ATOM 3236 C CA . VAL A 1 402 ? 12.900 -16.310 -18.621 1.00 86.56 402 VAL A CA 1
ATOM 3237 C C . VAL A 1 402 ? 12.145 -16.817 -19.856 1.00 86.56 402 VAL A C 1
ATOM 3239 O O . VAL A 1 402 ? 10.937 -16.602 -19.973 1.00 86.56 402 VAL A O 1
ATOM 3242 N N . ASP A 1 403 ? 12.821 -17.533 -20.758 1.00 87.56 403 ASP A N 1
ATOM 3243 C CA . ASP A 1 403 ? 12.211 -18.143 -21.944 1.00 87.56 403 ASP A CA 1
ATOM 3244 C C . ASP A 1 403 ? 11.213 -19.241 -21.598 1.00 87.56 403 ASP A C 1
ATOM 3246 O O . ASP A 1 403 ? 10.135 -19.324 -22.200 1.00 87.56 403 ASP A O 1
ATOM 3250 N N . LYS A 1 404 ? 11.552 -20.069 -20.609 1.00 90.19 404 LYS A N 1
ATOM 3251 C CA . LYS A 1 404 ? 10.665 -21.118 -20.118 1.00 90.19 404 LYS A CA 1
ATOM 3252 C C . LYS A 1 404 ? 9.411 -20.520 -19.486 1.00 90.19 404 LYS A C 1
ATOM 3254 O O . LYS A 1 404 ? 8.309 -20.898 -19.876 1.00 90.19 404 LYS A O 1
ATOM 3259 N N . VAL A 1 405 ? 9.577 -19.544 -18.590 1.00 93.19 405 VAL A N 1
ATOM 3260 C CA . VAL A 1 405 ? 8.456 -18.841 -17.942 1.00 93.19 405 VAL A CA 1
ATOM 3261 C C . VAL A 1 405 ? 7.576 -18.149 -18.980 1.00 93.19 405 VAL A C 1
ATOM 3263 O O . VAL A 1 405 ? 6.354 -18.256 -18.923 1.00 93.19 405 VAL A O 1
ATOM 3266 N N . TYR A 1 406 ? 8.171 -17.473 -19.967 1.00 94.75 406 TYR A N 1
ATOM 3267 C CA . TYR A 1 406 ? 7.408 -16.864 -21.055 1.00 94.75 406 TYR A CA 1
ATOM 3268 C C . TYR A 1 406 ? 6.612 -17.911 -21.840 1.00 94.75 406 TYR A C 1
ATOM 3270 O O . TYR A 1 406 ? 5.428 -17.708 -22.093 1.00 94.75 406 TYR A O 1
ATOM 3278 N N . SER A 1 407 ? 7.237 -19.027 -22.218 1.00 93.50 407 SER A N 1
ATOM 3279 C CA . SER A 1 407 ? 6.585 -20.075 -23.014 1.00 93.50 407 SER A CA 1
ATOM 3280 C C . SER A 1 407 ? 5.410 -20.716 -22.272 1.00 93.50 407 SER A C 1
ATOM 3282 O O . SER A 1 407 ? 4.377 -20.965 -22.881 1.00 93.50 407 SER A O 1
ATOM 3284 N N . GLU A 1 408 ? 5.545 -20.927 -20.962 1.00 94.06 408 GLU A N 1
ATOM 3285 C CA . GLU A 1 408 ? 4.487 -21.462 -20.101 1.00 94.06 408 GLU A CA 1
ATOM 3286 C C . GLU A 1 408 ? 3.332 -20.468 -19.931 1.00 94.06 408 GLU A C 1
ATOM 3288 O O . GLU A 1 408 ? 2.177 -20.793 -20.199 1.00 94.06 408 GLU A O 1
ATOM 3293 N N . LEU A 1 409 ? 3.638 -19.229 -19.536 1.00 94.62 409 LEU A N 1
ATOM 3294 C CA . LEU A 1 409 ? 2.610 -18.236 -19.227 1.00 94.62 409 LEU A CA 1
ATOM 3295 C C . LEU A 1 409 ? 1.923 -17.661 -20.463 1.00 94.62 409 LEU A C 1
ATOM 3297 O O . LEU A 1 409 ? 0.828 -17.121 -20.331 1.00 94.62 409 LEU A O 1
ATOM 3301 N N . SER A 1 410 ? 2.565 -17.712 -21.633 1.00 93.81 410 SER A N 1
ATOM 3302 C CA . SER A 1 410 ? 1.983 -17.241 -22.896 1.00 93.81 410 SER A CA 1
ATOM 3303 C C . SER A 1 410 ? 1.189 -18.315 -23.642 1.00 93.81 410 SER A C 1
ATOM 3305 O O . SER A 1 410 ? 0.569 -17.992 -24.659 1.00 93.81 410 SER A O 1
ATOM 3307 N N . ASP A 1 411 ? 1.163 -19.557 -23.142 1.00 94.31 411 ASP A N 1
ATOM 3308 C CA . ASP A 1 411 ? 0.302 -20.607 -23.683 1.00 94.31 411 ASP A CA 1
ATOM 3309 C C . ASP A 1 411 ? -1.171 -20.145 -23.607 1.00 94.31 411 ASP A C 1
ATOM 3311 O O . ASP A 1 411 ? -1.648 -19.774 -22.529 1.00 94.31 411 ASP A O 1
ATOM 3315 N N . PRO A 1 412 ? -1.925 -20.144 -24.724 1.00 91.31 412 PRO A N 1
ATOM 3316 C CA . PRO A 1 412 ? -3.340 -19.779 -24.728 1.00 91.31 412 PRO A CA 1
ATOM 3317 C C . PRO A 1 412 ? -4.215 -20.588 -23.758 1.00 91.31 412 PRO A C 1
ATOM 3319 O O . PRO A 1 412 ? -5.275 -20.103 -23.361 1.00 91.31 412 PRO A O 1
ATOM 3322 N N . ALA A 1 413 ? -3.800 -21.805 -23.396 1.00 92.94 413 ALA A N 1
ATOM 3323 C CA . ALA A 1 413 ? -4.477 -22.649 -22.417 1.00 92.94 413 ALA A CA 1
ATOM 3324 C C . ALA A 1 413 ? -4.115 -22.302 -20.961 1.00 92.94 413 ALA A C 1
ATOM 3326 O O . ALA A 1 413 ? -4.797 -22.761 -20.043 1.00 92.94 413 ALA A O 1
ATOM 3327 N N . HIS A 1 414 ? -3.074 -21.496 -20.730 1.00 94.12 414 HIS A N 1
ATOM 3328 C CA . HIS A 1 414 ? -2.654 -21.095 -19.393 1.00 94.12 414 HIS A CA 1
ATOM 3329 C C . HIS A 1 414 ? -3.652 -20.110 -18.765 1.00 94.12 414 HIS A C 1
ATOM 3331 O O . HIS A 1 414 ? -4.134 -19.170 -19.405 1.00 94.12 414 HIS A O 1
ATOM 3337 N N . GLU A 1 415 ? -3.931 -20.275 -17.470 1.00 93.69 415 GLU A N 1
ATOM 3338 C CA . GLU A 1 415 ? -4.936 -19.480 -16.753 1.00 93.69 415 GLU A CA 1
ATOM 3339 C C . GLU A 1 415 ? -4.632 -17.972 -16.797 1.00 93.69 415 GLU A C 1
ATOM 3341 O O . GLU A 1 415 ? -5.522 -17.160 -17.051 1.00 93.69 415 GLU A O 1
ATOM 3346 N N . VAL A 1 416 ? -3.359 -17.591 -16.649 1.00 93.81 416 VAL A N 1
ATOM 3347 C CA . VAL A 1 416 ? -2.895 -16.192 -16.753 1.00 93.81 416 VAL A CA 1
ATOM 3348 C C . VAL A 1 416 ? -3.312 -15.533 -18.073 1.00 93.81 416 VAL A C 1
ATOM 3350 O O . VAL A 1 416 ? -3.702 -14.363 -18.059 1.00 93.81 416 VAL A O 1
ATOM 3353 N N . MET A 1 417 ? -3.301 -16.251 -19.201 1.00 92.94 417 MET A N 1
ATOM 3354 C CA . MET A 1 417 ? -3.751 -15.699 -20.485 1.00 92.94 417 MET A CA 1
ATOM 3355 C C . MET A 1 417 ? -5.256 -15.461 -20.501 1.00 92.94 417 MET A C 1
ATOM 3357 O O . MET A 1 417 ? -5.708 -14.384 -20.902 1.00 92.94 417 MET A O 1
ATOM 3361 N N . ALA A 1 418 ? -6.034 -16.428 -20.015 1.00 91.38 418 ALA A N 1
ATOM 3362 C CA . ALA A 1 418 ? -7.481 -16.294 -19.909 1.00 91.38 418 ALA A CA 1
ATOM 3363 C C . ALA A 1 418 ? -7.874 -15.111 -19.004 1.00 91.38 418 ALA A C 1
ATOM 3365 O O 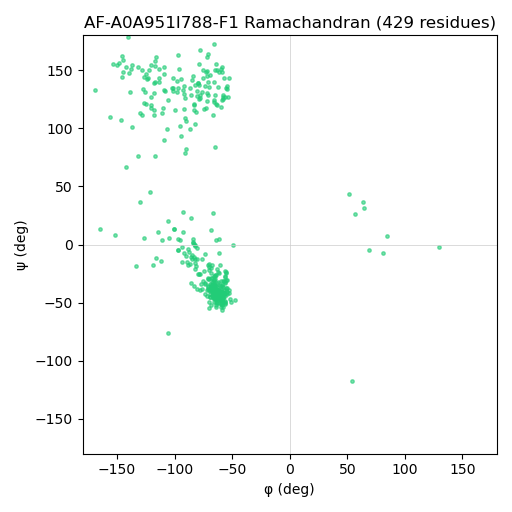. ALA A 1 418 ? -8.730 -14.301 -19.371 1.00 91.38 418 ALA A O 1
ATOM 3366 N N . LEU A 1 419 ? -7.213 -14.964 -17.852 1.00 93.88 419 LEU A N 1
ATOM 3367 C CA . LEU A 1 419 ? -7.419 -13.844 -16.931 1.00 93.88 419 LEU A CA 1
ATOM 3368 C C . LEU A 1 419 ? -6.984 -12.506 -17.542 1.00 93.88 419 LEU A C 1
ATOM 3370 O O . LEU A 1 419 ? -7.713 -11.523 -17.436 1.00 93.88 419 LEU A O 1
ATOM 3374 N N . SER A 1 420 ? -5.854 -12.471 -18.253 1.00 91.31 420 SER A N 1
ATOM 3375 C CA . SER A 1 420 ? -5.360 -11.262 -18.927 1.00 91.31 420 SER A CA 1
ATOM 3376 C C . SER A 1 420 ? -6.308 -10.758 -20.016 1.00 91.31 420 SER A C 1
ATOM 3378 O O . SER A 1 420 ? -6.399 -9.552 -20.247 1.00 91.31 420 SER A O 1
ATOM 3380 N N . LEU A 1 421 ? -7.018 -11.662 -20.698 1.00 89.75 421 LEU A N 1
ATOM 3381 C CA . LEU A 1 421 ? -8.053 -11.305 -21.670 1.00 89.75 421 LEU A CA 1
ATOM 3382 C C . LEU A 1 421 ? -9.317 -10.785 -20.983 1.00 89.75 421 LEU A C 1
ATOM 3384 O O . LEU A 1 421 ? -9.868 -9.778 -21.422 1.00 89.75 421 LEU A O 1
ATOM 3388 N N . LYS A 1 422 ? -9.751 -11.418 -19.885 1.00 91.00 422 LYS A N 1
ATOM 3389 C CA . LYS A 1 422 ? -10.876 -10.920 -19.074 1.00 91.00 422 LYS A CA 1
ATOM 3390 C C . LYS A 1 422 ? -10.603 -9.519 -18.528 1.00 91.00 422 LYS A C 1
ATOM 3392 O O . LYS A 1 422 ? -11.488 -8.668 -18.583 1.00 91.00 422 LYS A O 1
ATOM 3397 N N . ALA A 1 423 ? -9.375 -9.267 -18.076 1.00 89.62 423 ALA A N 1
ATOM 3398 C CA . ALA A 1 423 ? -8.961 -7.986 -17.517 1.00 89.62 423 ALA A CA 1
ATOM 3399 C C . ALA A 1 423 ? -9.069 -6.818 -18.514 1.00 89.62 423 ALA A C 1
ATOM 3401 O O . ALA A 1 423 ? -9.271 -5.688 -18.091 1.00 89.62 423 ALA A O 1
ATOM 3402 N N . LEU A 1 424 ? -9.019 -7.064 -19.832 1.00 85.88 424 LEU A N 1
ATOM 3403 C CA . LEU A 1 424 ? -9.222 -6.012 -20.844 1.00 85.88 424 LEU A CA 1
ATOM 3404 C C . LEU A 1 424 ? -10.616 -5.373 -20.793 1.00 85.88 424 LEU A C 1
ATOM 3406 O O . LEU A 1 424 ? -10.790 -4.246 -21.255 1.00 85.88 424 LEU A O 1
ATOM 3410 N N . ASN A 1 425 ? -11.604 -6.090 -20.254 1.00 84.38 425 ASN A N 1
ATOM 3411 C CA . ASN A 1 425 ? -12.963 -5.578 -20.087 1.00 84.38 425 ASN A CA 1
ATOM 3412 C C . ASN A 1 425 ? -13.116 -4.730 -18.817 1.00 84.38 425 ASN A C 1
ATOM 3414 O O . ASN A 1 425 ? -14.131 -4.057 -18.654 1.00 84.38 425 ASN A O 1
ATOM 3418 N N . ILE A 1 426 ? -12.115 -4.743 -17.934 1.00 81.81 426 ILE A N 1
ATOM 3419 C CA . ILE A 1 426 ? -12.059 -3.909 -16.739 1.00 81.81 426 ILE A CA 1
ATOM 3420 C C . ILE A 1 426 ? -11.347 -2.626 -17.154 1.00 81.81 426 ILE A C 1
ATOM 3422 O O . ILE A 1 426 ? -10.143 -2.625 -17.402 1.00 81.81 426 ILE A O 1
ATOM 3426 N N . ASN A 1 427 ? -12.089 -1.530 -17.296 1.00 68.56 427 ASN A N 1
ATOM 3427 C CA . ASN A 1 427 ? -11.517 -0.261 -17.738 1.00 68.56 427 ASN A CA 1
ATOM 3428 C C . ASN A 1 427 ? -11.646 0.806 -16.647 1.00 68.56 427 ASN A C 1
ATOM 3430 O O . ASN A 1 427 ? -12.514 1.672 -16.745 1.00 68.56 427 ASN A O 1
ATOM 3434 N N . PRO A 1 428 ? -10.802 0.750 -15.601 1.00 63.16 428 PRO A N 1
ATOM 3435 C CA . PRO A 1 428 ? -10.912 1.672 -14.481 1.00 63.16 428 PRO A CA 1
ATOM 3436 C C . PRO A 1 428 ? -10.503 3.099 -14.869 1.00 63.16 428 PRO A C 1
ATOM 3438 O O . PRO A 1 428 ? -10.888 4.035 -14.188 1.00 63.16 428 PRO A O 1
ATOM 3441 N N . THR A 1 429 ? -9.760 3.293 -15.967 1.00 58.84 429 THR A N 1
ATOM 3442 C CA . THR A 1 429 ? -9.238 4.598 -16.417 1.00 58.84 429 THR A CA 1
ATOM 3443 C C . THR A 1 429 ? -10.134 5.331 -17.423 1.00 58.84 429 THR A C 1
ATOM 3445 O O . THR A 1 429 ? -9.791 6.436 -17.843 1.00 58.84 429 THR A O 1
ATOM 3448 N N . LYS A 1 430 ? -11.268 4.747 -17.838 1.00 51.72 430 LYS A N 1
ATOM 3449 C CA . LYS A 1 430 ? -12.282 5.424 -18.663 1.00 51.72 430 LYS A CA 1
ATOM 3450 C C . LYS A 1 430 ? -13.328 6.085 -17.763 1.00 51.72 430 LYS A C 1
ATOM 3452 O O . LYS A 1 430 ? -14.407 5.528 -17.600 1.00 51.72 430 LYS A O 1
ATOM 3457 N N . ASN A 1 431 ? -13.003 7.245 -17.200 1.00 36.94 431 ASN A N 1
ATOM 3458 C CA . ASN A 1 431 ? -13.965 8.279 -16.801 1.00 36.94 431 ASN A CA 1
ATOM 3459 C C . ASN A 1 431 ? -13.260 9.631 -16.749 1.00 36.94 431 ASN A C 1
ATOM 3461 O O . ASN A 1 431 ? -12.229 9.713 -16.047 1.00 36.94 431 ASN A O 1
#

Mean predicted aligned error: 8.88 Å

Secondary structure (DSSP, 8-state):
--HHHHHHHHHHHHHHHHH----SSSSSTTEEEEEETTEEEEEES-HHHHHHHHH-TTTHHHHHHHHHHIIIIIIHHHHHHH--SS---HHHHHHHHHHHTT-SSPPP-HHHHHHHHHHHTT--HHHHHHSHHHHHHHHHHHHHHTTS-S-HHHHHHHHHHHHHHTS------SHHHHHHHS-EEEHHHHEEEEE-BPPPPTT-TTEEEEEEEE-S--TT-SB--GGGS-EEEEESSSHHHHHHSS-EEEEEEEEETTEEEEEEE-S--EEBTTEEEEEE-STT--HHHHHHHHTSHHHHHHHHTT--TTPBPPHHHHHT-EEE---HHHHHHHHHHHHHHHHS-TTSHHHHHHHHHHHHHHHHHHTHHHHHHTT--HHHHTTTPPPP----S-TTHHHHHHHHHHHHHT-TTSHHHHHHHHHTT--TT--

Nearest PDB structures (foldseek):
  1yf2-assembly2_B  TM=6.397E-01  e=4.089E-04  Methanocaldococcus jannaschii DSM 2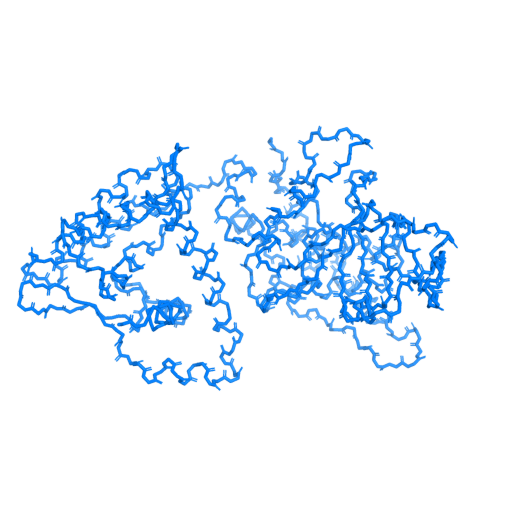661
  7vs4-assembly1_C  TM=5.530E-01  e=3.887E-03  Aquipseudomonas alcaligenes
  7bto-assembly1_I  TM=4.471E-01  e=8.802E-04  Escherichia coli
  7vru-assembly1_C  TM=5.122E-01  e=3.059E-03  Aquipseudomonas alcaligenes

Solvent-accessible surface area (backbone atoms only — not comparable to full-atom values): 24263 Å² total; per-residue (Å²): 134,64,69,65,61,50,53,53,51,54,26,47,37,49,40,33,37,80,75,31,94,51,90,55,69,55,48,18,84,46,48,42,79,48,71,56,88,45,26,59,45,50,44,71,70,58,70,69,54,55,56,54,45,75,72,28,77,88,40,41,65,60,46,45,46,14,47,47,47,35,51,44,40,52,47,46,44,50,49,58,52,36,48,48,101,88,50,74,48,73,69,50,34,49,52,40,49,35,52,35,58,50,43,92,87,60,80,91,48,68,42,57,53,53,48,48,56,53,61,56,50,80,54,48,52,57,54,40,71,76,44,32,68,61,52,43,54,50,44,17,49,54,45,50,43,32,63,68,41,94,50,62,66,59,52,39,50,51,49,46,51,53,40,62,73,47,42,80,86,73,79,70,89,45,52,66,47,29,57,60,60,43,52,36,41,37,40,53,79,38,23,53,76,44,71,29,44,76,86,73,68,94,81,58,94,67,49,78,44,80,40,30,30,44,70,72,80,58,76,87,32,56,60,65,67,57,87,82,44,56,70,39,71,39,73,76,78,58,62,63,59,70,68,19,64,52,61,32,40,37,36,38,30,55,50,54,95,91,35,66,28,46,28,41,38,69,60,64,55,48,44,19,58,55,27,36,40,36,32,72,71,40,86,75,57,56,64,43,34,54,48,40,45,56,70,16,66,66,42,34,47,76,66,41,80,82,61,61,89,81,53,66,53,53,67,67,53,60,38,57,38,74,41,74,72,60,54,68,73,72,37,44,37,35,34,42,40,40,52,52,47,69,74,39,59,74,91,37,71,64,25,53,49,43,51,50,51,47,35,49,41,44,48,38,67,49,35,45,68,61,28,53,74,71,73,39,67,62,60,72,75,36,56,78,63,70,78,78,73,86,83,63,102,51,87,66,64,60,51,55,59,54,52,49,52,46,56,54,51,66,32,79,86,27,66,61,39,53,41,57,58,58,49,70,75,60,59,62,83,78,119

pLDDT: mean 83.19, std 13.68, range [36.94, 97.31]

Foldseek 3Di:
DDVVVLLLVLLVQLLQLVVDPDDFLFSGPQKDWDDDPQAIFIDGPDPVVSVVLVPDPVNVQSSLLSNLCCVLPVVVLLLLLQDDPVDSDPVSSVVLLCQLLLPPPDDDDSRSSSLVSSLCPQQFSVLCVPCSVVLSVLSNVLNVSRNGHDDPVVSRVSSVVSNVVRRDDDAQPALVSLQRRFRWDFLLVFKDKDAFDAQDDPPPPQFDDWFQEAEDFDQQAQEDDSVVGDTGTDHPPCPQVVVFQAWWKKWFQQDDPLFTRIYIDRGRHGYHRRIMIIGGDRPFDDRLLVVLLNRANSVSCQQPVPDDNGGTGDVVSNRGRTRGSDGPLLSQLSNLLSVLLNLDRCPDPLNVVSNLLSRLSSCCSSNVVLCVVLVADLSVVRSPQDHQPPDDPDSPVSVVSSVVVSVQCVPCPHPNNVSSVSSVVVCNPPD